Protein AF-0000000076776576 (afdb_homodimer)

Nearest PDB structures (foldseek):
  1qxp-assembly1_A  TM=3.676E-01  e=7.485E-02  Rattus norvegicus
  3df0-assembly1_A  TM=4.042E-01  e=1.931E-01  Rattus norvegicus
  3bow-assembly1_A  TM=3.570E-01  e=8.227E-01  Rattus norvegicus
  7y1c-assembly1_Y  TM=2.955E-01  e=9.197E-01  Klebsiella phage Kp9
  7ey9-assembly1_s  TM=3.215E-01  e=2.244E+00  Escherichia phage T7

pLDDT: mean 74.5, std 23.47, range [22.92, 98.25]

Foldseek 3Di:
DDPPPPPPDPPPPPPDPPPPPPPPPPPPDPPDPPPPPQPFQVADPPWDQDQQPEGADPCAGADPPRHDDQQRHKHFAVVDVRTWIAGHPDDWTWDYDDQQVQKTKIWWAWDKDFADDAPDKDKDKDFQRDPPNPDVHQQKKFDAQFKKKKKAAEQKKKFKADPVRHTFDIAHQHEDLPDDQPQDQAQPSHRMHMDTGRDIDRMIMIIMHGDDDRDDDRMMIIIIAGPPDRHRSNCVVVPSPHIHMTMMGGWDDPWAFDPVFDIPQQAEPQKGKDQPPDPSDPPVPPPPPDPDPPSRTIGMHHHPQWDAHRRTYNGTDGPVVD/DPPPPPDPPPPPPPPPPDPPPPPPPPPPDPPDPPPPVQPFQVADPPWDQDQQPEGADPCAGADPPRHDDQQRHKHFAVVDVRTWIAGHPDDWTWDYDDQQVQKTKIWWAWDKDFADDAPDKDKDKDFQRDPPSPPVHQQKKFDAQFKKKKKAAEQKKKFKADPVRHTFDIAHQHEDLPDDQPQDQAQPSHRMHMDTGRDIDRMIMIIMHGDDDRDDDRMMIIIIAGPPDRHRSNCVVVPSPHIHMTMMGGWDDPWAFDPVFDIPQQAEPQKGKDQPPPPSPVPVPPPPPDDDPPNRTIGMHHHPQWDAHRRTYNGTDGPVVD

Organism: Aegilops tauschii subsp. strangulata (NCBI:txid200361)

Secondary structure (DSSP, 8-state):
--------------------------------TTSGGGTTS---TT---EETTEE--TT-BSSTTSSSSGGGBEEEETTSSS-EEEETTSS-EEEEEETTTTEEEEEEPPEEEE--STT--EEEEEETT-GGG-TT--SEEEPTTTEEEEEESSSEEEEEE-TT--EEEEE--B--SSS-----SS-SSBSEEEEEE-S--SEEEEEEEE-SS----SEEEEEEEETT----HHHHHH-TT--EEEEEEE-B-SS---TTS--TT--STTEEEEEHHHHH-SSTT----S-S-----EEEEEPTTEEE-TTSTT-EEESTT-/--------------------------------TTSGGGTTS---TT---EETTEE--TT-BSSTTSSSSGGGBEEEETTSSS-EEEETTSS-EEEEEETTTTEEEEEEPPEEEE--STT--EEEEEETT-GGG-TT--SEEEPTTTEEEEEESSSEEEEEE-TT--EEEEE--B--SSS-----SS-SSBSEEEEEE-S--SEEEEEEEE-SS----SEEEEEEEETT----HHHHHH-TT--EEEEEEE-B-SS---TTS--TT--STTEEEEEHHHHH-GGGG----S-S-----EEEEEPTTEEE-TTSTT-EEESTT-

InterPro domains:
  IPR025287 Wall-associated receptor kinase, galacturonan-binding domain [PF13947] (47-107)

Solvent-accessible surface area (backbone atoms only — not comparable to full-atom values): 35664 Å² total; per-residue (Å²): 139,83,80,79,79,80,79,78,80,80,81,78,80,80,76,79,78,79,79,76,79,76,78,75,76,78,74,77,71,73,80,78,79,70,72,75,72,60,74,56,51,78,48,60,94,84,51,61,49,60,34,59,93,34,65,44,54,67,51,30,18,55,47,92,84,37,32,73,49,81,80,30,28,31,33,67,42,70,87,41,87,67,32,43,32,19,47,35,92,52,87,37,34,49,71,41,66,40,66,81,76,43,32,35,34,27,50,31,65,56,44,76,40,67,45,80,64,91,86,50,73,40,77,49,76,49,43,61,57,38,86,77,45,50,82,90,41,71,35,28,22,31,28,55,64,35,23,20,42,32,35,39,29,43,38,34,35,40,36,34,21,33,86,84,64,43,84,56,30,24,32,32,9,40,58,65,91,81,64,74,76,58,76,35,62,46,46,17,5,39,30,17,12,38,16,40,26,57,72,46,38,43,43,35,32,37,35,38,35,71,53,67,84,71,82,75,61,53,48,34,38,37,36,61,28,25,63,88,58,83,54,50,45,53,57,54,72,75,33,82,79,50,62,38,52,24,37,28,27,55,40,42,73,90,44,57,59,42,95,86,20,48,25,86,62,31,45,8,54,63,32,29,35,44,60,59,59,57,77,73,36,74,76,70,60,65,70,65,85,70,80,68,84,66,80,39,35,19,37,51,30,44,35,91,70,35,42,67,37,14,54,23,48,70,26,26,40,56,58,86,75,104,138,85,80,79,78,79,80,81,81,81,81,80,80,80,78,76,77,80,79,76,81,74,80,76,75,78,73,77,72,72,81,77,79,71,71,74,72,60,73,56,50,78,48,59,93,83,53,61,50,58,34,60,93,36,65,44,55,67,51,29,18,54,48,91,82,35,32,73,50,83,78,31,29,31,34,68,41,72,88,42,88,67,32,42,34,20,46,37,92,54,86,36,34,49,71,40,65,40,65,80,76,42,33,36,34,28,49,32,65,54,45,78,42,67,42,79,67,90,88,50,73,38,75,49,76,48,44,62,57,37,86,78,46,49,82,91,41,69,34,28,22,30,27,57,65,35,23,20,43,33,36,39,29,41,37,34,35,40,35,34,21,34,87,85,65,43,83,56,30,24,30,31,9,41,58,65,90,81,66,74,76,57,75,35,63,45,46,16,5,38,30,17,13,38,16,38,28,58,72,48,40,40,44,34,33,37,35,37,36,73,54,65,85,72,83,78,58,55,47,33,37,37,35,57,29,25,63,88,58,83,54,50,44,53,56,52,73,74,32,78,78,50,62,39,51,24,37,28,26,56,38,42,72,89,46,56,60,42,95,88,21,48,26,83,62,29,46,8,54,62,33,29,36,44,59,60,62,45,76,74,38,77,73,44,67,66,72,71,84,77,78,67,85,65,81,41,35,19,38,53,30,46,35,92,71,35,42,67,38,16,55,23,48,69,26,24,41,56,59,86,74,103

Radius of gyration: 33.21 Å; Cα contacts (8 Å, |Δi|>4): 1475; chains: 2; bounding box: 95×74×155 Å

Sequence (644 aa):
SLSLVLRTYSLTKTNTPLATAMLCVVVAAPPSAGAEAEAATGRRSNCTTHCGNISIPYPFGVEPGCYHESGFNLTCNQSYSPPQLFLGDGTVQVLDIDLPNGTVRINSKPLEILYGDNGKVSRRTWRAGGLGYAADGPYFVAGAGRNNLVALGCNVQAILLGEDNTLVSSCYPFCPTTGGYMDTDTCSGIGCCQATILEGRASYGLQVQRVGFVYYRSWVNVLIVESDYLLNSTEYYYNNADTAPAMLTWAINSSICHTNGLSPACRSNHSFCLNYIKDFDQDFLYGYEDGDPVDQRHNCRCAGGYQGNPYISHGCYDINECSLSLVLRTYSLTKTNTPLATAMLCVVVAAPPSAGAEAEAATGRRSNCTTHCGNISIPYPFGVEPGCYHESGFNLTCNQSYSPPQLFLGDGTVQVLDIDLPNGTVRINSKPLEILYGDNGKVSRRTWRAGGLGYAADGPYFVAGAGRNNLVALGCNVQAILLGEDNTLVSSCYPFCPTTGGYMDTDTCSGIGCCQATILEGRASYGLQVQRVGFVYYRSWVNVLIVESDYLLNSTEYYYNNADTAPAMLTWAINSSICHTNGLSPACRSNHSFCLNYIKDFDQDFLYGYEDGDPVDQRHNCRCAGGYQGNPYISHGCYDINEC

Structure (mmCIF, N/CA/C/O backbone):
data_AF-0000000076776576-model_v1
#
loop_
_entity.id
_entity.type
_entity.pdbx_description
1 polymer 'Wall-associated receptor kinase galacturonan-binding domain-containing protein'
#
loop_
_atom_site.group_PDB
_atom_site.id
_atom_site.type_symbol
_atom_site.label_atom_id
_atom_site.label_alt_id
_atom_site.label_comp_id
_atom_site.label_asym_id
_atom_site.label_entity_id
_atom_site.label_seq_id
_atom_site.pdbx_PDB_ins_code
_atom_site.Cartn_x
_atom_site.Cartn_y
_atom_site.Cartn_z
_atom_site.occupancy
_atom_site.B_iso_or_equiv
_atom_site.auth_seq_id
_atom_site.auth_comp_id
_atom_site.auth_asym_id
_atom_site.auth_atom_id
_atom_site.pdbx_PDB_model_num
ATOM 1 N N . SER A 1 1 ? -56.625 -1.104 -67.75 1 24.73 1 SER A N 1
ATOM 2 C CA . SER A 1 1 ? -55.812 -0.144 -67 1 24.73 1 SER A CA 1
ATOM 3 C C . SER A 1 1 ? -56.594 0.475 -65.875 1 24.73 1 SER A C 1
ATOM 5 O O . SER A 1 1 ? -56.875 1.676 -65.875 1 24.73 1 SER A O 1
ATOM 7 N N . LEU A 1 2 ? -57.562 -0.32 -65.25 1 26.52 2 LEU A N 1
ATOM 8 C CA . LEU A 1 2 ? -58.75 -0.129 -64.438 1 26.52 2 LEU A CA 1
ATOM 9 C C . LEU A 1 2 ? -58.375 0.373 -63.031 1 26.52 2 LEU A C 1
ATOM 11 O O . LEU A 1 2 ? -57.625 -0.292 -62.312 1 26.52 2 LEU A O 1
ATOM 15 N N . SER A 1 3 ? -58.438 1.746 -62.781 1 27.03 3 SER A N 1
ATOM 16 C CA . SER A 1 3 ? -58 2.717 -61.781 1 27.03 3 SER A CA 1
ATOM 17 C C . SER A 1 3 ? -58.812 2.588 -60.5 1 27.03 3 SER A C 1
ATOM 19 O O . SER A 1 3 ? -59.875 3.174 -60.375 1 27.03 3 SER A O 1
ATOM 21 N N . LEU A 1 4 ? -58.938 1.308 -59.906 1 26.64 4 LEU A N 1
ATOM 22 C CA . LEU A 1 4 ? -59.844 1.013 -58.812 1 26.64 4 LEU A CA 1
ATOM 23 C C . LEU A 1 4 ? -59.5 1.842 -57.562 1 26.64 4 LEU A C 1
ATOM 25 O O . LEU A 1 4 ? -58.406 1.782 -57.062 1 26.64 4 LEU A O 1
ATOM 29 N N . VAL A 1 5 ? -60.219 2.996 -57.344 1 28.05 5 VAL A N 1
ATOM 30 C CA . VAL A 1 5 ? -60.188 4.098 -56.375 1 28.05 5 VAL A CA 1
ATOM 31 C C . VAL A 1 5 ? -60.531 3.588 -55 1 28.05 5 VAL A C 1
ATOM 33 O O . VAL A 1 5 ? -61.656 3.146 -54.75 1 28.05 5 VAL A O 1
ATOM 36 N N . LEU A 1 6 ? -59.562 2.887 -54.25 1 25.66 6 LEU A N 1
ATOM 37 C CA . LEU A 1 6 ? -59.75 2.219 -52.969 1 25.66 6 LEU A CA 1
ATOM 38 C C . LEU A 1 6 ? -60.094 3.225 -51.875 1 25.66 6 LEU A C 1
ATOM 40 O O . LEU A 1 6 ? -59.312 4.145 -51.594 1 25.66 6 LEU A O 1
ATOM 44 N N . ARG A 1 7 ? -61.375 3.615 -51.719 1 24.12 7 ARG A N 1
ATOM 45 C CA . ARG A 1 7 ? -61.938 4.605 -50.812 1 24.12 7 ARG A CA 1
ATOM 46 C C . ARG A 1 7 ? -61.781 4.184 -49.375 1 24.12 7 ARG A C 1
ATOM 48 O O . ARG A 1 7 ? -62.375 3.193 -48.938 1 24.12 7 ARG A O 1
ATOM 55 N N . THR A 1 8 ? -60.531 4.188 -48.719 1 25.28 8 THR A N 1
ATOM 56 C CA . THR A 1 8 ? -60.25 3.621 -47.406 1 25.28 8 THR A CA 1
ATOM 57 C C . THR A 1 8 ? -60.938 4.422 -46.312 1 25.28 8 THR A C 1
ATOM 59 O O . THR A 1 8 ? -60.812 5.645 -46.25 1 25.28 8 THR A O 1
ATOM 62 N N . TYR A 1 9 ? -62.156 4.031 -45.906 1 23 9 TYR A N 1
ATOM 63 C CA . TYR A 1 9 ? -63.062 4.609 -44.906 1 23 9 TYR A CA 1
ATOM 64 C C . TYR A 1 9 ? -62.406 4.703 -43.531 1 23 9 TYR A C 1
ATOM 66 O O . TYR A 1 9 ? -61.812 3.732 -43.062 1 23 9 TYR A O 1
ATOM 74 N N . SER A 1 10 ? -62 5.938 -43 1 24.41 10 SER A N 1
ATOM 75 C CA . SER A 1 10 ? -61.281 6.473 -41.844 1 24.41 10 SER A CA 1
ATOM 76 C C . SER A 1 10 ? -62.094 6.336 -40.562 1 24.41 10 SER A C 1
ATOM 78 O O . SER A 1 10 ? -63.125 6.98 -40.438 1 24.41 10 SER A O 1
ATOM 80 N N . LEU A 1 11 ? -62.375 5.133 -40.062 1 24.12 11 LEU A N 1
ATOM 81 C CA . LEU A 1 11 ? -63.219 4.91 -38.906 1 24.12 11 LEU A CA 1
ATOM 82 C C . LEU A 1 11 ? -62.719 5.703 -37.688 1 24.12 11 LEU A C 1
ATOM 84 O O . LEU A 1 11 ? -61.531 5.645 -37.344 1 24.12 11 LEU A O 1
ATOM 88 N N . THR A 1 12 ? -63.375 6.766 -37.219 1 25.44 12 THR A N 1
ATOM 89 C CA . THR A 1 12 ? -63.25 7.812 -36.219 1 25.44 12 THR A CA 1
ATOM 90 C C . THR A 1 12 ? -63.469 7.25 -34.812 1 25.44 12 THR A C 1
ATOM 92 O O . THR A 1 12 ? -64.625 6.945 -34.438 1 25.44 12 THR A O 1
ATOM 95 N N . LYS A 1 13 ? -62.875 6.078 -34.375 1 25.8 13 LYS A N 1
ATOM 96 C CA . LYS A 1 13 ? -63.344 5.559 -33.062 1 25.8 13 LYS A CA 1
ATOM 97 C C . LYS A 1 13 ? -63.094 6.574 -31.953 1 25.8 13 LYS A C 1
ATOM 99 O O . LYS A 1 13 ? -61.969 7.102 -31.828 1 25.8 13 LYS A O 1
ATOM 104 N N . THR A 1 14 ? -64.062 7.227 -31.406 1 28.7 14 THR A N 1
ATOM 105 C CA . THR A 1 14 ? -64.25 8.242 -30.375 1 28.7 14 THR A CA 1
ATOM 106 C C . THR A 1 14 ? -63.812 7.688 -29 1 28.7 14 THR A C 1
ATOM 108 O O . THR A 1 14 ? -64.5 6.836 -28.453 1 28.7 14 THR A O 1
ATOM 111 N N . ASN A 1 15 ? -62.625 7.078 -28.812 1 26.3 15 ASN A N 1
ATOM 112 C CA . ASN A 1 15 ? -62.375 6.406 -27.547 1 26.3 15 ASN A CA 1
ATOM 113 C C . ASN A 1 15 ? -62.5 7.375 -26.375 1 26.3 15 ASN A C 1
ATOM 115 O O . ASN A 1 15 ? -61.969 8.492 -26.438 1 26.3 15 ASN A O 1
ATOM 119 N N . THR A 1 16 ? -63.594 7.27 -25.531 1 29.44 16 THR A N 1
ATOM 120 C CA . THR A 1 16 ? -64 7.961 -24.312 1 29.44 16 THR A CA 1
ATOM 121 C C . THR A 1 16 ? -62.906 7.961 -23.266 1 29.44 16 THR A C 1
ATOM 123 O O . THR A 1 16 ? -62.344 6.914 -22.969 1 29.44 16 THR A O 1
ATOM 126 N N . PRO A 1 17 ? -62.281 9.109 -22.953 1 29.75 17 PRO A N 1
ATOM 127 C CA . PRO A 1 17 ? -61.125 9.359 -22.094 1 29.75 17 PRO A CA 1
ATOM 128 C C . PRO A 1 17 ? -61.406 9.07 -20.625 1 29.75 17 PRO A C 1
ATOM 130 O O . PRO A 1 17 ? -62.375 9.586 -20.062 1 29.75 17 PRO A O 1
ATOM 133 N N . LEU A 1 18 ? -61.312 7.777 -20.219 1 30.03 18 LEU A N 1
ATOM 134 C CA . LEU A 1 18 ? -61.531 7.449 -18.812 1 30.03 18 LEU A CA 1
ATOM 135 C C . LEU A 1 18 ? -60.75 8.383 -17.906 1 30.03 18 LEU A C 1
ATOM 137 O O . LEU A 1 18 ? -59.531 8.57 -18.109 1 30.03 18 LEU A O 1
ATOM 141 N N . ALA A 1 19 ? -61.406 9.305 -17.172 1 29.73 19 ALA A N 1
ATOM 142 C CA . ALA A 1 19 ? -60.969 10.32 -16.219 1 29.73 19 ALA A CA 1
ATOM 143 C C . ALA A 1 19 ? -60.25 9.688 -15.008 1 29.73 19 ALA A C 1
ATOM 145 O O . ALA A 1 19 ? -60.875 8.914 -14.273 1 29.73 19 ALA A O 1
ATOM 146 N N . THR A 1 20 ? -59.031 9.25 -15.156 1 29.56 20 THR A N 1
ATOM 147 C CA . THR A 1 20 ? -58.281 8.68 -14.039 1 29.56 20 THR A CA 1
ATOM 148 C C . THR A 1 20 ? -58.219 9.664 -12.875 1 29.56 20 THR A C 1
ATOM 150 O O . THR A 1 20 ? -57.781 10.812 -13.047 1 29.56 20 THR A O 1
ATOM 153 N N . ALA A 1 21 ? -59.156 9.578 -11.875 1 30.47 21 ALA A N 1
ATOM 154 C CA . ALA A 1 21 ? -59.156 10.32 -10.625 1 30.47 21 ALA A CA 1
ATOM 155 C C . ALA A 1 21 ? -57.812 10.195 -9.898 1 30.47 21 ALA A C 1
ATOM 157 O O . ALA A 1 21 ? -57.406 9.086 -9.562 1 30.47 21 ALA A O 1
ATOM 158 N N . MET A 1 22 ? -56.875 11.109 -10.156 1 28.61 22 MET A N 1
ATOM 159 C CA . MET A 1 22 ? -55.562 11.242 -9.516 1 28.61 22 MET A CA 1
ATOM 160 C C . MET A 1 22 ? -55.719 11.469 -8.016 1 28.61 22 MET A C 1
ATOM 162 O O . MET A 1 22 ? -56.25 12.492 -7.59 1 28.61 22 MET A O 1
ATOM 166 N N . LEU A 1 23 ? -56.062 10.383 -7.25 1 31.34 23 LEU A N 1
ATOM 167 C CA . LEU A 1 23 ? -56.062 10.547 -5.801 1 31.34 23 LEU A CA 1
ATOM 168 C C . LEU A 1 23 ? -54.75 11.188 -5.336 1 31.34 23 LEU A C 1
ATOM 170 O O . LEU A 1 23 ? -53.656 10.641 -5.57 1 31.34 23 LEU A O 1
ATOM 174 N N . CYS A 1 24 ? -54.75 12.516 -5.152 1 29.08 24 CYS A N 1
ATOM 175 C CA . CYS A 1 24 ? -53.688 13.352 -4.617 1 29.08 24 CYS A CA 1
ATOM 176 C C . CYS A 1 24 ? -53.312 12.938 -3.193 1 29.08 24 CYS A C 1
ATOM 178 O O . CYS A 1 24 ? -54.094 13.172 -2.266 1 29.08 24 CYS A O 1
ATOM 180 N N . VAL A 1 25 ? -52.781 11.742 -3 1 33.97 25 VAL A N 1
ATOM 181 C CA . VAL A 1 25 ? -52.344 11.484 -1.632 1 33.97 25 VAL A CA 1
ATOM 182 C C . VAL A 1 25 ? -51.375 12.578 -1.183 1 33.97 25 VAL A C 1
ATOM 184 O O . VAL A 1 25 ? -50.312 12.766 -1.787 1 33.97 25 VAL A O 1
ATOM 187 N N . VAL A 1 26 ? -51.906 13.609 -0.517 1 33.03 26 VAL A N 1
ATOM 188 C CA . VAL A 1 26 ? -51.125 14.648 0.146 1 33.03 26 VAL A CA 1
ATOM 189 C C . VAL A 1 26 ? -50.188 14.008 1.162 1 33.03 26 VAL A C 1
ATOM 191 O O . VAL A 1 26 ? -50.625 13.422 2.15 1 33.03 26 VAL A O 1
ATOM 194 N N . VAL A 1 27 ? -49.094 13.438 0.708 1 33.34 27 VAL A N 1
ATOM 195 C CA . VAL A 1 27 ? -48.094 13.008 1.683 1 33.34 27 VAL A CA 1
ATOM 196 C C . VAL A 1 27 ? -47.656 14.195 2.518 1 33.34 27 VAL A C 1
ATOM 198 O O . VAL A 1 27 ? -47.125 15.172 1.981 1 33.34 27 VAL A O 1
ATOM 201 N N . ALA A 1 28 ? -48.281 14.414 3.73 1 34.88 28 ALA A N 1
ATOM 202 C CA . ALA A 1 28 ? -47.844 15.375 4.73 1 34.88 28 ALA A CA 1
ATOM 203 C C . ALA A 1 28 ? -46.344 15.258 4.961 1 34.88 28 ALA A C 1
ATOM 205 O O . ALA A 1 28 ? -45.812 14.156 5.176 1 34.88 28 ALA A O 1
ATOM 206 N N . ALA A 1 29 ? -45.625 16.266 4.5 1 35.66 29 ALA A N 1
ATOM 207 C CA . ALA A 1 29 ? -44.188 16.453 4.652 1 35.66 29 ALA A CA 1
ATOM 208 C C . ALA A 1 29 ? -43.75 16.391 6.121 1 35.66 29 ALA A C 1
ATOM 210 O O . ALA A 1 29 ? -44.375 17.047 6.973 1 35.66 29 ALA A O 1
ATOM 211 N N . PRO A 1 30 ? -43.188 15.266 6.547 1 41.44 30 PRO A N 1
ATOM 212 C CA . PRO A 1 30 ? -42.75 15.281 7.949 1 41.44 30 PRO A CA 1
ATOM 213 C C . PRO A 1 30 ? -42.031 16.578 8.336 1 41.44 30 PRO A C 1
ATOM 215 O O . PRO A 1 30 ? -41.438 17.234 7.48 1 41.44 30 PRO A O 1
ATOM 218 N N . PRO A 1 31 ? -42.469 17.234 9.461 1 36.12 31 PRO A N 1
ATOM 219 C CA . PRO A 1 31 ? -41.781 18.469 9.883 1 36.12 31 PRO A CA 1
ATOM 220 C C . PRO A 1 31 ? -40.281 18.328 9.852 1 36.12 31 PRO A C 1
ATOM 222 O O . PRO A 1 31 ? -39.75 17.234 10 1 36.12 31 PRO A O 1
ATOM 225 N N . SER A 1 32 ? -39.594 19.297 9.148 1 31.47 32 SER A N 1
ATOM 226 C CA . SER A 1 32 ? -38.156 19.484 9.031 1 31.47 32 SER A CA 1
ATOM 227 C C . SER A 1 32 ? -37.5 19.656 10.398 1 31.47 32 SER A C 1
ATOM 229 O O . SER A 1 32 ? -37.781 20.609 11.117 1 31.47 32 SER A O 1
ATOM 231 N N . ALA A 1 33 ? -37.062 18.578 11.078 1 37.38 33 ALA A N 1
ATOM 232 C CA . ALA A 1 33 ? -36.344 18.594 12.344 1 37.38 33 ALA A CA 1
ATOM 233 C C . ALA A 1 33 ? -35.094 19.484 12.258 1 37.38 33 ALA A C 1
ATOM 235 O O . ALA A 1 33 ? -34.188 19.375 13.07 1 37.38 33 ALA A O 1
ATOM 236 N N . GLY A 1 34 ? -35 20.422 11.289 1 32.81 34 GLY A N 1
ATOM 237 C CA . GLY A 1 34 ? -33.719 21.125 11.133 1 32.81 34 GLY A CA 1
ATOM 238 C C . GLY A 1 34 ? -33.406 22.031 12.312 1 32.81 34 GLY A C 1
ATOM 239 O O . GLY A 1 34 ? -32.25 22.469 12.453 1 32.81 34 GLY A O 1
ATOM 240 N N . ALA A 1 35 ? -34.375 22.734 12.953 1 37.47 35 ALA A N 1
ATOM 241 C CA . ALA A 1 35 ? -34.125 23.953 13.719 1 37.47 35 ALA A CA 1
ATOM 242 C C . ALA A 1 35 ? -33.406 23.641 15.031 1 37.47 35 ALA A C 1
ATOM 244 O O . ALA A 1 35 ? -32.719 24.484 15.586 1 37.47 35 ALA A O 1
ATOM 245 N N . GLU A 1 36 ? -33.719 22.453 15.68 1 35.88 36 GLU A N 1
ATOM 246 C CA . GLU A 1 36 ? -33.375 22.391 17.094 1 35.88 36 GLU A CA 1
ATOM 247 C C . GLU A 1 36 ? -31.859 22.219 17.281 1 35.88 36 GLU A C 1
ATOM 249 O O . GLU A 1 36 ? -31.359 22.297 18.406 1 35.88 36 GLU A O 1
ATOM 254 N N . ALA A 1 37 ? -31.156 21.781 16.297 1 36.78 37 ALA A N 1
ATOM 255 C CA . ALA A 1 37 ? -29.781 21.359 16.562 1 36.78 37 ALA A CA 1
ATOM 256 C C . ALA A 1 37 ? -28.859 22.562 16.703 1 36.78 37 ALA A C 1
ATOM 258 O O . ALA A 1 37 ? -27.672 22.422 16.984 1 36.78 37 ALA A O 1
ATOM 259 N N . GLU A 1 38 ? -29.297 23.797 16.406 1 36.69 38 GLU A N 1
ATOM 260 C CA . GLU A 1 38 ? -28.375 24.922 16.359 1 36.69 38 GLU A CA 1
ATOM 261 C C . GLU A 1 38 ? -27.984 25.375 17.75 1 36.69 38 GLU A C 1
ATOM 263 O O . GLU A 1 38 ? -26.938 25.984 17.953 1 36.69 38 GLU A O 1
ATOM 268 N N . ALA A 1 39 ? -28.797 25.328 18.797 1 37.69 39 ALA A N 1
ATOM 269 C CA . ALA A 1 39 ? -28.672 26.016 20.078 1 37.69 39 ALA A CA 1
ATOM 270 C C . ALA A 1 39 ? -27.422 25.547 20.828 1 37.69 39 ALA A C 1
ATOM 272 O O . ALA A 1 39 ? -26.766 26.359 21.5 1 37.69 39 ALA A O 1
ATOM 273 N N . ALA A 1 40 ? -27.094 24.219 20.922 1 38.34 40 ALA A N 1
ATOM 274 C CA . ALA A 1 40 ? -26.234 23.672 21.969 1 38.34 40 ALA A CA 1
ATOM 275 C C . ALA A 1 40 ? -24.75 23.891 21.625 1 38.34 40 ALA A C 1
ATOM 277 O O . ALA A 1 40 ? -23.875 23.438 22.359 1 38.34 40 ALA A O 1
ATOM 278 N N . THR A 1 41 ? -24.281 24.031 20.453 1 42.91 41 THR A N 1
ATOM 279 C CA . THR A 1 41 ? -22.875 23.875 20.062 1 42.91 41 THR A CA 1
ATOM 280 C C . THR A 1 41 ? -22.062 25.109 20.438 1 42.91 41 THR A C 1
ATOM 282 O O . THR A 1 41 ? -20.922 25.25 20.016 1 42.91 41 THR A O 1
ATOM 285 N N . GLY A 1 42 ? -22.438 25.734 21.672 1 48.16 42 GLY A N 1
ATOM 286 C CA . GLY A 1 42 ? -21.734 26.969 22 1 48.16 42 GLY A CA 1
ATOM 287 C C . GLY A 1 42 ? -21.422 27.797 20.766 1 48.16 42 GLY A C 1
ATOM 288 O O . GLY A 1 42 ? -20.656 28.766 20.844 1 48.16 42 GLY A O 1
ATOM 289 N N . ARG A 1 43 ? -21.5 27.219 19.625 1 52.69 43 ARG A N 1
ATOM 290 C CA . ARG A 1 43 ? -21.203 27.984 18.422 1 52.69 43 ARG A CA 1
ATOM 291 C C . ARG A 1 43 ? -22.172 29.141 18.266 1 52.69 43 ARG A C 1
ATOM 293 O O . ARG A 1 43 ? -23.375 29 18.484 1 52.69 43 ARG A O 1
ATOM 300 N N . ARG A 1 44 ? -21.641 30.328 18.188 1 59.25 44 ARG A N 1
ATOM 301 C CA . ARG A 1 44 ? -22.422 31.531 17.891 1 59.25 44 ARG A CA 1
ATOM 302 C C . ARG A 1 44 ? -23.266 31.328 16.641 1 59.25 44 ARG A C 1
ATOM 304 O O . ARG A 1 44 ? -22.906 30.562 15.75 1 59.25 44 ARG A O 1
ATOM 311 N N . SER A 1 45 ? -24.516 31.641 16.578 1 67.69 45 SER A N 1
ATOM 312 C CA . SER A 1 45 ? -25.578 31.531 15.586 1 67.69 45 SER A CA 1
ATOM 313 C C . SER A 1 45 ? -25.094 31.969 14.211 1 67.69 45 SER A C 1
ATOM 315 O O . SER A 1 45 ? -25.625 31.531 13.188 1 67.69 45 SER A O 1
ATOM 317 N N . ASN A 1 46 ? -23.891 32.594 14 1 88.38 46 ASN A N 1
ATOM 318 C CA . ASN A 1 46 ? -23.516 33.156 12.711 1 88.38 46 ASN A CA 1
ATOM 319 C C . ASN A 1 46 ? -22.281 32.469 12.133 1 88.38 46 ASN A C 1
ATOM 321 O O . ASN A 1 46 ? -21.562 33.062 11.328 1 88.38 46 ASN A O 1
ATOM 325 N N . CYS A 1 47 ? -22.078 31.188 12.516 1 95.12 47 CYS A N 1
ATOM 326 C CA . CYS A 1 47 ? -20.875 30.516 12.023 1 95.12 47 CYS A CA 1
ATOM 327 C C . CYS A 1 47 ? -21.172 29.75 10.734 1 95.12 47 CYS A C 1
ATOM 329 O O . CYS A 1 47 ? -22.188 29.062 10.641 1 95.12 47 CYS A O 1
ATOM 331 N N . THR A 1 48 ? -20.281 29.953 9.711 1 96.12 48 THR A N 1
ATOM 332 C CA . THR A 1 48 ? -20.375 29.156 8.5 1 96.12 48 THR A CA 1
ATOM 333 C C . THR A 1 48 ? -20.203 27.672 8.82 1 96.12 48 THR A C 1
ATOM 335 O O . THR A 1 48 ? -19.234 27.281 9.477 1 96.12 48 THR A O 1
ATOM 338 N N . THR A 1 49 ? -21.156 26.891 8.375 1 96.12 49 THR A N 1
ATOM 339 C CA . THR A 1 49 ? -21.125 25.484 8.766 1 96.12 49 THR A CA 1
ATOM 340 C C . THR A 1 49 ? -20.734 24.594 7.578 1 96.12 49 THR A C 1
ATOM 342 O O . THR A 1 49 ? -20.438 23.422 7.75 1 96.12 49 THR A O 1
ATOM 345 N N . HIS A 1 50 ? -20.812 25.219 6.363 1 97.38 50 HIS A N 1
ATOM 346 C CA . HIS A 1 50 ? -20.453 24.453 5.164 1 97.38 50 HIS A CA 1
ATOM 347 C C . HIS A 1 50 ? -19.703 25.328 4.172 1 97.38 50 HIS A C 1
ATOM 349 O O . HIS A 1 50 ? -19.922 26.547 4.109 1 97.38 50 HIS A O 1
ATOM 355 N N . CYS A 1 51 ? -18.828 24.734 3.49 1 98.25 51 CYS A N 1
ATOM 356 C CA . CYS A 1 51 ? -18.172 25.297 2.309 1 98.25 51 CYS A CA 1
ATOM 357 C C . CYS A 1 51 ? -18.281 24.328 1.127 1 98.25 51 CYS A C 1
ATOM 359 O O . CYS A 1 51 ? -17.578 23.312 1.084 1 98.25 51 CYS A O 1
ATOM 361 N N . GLY A 1 52 ? -19.172 24.672 0.216 1 96.62 52 GLY A N 1
ATOM 362 C CA . GLY A 1 52 ? -19.516 23.641 -0.75 1 96.62 52 GLY A CA 1
ATOM 363 C C . GLY A 1 52 ? -20.125 22.406 -0.113 1 96.62 52 GLY A C 1
ATOM 364 O O . GLY A 1 52 ? -21.109 22.5 0.637 1 96.62 52 GLY A O 1
ATOM 365 N N . ASN A 1 53 ? -19.5 21.266 -0.363 1 95.12 53 ASN A N 1
ATOM 366 C CA . ASN A 1 53 ? -20.031 20.016 0.181 1 95.12 53 ASN A CA 1
ATOM 367 C C . ASN A 1 53 ? -19.297 19.609 1.447 1 95.12 53 ASN A C 1
ATOM 369 O O . ASN A 1 53 ? -19.5 18.5 1.955 1 95.12 53 ASN A O 1
ATOM 373 N N . ILE A 1 54 ? -18.469 20.5 1.96 1 97.62 54 ILE A N 1
ATOM 374 C CA . ILE A 1 54 ? -17.672 20.141 3.125 1 97.62 54 ILE A CA 1
ATOM 375 C C . ILE A 1 54 ? -18.281 20.75 4.379 1 97.62 54 ILE A C 1
ATOM 377 O O . ILE A 1 54 ? -18.5 21.969 4.438 1 97.62 54 ILE A O 1
ATOM 381 N N . SER A 1 55 ? -18.547 19.906 5.34 1 97.44 55 SER A N 1
ATOM 382 C CA . SER A 1 55 ? -18.984 20.391 6.645 1 97.44 55 SER A CA 1
ATOM 383 C C . SER A 1 55 ? -17.812 20.938 7.457 1 97.44 55 SER A C 1
ATOM 385 O O . SER A 1 55 ? -16.719 20.359 7.426 1 97.44 55 SER A O 1
ATOM 387 N N . ILE A 1 56 ? -18.125 22.031 8.195 1 97.75 56 ILE A N 1
ATOM 388 C CA . ILE A 1 56 ? -17.094 22.656 9.023 1 97.75 56 ILE A CA 1
ATOM 389 C C . ILE A 1 56 ? -17.484 22.531 10.492 1 97.75 56 ILE A C 1
ATOM 391 O O . ILE A 1 56 ? -18.156 23.406 11.047 1 97.75 56 ILE A O 1
ATOM 395 N N . PRO A 1 57 ? -16.984 21.531 11.078 1 96.88 57 PRO A N 1
ATOM 396 C CA . PRO A 1 57 ? -17.297 21.375 12.508 1 96.88 57 PRO A CA 1
ATOM 397 C C . PRO A 1 57 ? -16.297 22.109 13.398 1 96.88 57 PRO A C 1
ATOM 399 O O . PRO A 1 57 ? -15.125 22.25 13.047 1 96.88 57 PRO A O 1
ATOM 402 N N . TYR A 1 58 ? -16.844 22.562 14.516 1 95.88 58 TYR A N 1
ATOM 403 C CA . TYR A 1 58 ? -15.906 22.938 15.562 1 95.88 58 TYR A CA 1
ATOM 404 C C . TYR A 1 58 ? -15.008 21.766 15.922 1 95.88 58 TYR A C 1
ATOM 406 O O . TYR A 1 58 ? -15.461 20.625 15.984 1 95.88 58 TYR A O 1
ATOM 414 N N . PRO A 1 59 ? -13.664 21.953 16.109 1 94.81 59 PRO A N 1
ATOM 415 C CA . PRO A 1 59 ? -13.008 23.188 16.531 1 94.81 59 PRO A CA 1
ATOM 416 C C . PRO A 1 59 ? -12.609 24.078 15.359 1 94.81 59 PRO A C 1
ATOM 418 O O . PRO A 1 59 ? -11.977 25.125 15.555 1 94.81 59 PRO A O 1
ATOM 421 N N . PHE A 1 60 ? -13 23.594 14.141 1 95.69 60 PHE A N 1
ATOM 422 C CA . PHE A 1 60 ? -12.711 24.422 12.977 1 95.69 60 PHE A CA 1
ATOM 423 C C . PHE A 1 60 ? -13.773 25.5 12.797 1 95.69 60 PHE A C 1
ATOM 425 O O . PHE A 1 60 ? -14.898 25.344 13.273 1 95.69 60 PHE A O 1
ATOM 432 N N . GLY A 1 61 ? -13.336 26.609 12.117 1 96.31 61 GLY A N 1
ATOM 433 C CA . GLY A 1 61 ? -14.273 27.672 11.797 1 96.31 61 GLY A CA 1
ATOM 434 C C . GLY A 1 61 ? -13.719 28.672 10.797 1 96.31 61 GLY A C 1
ATOM 435 O O . GLY A 1 61 ? -12.516 28.703 10.547 1 96.31 61 GLY A O 1
ATOM 436 N N . VAL A 1 62 ? -14.633 29.469 10.281 1 96.5 62 VAL A N 1
ATOM 437 C CA . VAL A 1 62 ? -14.25 30.438 9.273 1 96.5 62 VAL A CA 1
ATOM 438 C C . VAL A 1 62 ? -14.188 31.828 9.898 1 96.5 62 VAL A C 1
ATOM 440 O O . VAL A 1 62 ? -13.172 32.531 9.797 1 96.5 62 VAL A O 1
ATOM 443 N N . GLU A 1 63 ? -15.25 32.188 10.57 1 95.81 63 GLU A N 1
ATOM 444 C CA . GLU A 1 63 ? -15.344 33.531 11.156 1 95.81 63 GLU A CA 1
ATOM 445 C C . GLU A 1 63 ? -14.625 33.594 12.508 1 95.81 63 GLU A C 1
ATOM 447 O O . GLU A 1 63 ? -14.617 32.625 13.25 1 95.81 63 GLU A O 1
ATOM 452 N N . PRO A 1 64 ? -14.133 34.844 12.773 1 92.75 64 PRO A N 1
ATOM 453 C CA . PRO A 1 64 ? -13.609 35 14.133 1 92.75 64 PRO A CA 1
ATOM 454 C C . PRO A 1 64 ? -14.625 34.625 15.211 1 92.75 64 PRO A C 1
ATOM 456 O O . PRO A 1 64 ? -15.789 35.031 15.125 1 92.75 64 PRO A O 1
ATOM 459 N N . GLY A 1 65 ? -14.188 33.875 16.156 1 92.69 65 GLY A N 1
ATOM 460 C CA . GLY A 1 65 ? -15.07 33.438 17.234 1 92.69 65 GLY A CA 1
ATOM 461 C C . GLY A 1 65 ? -15.688 32.094 16.984 1 92.69 65 GLY A C 1
ATOM 462 O O . GLY A 1 65 ? -16.312 31.5 17.875 1 92.69 65 GLY A O 1
ATOM 463 N N . CYS A 1 66 ? -15.453 31.562 15.797 1 95.62 66 CYS A N 1
ATOM 464 C CA . CYS A 1 66 ? -16.109 30.312 15.43 1 95.62 66 CYS A CA 1
ATOM 465 C C . CYS A 1 66 ? -15.109 29.141 15.453 1 95.62 66 CYS A C 1
ATOM 467 O O . CYS A 1 66 ? -15.469 28.016 15.141 1 95.62 66 CYS A O 1
ATOM 469 N N . TYR A 1 67 ? -13.938 29.344 15.758 1 93.75 67 TYR A N 1
ATOM 470 C CA . TYR A 1 67 ? -12.93 28.281 15.852 1 93.75 67 TYR A CA 1
ATOM 471 C C . TYR A 1 67 ? -12.211 28.344 17.203 1 93.75 67 TYR A C 1
ATOM 473 O O . TYR A 1 67 ? -12.25 29.375 17.891 1 93.75 67 TYR A O 1
ATOM 481 N N . HIS A 1 68 ? -11.664 27.266 17.609 1 90.62 68 HIS A N 1
ATOM 482 C CA . HIS A 1 68 ? -11.094 27.094 18.953 1 90.62 68 HIS A CA 1
ATOM 483 C C . HIS A 1 68 ? -9.852 27.953 19.125 1 90.62 68 HIS A C 1
ATOM 485 O O . HIS A 1 68 ? -9.719 28.656 20.141 1 90.62 68 HIS A O 1
ATOM 491 N N . GLU A 1 69 ? -8.883 27.875 18.297 1 87.12 69 GLU A N 1
ATOM 492 C CA . GLU A 1 69 ? -7.652 28.641 18.297 1 87.12 69 GLU A CA 1
ATOM 493 C C . GLU A 1 69 ? -7.195 28.969 16.875 1 87.12 69 GLU A C 1
ATOM 495 O O . GLU A 1 69 ? -7.758 28.453 15.906 1 87.12 69 GLU A O 1
ATOM 500 N N . SER A 1 70 ? -6.195 29.797 16.812 1 82.69 70 SER A N 1
ATOM 501 C CA . SER A 1 70 ? -5.836 30.391 15.531 1 82.69 70 SER A CA 1
ATOM 502 C C . SER A 1 70 ? -5.492 29.328 14.5 1 82.69 70 SER A C 1
ATOM 504 O O . SER A 1 70 ? -5.73 29.5 13.305 1 82.69 70 SER A O 1
ATOM 506 N N . GLY A 1 71 ? -5 28.188 14.93 1 85.56 71 GLY A N 1
ATOM 507 C CA . GLY A 1 71 ? -4.625 27.141 14 1 85.56 71 GLY A CA 1
ATOM 508 C C . GLY A 1 71 ? -5.816 26.422 13.383 1 85.56 71 GLY A C 1
ATOM 509 O O . GLY A 1 71 ? -5.676 25.703 12.398 1 85.56 71 GLY A O 1
ATOM 510 N N . PHE A 1 72 ? -7.031 26.703 13.852 1 91.62 72 PHE A N 1
ATOM 511 C CA . PHE A 1 72 ? -8.227 26 13.398 1 91.62 72 PHE A CA 1
ATOM 512 C C . PHE A 1 72 ? -9.086 26.891 12.516 1 91.62 72 PHE A C 1
ATOM 514 O O . PHE A 1 72 ? -10.18 26.516 12.109 1 91.62 72 PHE A O 1
ATOM 521 N N . ASN A 1 73 ? -8.531 28.047 12.203 1 92.81 73 ASN A N 1
ATOM 522 C CA . ASN A 1 73 ? -9.211 28.938 11.266 1 92.81 73 ASN A CA 1
ATOM 523 C C . ASN A 1 73 ? -9.164 28.391 9.844 1 92.81 73 ASN A C 1
ATOM 525 O O . ASN A 1 73 ? -8.125 27.875 9.398 1 92.81 73 ASN A O 1
ATOM 529 N N . LEU A 1 74 ? -10.289 28.484 9.188 1 95 74 LEU A N 1
ATOM 530 C CA . LEU A 1 74 ? -10.375 28.094 7.781 1 95 74 LEU A CA 1
ATOM 531 C C . LEU A 1 74 ? -10.867 29.25 6.922 1 95 74 LEU A C 1
ATOM 533 O O . LEU A 1 74 ? -11.406 30.234 7.441 1 95 74 LEU A O 1
ATOM 537 N N . THR A 1 75 ? -10.578 29.141 5.648 1 96 75 THR A N 1
ATOM 538 C CA . THR A 1 75 ? -11.086 30.094 4.668 1 96 75 THR A CA 1
ATOM 539 C C . THR A 1 75 ? -11.945 29.391 3.621 1 96 75 THR A C 1
ATOM 541 O O . THR A 1 75 ? -11.5 28.422 2.996 1 96 75 THR A O 1
ATOM 544 N N . CYS A 1 76 ? -13.156 29.797 3.496 1 97.88 76 CYS A N 1
ATOM 545 C CA . CYS A 1 76 ? -14.016 29.328 2.416 1 97.88 76 CYS A CA 1
ATOM 546 C C . CYS A 1 76 ? -13.953 30.266 1.22 1 97.88 76 CYS A C 1
ATOM 548 O O . CYS A 1 76 ? -14.57 31.328 1.228 1 97.88 76 CYS A O 1
ATOM 550 N N . ASN A 1 77 ? -13.242 29.891 0.192 1 97.69 77 ASN A N 1
ATOM 551 C CA . ASN A 1 77 ? -13.062 30.719 -0.996 1 97.69 77 ASN A CA 1
ATOM 552 C C . ASN A 1 77 ? -14.25 30.609 -1.943 1 97.69 77 ASN A C 1
ATOM 554 O O . ASN A 1 77 ? -14.438 29.594 -2.598 1 97.69 77 ASN A O 1
ATOM 558 N N . GLN A 1 78 ? -14.977 31.688 -2.076 1 96.25 78 GLN A N 1
ATOM 559 C CA . GLN A 1 78 ? -16.234 31.719 -2.828 1 96.25 78 GLN A CA 1
ATOM 560 C C . GLN A 1 78 ? -15.977 31.953 -4.312 1 96.25 78 GLN A C 1
ATOM 562 O O . GLN A 1 78 ? -16.891 31.875 -5.129 1 96.25 78 GLN A O 1
ATOM 567 N N . SER A 1 79 ? -14.766 32.156 -4.656 1 96.25 79 SER A N 1
ATOM 568 C CA . SER A 1 79 ? -14.469 32.406 -6.059 1 96.25 79 SER A CA 1
ATOM 569 C C . SER A 1 79 ? -14.484 31.125 -6.875 1 96.25 79 SER A C 1
ATOM 571 O O . SER A 1 79 ? -14.523 31.172 -8.109 1 96.25 79 SER A O 1
ATOM 573 N N . TYR A 1 80 ? -14.398 30.062 -6.184 1 95.31 80 TYR A N 1
ATOM 574 C CA . TYR A 1 80 ? -14.516 28.781 -6.855 1 95.31 80 TYR A CA 1
ATOM 575 C C . TYR A 1 80 ? -15.969 28.328 -6.906 1 95.31 80 TYR A C 1
ATOM 577 O O . TYR A 1 80 ? -16.797 28.766 -6.102 1 95.31 80 TYR A O 1
ATOM 585 N N . SER A 1 81 ? -16.266 27.422 -7.926 1 95.25 81 SER A N 1
ATOM 586 C CA . SER A 1 81 ? -17.594 26.812 -8.016 1 95.25 81 SER A CA 1
ATOM 587 C C . SER A 1 81 ? -17.5 25.297 -8.125 1 95.25 81 SER A C 1
ATOM 589 O O . SER A 1 81 ? -17.047 24.766 -9.141 1 95.25 81 SER A O 1
ATOM 591 N N . PRO A 1 82 ? -17.984 24.656 -7.207 1 96.31 82 PRO A N 1
ATOM 592 C CA . PRO A 1 82 ? -18.406 25.062 -5.867 1 96.31 82 PRO A CA 1
ATOM 593 C C . PRO A 1 82 ? -17.281 25.672 -5.043 1 96.31 82 PRO A C 1
ATOM 595 O O . PRO A 1 82 ? -16.109 25.5 -5.387 1 96.31 82 PRO A O 1
ATOM 598 N N . PRO A 1 83 ? -17.625 26.391 -3.99 1 97.75 83 PRO A N 1
ATOM 599 C CA . PRO A 1 83 ? -16.594 27 -3.137 1 97.75 83 PRO A CA 1
ATOM 600 C C . PRO A 1 83 ? -15.602 25.984 -2.594 1 97.75 83 PRO A C 1
ATOM 602 O O . PRO A 1 83 ? -15.961 24.828 -2.352 1 97.75 83 PRO A O 1
ATOM 605 N N . GLN A 1 84 ? -14.359 26.484 -2.324 1 97.69 84 GLN A N 1
ATOM 606 C CA . GLN A 1 84 ? -13.297 25.609 -1.825 1 97.69 84 GLN A CA 1
ATOM 607 C C . GLN A 1 84 ? -12.828 26.062 -0.445 1 97.69 84 GLN A C 1
ATOM 609 O O . GLN A 1 84 ? -12.75 27.266 -0.165 1 97.69 84 GLN A O 1
ATOM 614 N N . LEU A 1 85 ? -12.547 25.062 0.338 1 97.75 85 LEU A N 1
ATOM 615 C CA . LEU A 1 85 ? -12.109 25.281 1.714 1 97.75 85 LEU A CA 1
ATOM 616 C C . LEU A 1 85 ? -10.594 25.188 1.826 1 97.75 85 LEU A C 1
ATOM 618 O O . LEU A 1 85 ? -9.977 24.297 1.24 1 97.75 85 LEU A O 1
ATOM 622 N N . PHE A 1 86 ? -9.969 26.125 2.652 1 95.06 86 PHE A N 1
ATOM 623 C CA . PHE A 1 86 ? -8.523 26.172 2.799 1 95.06 86 PHE A CA 1
ATOM 624 C C . PHE A 1 86 ? -8.125 26.281 4.266 1 95.06 86 PHE A C 1
ATOM 626 O O . PHE A 1 86 ? -8.859 26.859 5.07 1 95.06 86 PHE A O 1
ATOM 633 N N . LEU A 1 87 ? -6.941 25.672 4.59 1 92.38 87 LEU A N 1
ATOM 634 C CA . LEU A 1 87 ? -6.395 25.844 5.93 1 92.38 87 LEU A CA 1
ATOM 635 C C . LEU A 1 87 ? -5.926 27.281 6.137 1 92.38 87 LEU A C 1
ATOM 637 O O . LEU A 1 87 ? -5.113 27.797 5.363 1 92.38 87 LEU A O 1
ATOM 641 N N . GLY A 1 88 ? -6.434 27.812 7.176 1 89.62 88 GLY A N 1
ATOM 642 C CA . GLY A 1 88 ? -6.051 29.188 7.441 1 89.62 88 GLY A CA 1
ATOM 643 C C . GLY A 1 88 ? -6.293 30.109 6.266 1 89.62 88 GLY A C 1
ATOM 644 O O . GLY A 1 88 ? -7.352 30.062 5.637 1 89.62 88 GLY A O 1
ATOM 645 N N . ASP A 1 89 ? -5.32 30.969 6.059 1 85.38 89 ASP A N 1
ATOM 646 C CA . ASP A 1 89 ? -5.363 31.875 4.922 1 85.38 89 ASP A CA 1
ATOM 647 C C . ASP A 1 89 ? -4.395 31.438 3.824 1 85.38 89 ASP A C 1
ATOM 649 O O . ASP A 1 89 ? -3.957 32.25 3.01 1 85.38 89 ASP A O 1
ATOM 653 N N . GLY A 1 90 ? -4.094 30.156 3.871 1 84.31 90 GLY A N 1
ATOM 654 C CA . GLY A 1 90 ? -3.074 29.656 2.959 1 84.31 90 GLY A CA 1
ATOM 655 C C . GLY A 1 90 ? -3.648 29.016 1.71 1 84.31 90 GLY A C 1
ATOM 656 O O . GLY A 1 90 ? -4.75 29.375 1.278 1 84.31 90 GLY A O 1
ATOM 657 N N . THR A 1 91 ? -2.801 28.203 1.05 1 87.44 91 THR A N 1
ATOM 658 C CA . THR A 1 91 ? -3.154 27.641 -0.248 1 87.44 91 THR A CA 1
ATOM 659 C C . THR A 1 91 ? -3.451 26.156 -0.129 1 87.44 91 THR A C 1
ATOM 661 O O . THR A 1 91 ? -3.75 25.484 -1.126 1 87.44 91 THR A O 1
ATOM 664 N N . VAL A 1 92 ? -3.426 25.688 1.128 1 91.25 92 VAL A N 1
ATOM 665 C CA . VAL A 1 92 ? -3.662 24.25 1.301 1 91.25 92 VAL A CA 1
ATOM 666 C C . VAL A 1 92 ? -5.164 23.984 1.325 1 91.25 92 VAL A C 1
ATOM 668 O O . VAL A 1 92 ? -5.848 24.312 2.299 1 91.25 92 VAL A O 1
ATOM 671 N N . GLN A 1 93 ? -5.578 23.328 0.312 1 94.94 93 GLN A N 1
ATOM 672 C CA . GLN A 1 93 ? -7.004 23.031 0.188 1 94.94 93 GLN A CA 1
ATOM 673 C C . GLN A 1 93 ? -7.41 21.875 1.097 1 94.94 93 GLN A C 1
ATOM 675 O O . GLN A 1 93 ? -6.695 20.875 1.193 1 94.94 93 GLN A O 1
ATOM 680 N N . VAL A 1 94 ? -8.602 22.047 1.73 1 96.44 94 VAL A N 1
ATOM 681 C CA . VAL A 1 94 ? -9.195 21.016 2.562 1 96.44 94 VAL A CA 1
ATOM 682 C C . VAL A 1 94 ? -10.219 20.219 1.751 1 96.44 94 VAL A C 1
ATOM 684 O O . VAL A 1 94 ? -11.117 20.797 1.132 1 96.44 94 VAL A O 1
ATOM 687 N N . LEU A 1 95 ? -10.07 18.922 1.808 1 97.06 95 LEU A N 1
ATOM 688 C CA . LEU A 1 95 ? -10.961 18.062 1.035 1 97.06 95 LEU A CA 1
ATOM 689 C C . LEU A 1 95 ? -12.031 17.438 1.932 1 97.06 95 LEU A C 1
ATOM 691 O O . LEU A 1 95 ? -13.125 17.109 1.464 1 97.06 95 LEU A O 1
ATOM 695 N N . ASP A 1 96 ? -11.68 17.219 3.115 1 97.56 96 ASP A N 1
ATOM 696 C CA . ASP A 1 96 ? -12.594 16.594 4.055 1 97.56 96 ASP A CA 1
ATOM 697 C C . ASP A 1 96 ? -12.117 16.766 5.496 1 97.56 96 ASP A C 1
ATOM 699 O O . ASP A 1 96 ? -10.914 16.844 5.746 1 97.56 96 ASP A O 1
ATOM 703 N N . ILE A 1 97 ? -13.117 16.844 6.379 1 97.25 97 ILE A N 1
ATOM 704 C CA . ILE A 1 97 ? -12.836 16.859 7.809 1 97.25 97 ILE A CA 1
ATOM 705 C C . ILE A 1 97 ? -13.555 15.688 8.484 1 97.25 97 ILE A C 1
ATOM 707 O O . ILE A 1 97 ? -14.781 15.602 8.438 1 97.25 97 ILE A O 1
ATOM 711 N N . ASP A 1 98 ? -12.766 14.828 9.086 1 95.94 98 ASP A N 1
ATOM 712 C CA . ASP A 1 98 ? -13.312 13.68 9.805 1 95.94 98 ASP A CA 1
ATOM 713 C C . ASP A 1 98 ? -13.203 13.883 11.32 1 95.94 98 ASP A C 1
ATOM 715 O O . ASP A 1 98 ? -12.203 13.5 11.93 1 95.94 98 ASP A O 1
ATOM 719 N N . LEU A 1 99 ? -14.258 14.383 11.875 1 94.5 99 LEU A N 1
ATOM 720 C CA . LEU A 1 99 ? -14.258 14.781 13.273 1 94.5 99 LEU A CA 1
ATOM 721 C C . LEU A 1 99 ? -14.102 13.562 14.18 1 94.5 99 LEU A C 1
ATOM 723 O O . LEU A 1 99 ? -13.273 13.57 15.094 1 94.5 99 LEU A O 1
ATOM 727 N N . PRO A 1 100 ? -14.742 12.438 13.969 1 89.62 100 PRO A N 1
ATOM 728 C CA . PRO A 1 100 ? -14.617 11.289 14.867 1 89.62 100 PRO A CA 1
ATOM 729 C C . PRO A 1 100 ? -13.195 10.727 14.914 1 89.62 100 PRO A C 1
ATOM 731 O O . PRO A 1 100 ? -12.758 10.227 15.953 1 89.62 100 PRO A O 1
ATOM 734 N N . ASN A 1 101 ? -12.523 10.859 13.812 1 89.19 101 ASN A N 1
ATOM 735 C CA . ASN A 1 101 ? -11.188 10.281 13.758 1 89.19 101 ASN A CA 1
ATOM 736 C C . ASN A 1 101 ? -10.102 11.344 13.906 1 89.19 101 ASN A C 1
ATOM 738 O O . ASN A 1 101 ? -8.914 11.031 13.93 1 89.19 101 ASN A O 1
ATOM 742 N N . GLY A 1 102 ? -10.484 12.555 13.992 1 91.56 102 GLY A N 1
ATOM 743 C CA . GLY A 1 102 ? -9.539 13.641 14.188 1 91.56 102 GLY A CA 1
ATOM 744 C C . GLY A 1 102 ? -8.602 13.828 13.016 1 91.56 102 GLY A C 1
ATOM 745 O O . GLY A 1 102 ? -7.398 14.039 13.195 1 91.56 102 GLY A O 1
ATOM 746 N N . THR A 1 103 ? -9.164 13.695 11.789 1 93.75 103 THR A N 1
ATOM 747 C CA . THR A 1 103 ? -8.289 13.812 10.625 1 93.75 103 THR A CA 1
ATOM 748 C C . THR A 1 103 ? -8.836 14.836 9.633 1 93.75 103 THR A C 1
ATOM 750 O O . THR A 1 103 ? -10.031 15.141 9.641 1 93.75 103 THR A O 1
ATOM 753 N N . VAL A 1 104 ? -7.914 15.422 8.938 1 95.38 104 VAL A N 1
ATOM 754 C CA . VAL A 1 104 ? -8.234 16.344 7.852 1 95.38 104 VAL A CA 1
ATOM 755 C C . VAL A 1 104 ? -7.535 15.891 6.57 1 95.38 104 VAL A C 1
ATOM 757 O O . VAL A 1 104 ? -6.328 15.641 6.566 1 95.38 104 VAL A O 1
ATOM 760 N N . ARG A 1 105 ? -8.312 15.641 5.547 1 97 105 ARG A N 1
ATOM 761 C CA . ARG A 1 105 ? -7.762 15.328 4.23 1 97 105 ARG A CA 1
ATOM 762 C C . ARG A 1 105 ? -7.484 16.609 3.439 1 97 105 ARG A C 1
ATOM 764 O O . ARG A 1 105 ? -8.359 17.469 3.309 1 97 105 ARG A O 1
ATOM 771 N N . ILE A 1 106 ? -6.242 16.734 2.971 1 95.69 106 ILE A N 1
ATOM 772 C CA . ILE A 1 106 ? -5.867 17.953 2.248 1 95.69 106 ILE A CA 1
ATOM 773 C C . ILE A 1 106 ? -5.367 17.578 0.853 1 95.69 106 ILE A C 1
ATOM 775 O O . ILE A 1 106 ? -5.137 16.406 0.558 1 95.69 106 ILE A O 1
ATOM 779 N N . ASN A 1 107 ? -5.297 18.609 0.041 1 93.5 107 ASN A N 1
ATOM 780 C CA . ASN A 1 107 ? -4.629 18.484 -1.25 1 93.5 107 ASN A CA 1
ATOM 781 C C . ASN A 1 107 ? -3.16 18.875 -1.167 1 93.5 107 ASN A C 1
ATOM 783 O O . ASN A 1 107 ? -2.838 20.016 -0.821 1 93.5 107 ASN A O 1
ATOM 787 N N . SER A 1 108 ? -2.312 17.922 -1.43 1 88 108 SER A N 1
ATOM 788 C CA . SER A 1 108 ? -0.873 18.141 -1.347 1 88 108 SER A CA 1
ATOM 789 C C . SER A 1 108 ? -0.258 18.312 -2.732 1 88 108 SER A C 1
ATOM 791 O O . SER A 1 108 ? -0.589 17.562 -3.658 1 88 108 SER A O 1
ATOM 793 N N . LYS A 1 109 ? 0.588 19.328 -2.861 1 85 109 LYS A N 1
ATOM 794 C CA . LYS A 1 109 ? 1.297 19.562 -4.117 1 85 109 LYS A CA 1
ATOM 795 C C . LYS A 1 109 ? 2.637 18.828 -4.137 1 85 109 LYS A C 1
ATOM 797 O O . LYS A 1 109 ? 3.309 18.719 -3.109 1 85 109 LYS A O 1
ATOM 802 N N . PRO A 1 110 ? 2.955 18.359 -5.352 1 87.62 110 PRO A N 1
ATOM 803 C CA . PRO A 1 110 ? 4.293 17.781 -5.453 1 87.62 110 PRO A CA 1
ATOM 804 C C . PRO A 1 110 ? 5.406 18.812 -5.27 1 87.62 110 PRO A C 1
ATOM 806 O O . PRO A 1 110 ? 5.23 19.984 -5.605 1 87.62 110 PRO A O 1
ATOM 809 N N . LEU A 1 111 ? 6.441 18.375 -4.672 1 86.62 111 LEU A N 1
ATOM 810 C CA . LEU A 1 111 ? 7.656 19.172 -4.586 1 86.62 111 LEU A CA 1
ATOM 811 C C . LEU A 1 111 ? 8.672 18.734 -5.633 1 86.62 111 LEU A C 1
ATOM 813 O O . LEU A 1 111 ? 9.203 17.625 -5.562 1 86.62 111 LEU A O 1
ATOM 817 N N . GLU A 1 112 ? 8.852 19.609 -6.551 1 84.75 112 GLU A N 1
ATOM 818 C CA . GLU A 1 112 ? 9.883 19.344 -7.551 1 84.75 112 GLU A CA 1
ATOM 819 C C . GLU A 1 112 ? 11.273 19.625 -6.996 1 84.75 112 GLU A C 1
ATOM 821 O O . GLU A 1 112 ? 11.531 20.703 -6.461 1 84.75 112 GLU A O 1
ATOM 826 N N . ILE A 1 113 ? 12.039 18.641 -7.113 1 82.5 113 ILE A N 1
ATOM 827 C CA . ILE A 1 113 ? 13.422 18.781 -6.66 1 82.5 113 ILE A CA 1
ATOM 828 C C . ILE A 1 113 ? 14.375 18.547 -7.828 1 82.5 113 ILE A C 1
ATOM 830 O O . ILE A 1 113 ? 14.359 17.484 -8.445 1 82.5 113 ILE A O 1
ATOM 834 N N . LEU A 1 114 ? 15.094 19.594 -8.141 1 76.5 114 LEU A N 1
ATOM 835 C CA . LEU A 1 114 ? 16.094 19.5 -9.203 1 76.5 114 LEU A CA 1
ATOM 836 C C . LEU A 1 114 ? 17.391 18.906 -8.68 1 76.5 114 LEU A C 1
ATOM 838 O O . LEU A 1 114 ? 17.828 19.234 -7.578 1 76.5 114 LEU A O 1
ATOM 842 N N . TYR A 1 115 ? 17.656 17.891 -9.32 1 68.44 115 TYR A N 1
ATOM 843 C CA . TYR A 1 115 ? 18.938 17.312 -8.945 1 68.44 115 TYR A CA 1
ATOM 844 C C . TYR A 1 115 ? 19.922 17.344 -10.117 1 68.44 115 TYR A C 1
ATOM 846 O O . TYR A 1 115 ? 19.5 17.266 -11.273 1 68.44 115 TYR A O 1
ATOM 854 N N . GLY A 1 116 ? 20.859 18.234 -10.164 1 57.75 116 GLY A N 1
ATOM 855 C CA . GLY A 1 116 ? 21.797 18.422 -11.25 1 57.75 116 GLY A CA 1
ATOM 856 C C . GLY A 1 116 ? 23.062 17.594 -11.094 1 57.75 116 GLY A C 1
ATOM 857 O O . GLY A 1 116 ? 23.312 16.672 -11.875 1 57.75 116 GLY A O 1
ATOM 858 N N . ASP A 1 117 ? 24.125 18.141 -10.453 1 55.19 117 ASP A N 1
ATOM 859 C CA . ASP A 1 117 ? 25.5 17.672 -10.5 1 55.19 117 ASP A CA 1
ATOM 860 C C . ASP A 1 117 ? 25.688 16.422 -9.648 1 55.19 117 ASP A C 1
ATOM 862 O O . ASP A 1 117 ? 24.906 16.172 -8.727 1 55.19 117 ASP A O 1
ATOM 866 N N . ASN A 1 118 ? 26.578 15.578 -10.07 1 53.97 118 ASN A N 1
ATOM 867 C CA . ASN A 1 118 ? 27.078 14.391 -9.398 1 53.97 118 ASN A CA 1
ATOM 868 C C . ASN A 1 118 ? 27.328 14.648 -7.91 1 53.97 118 ASN A C 1
ATOM 870 O O . ASN A 1 118 ? 28.141 15.484 -7.551 1 53.97 118 ASN A O 1
ATOM 874 N N . GLY A 1 119 ? 26.672 14.031 -7.016 1 55.94 119 GLY A N 1
ATOM 875 C CA . GLY A 1 119 ? 26.984 14.008 -5.598 1 55.94 119 GLY A CA 1
ATOM 876 C C . GLY A 1 119 ? 26.219 15.047 -4.801 1 55.94 119 GLY A C 1
ATOM 877 O O . GLY A 1 119 ? 26.344 15.117 -3.576 1 55.94 119 GLY A O 1
ATOM 878 N N . LYS A 1 120 ? 25.375 15.828 -5.586 1 61.16 120 LYS A N 1
ATOM 879 C CA . LYS A 1 120 ? 24.797 16.906 -4.797 1 61.16 120 LYS A CA 1
ATOM 880 C C . LYS A 1 120 ? 23.469 16.469 -4.168 1 61.16 120 LYS A C 1
ATOM 882 O O . LYS A 1 120 ? 22.703 15.719 -4.777 1 61.16 120 LYS A O 1
ATOM 887 N N . VAL A 1 121 ? 23.359 16.688 -2.871 1 68.62 121 VAL A N 1
ATOM 888 C CA . VAL A 1 121 ? 22.156 16.5 -2.053 1 68.62 121 VAL A CA 1
ATOM 889 C C . VAL A 1 121 ? 21.297 17.75 -2.086 1 68.62 121 VAL A C 1
ATOM 891 O O . VAL A 1 121 ? 21.797 18.859 -1.877 1 68.62 121 VAL A O 1
ATOM 894 N N . SER A 1 122 ? 20.078 17.625 -2.688 1 78.19 122 SER A N 1
ATOM 895 C CA . SER A 1 122 ? 19.094 18.703 -2.611 1 78.19 122 SER A CA 1
ATOM 896 C C . SER A 1 122 ? 18.094 18.453 -1.496 1 78.19 122 SER A C 1
ATOM 898 O O . SER A 1 122 ? 17.75 17.312 -1.206 1 78.19 122 SER A O 1
ATOM 900 N N . ARG A 1 123 ? 17.766 19.609 -0.84 1 79.5 123 ARG A N 1
ATOM 901 C CA . ARG A 1 123 ? 16.859 19.469 0.296 1 79.5 123 ARG A CA 1
ATOM 902 C C . ARG A 1 123 ? 15.695 20.453 0.178 1 79.5 123 ARG A C 1
ATOM 904 O O . ARG A 1 123 ? 15.867 21.578 -0.308 1 79.5 123 ARG A O 1
ATOM 911 N N . ARG A 1 124 ? 14.57 19.984 0.484 1 87.56 124 ARG A N 1
ATOM 912 C CA . ARG A 1 124 ? 13.367 20.781 0.664 1 87.56 124 ARG A CA 1
ATOM 913 C C . ARG A 1 124 ? 12.633 20.391 1.944 1 87.56 124 ARG A C 1
ATOM 915 O O . ARG A 1 124 ? 12.992 19.406 2.592 1 87.56 124 ARG A O 1
ATOM 922 N N . THR A 1 125 ? 11.75 21.297 2.342 1 87.88 125 THR A N 1
ATOM 923 C CA . THR A 1 125 ? 10.977 21.031 3.545 1 87.88 125 THR A CA 1
ATOM 924 C C . THR A 1 125 ? 9.484 20.922 3.213 1 87.88 125 THR A C 1
ATOM 926 O O . THR A 1 125 ? 8.961 21.719 2.439 1 87.88 125 THR A O 1
ATOM 929 N N . TRP A 1 126 ? 8.922 19.859 3.648 1 89.5 126 TRP A N 1
ATOM 930 C CA . TRP A 1 126 ? 7.469 19.703 3.613 1 89.5 126 TRP A CA 1
ATOM 931 C C . TRP A 1 126 ? 6.855 20.016 4.973 1 89.5 126 TRP A C 1
ATOM 933 O O . TRP A 1 126 ? 7.363 19.578 6.008 1 89.5 126 TRP A O 1
ATOM 943 N N . ARG A 1 127 ? 5.715 20.703 4.918 1 86.06 127 ARG A N 1
ATOM 944 C CA . ARG A 1 127 ? 4.988 21.031 6.141 1 86.06 127 ARG A CA 1
ATOM 945 C C . ARG A 1 127 ? 3.521 20.625 6.031 1 86.06 127 ARG A C 1
ATOM 947 O O . ARG A 1 127 ? 2.846 20.984 5.062 1 86.06 127 ARG A O 1
ATOM 954 N N . ALA A 1 128 ? 2.912 19.75 6.922 1 82.81 128 ALA A N 1
ATOM 955 C CA . ALA A 1 128 ? 1.559 19.188 6.918 1 82.81 128 ALA A CA 1
ATOM 956 C C . ALA A 1 128 ? 0.521 20.297 6.715 1 82.81 128 ALA A C 1
ATOM 958 O O . ALA A 1 128 ? -0.432 20.125 5.949 1 82.81 128 ALA A O 1
ATOM 959 N N . GLY A 1 129 ? 0.622 21.516 7.25 1 78 129 GLY A N 1
ATOM 960 C CA . GLY A 1 129 ? -0.33 22.609 7.125 1 78 129 GLY A CA 1
ATOM 961 C C . GLY A 1 129 ? 0.116 23.688 6.145 1 78 129 GLY A C 1
ATOM 962 O O . GLY A 1 129 ? -0.599 24.656 5.918 1 78 129 GLY A O 1
ATOM 963 N N . GLY A 1 130 ? 1.142 23.359 5.523 1 76 130 GLY A N 1
ATOM 964 C CA . GLY A 1 130 ? 1.665 24.344 4.586 1 76 130 GLY A CA 1
ATOM 965 C C . GLY A 1 130 ? 2.564 25.375 5.238 1 76 130 GLY A C 1
ATOM 966 O O . GLY A 1 130 ? 2.785 25.328 6.453 1 76 130 GLY A O 1
ATOM 967 N N . LEU A 1 131 ? 3.277 26.219 4.547 1 62.47 131 LEU A N 1
ATOM 968 C CA . LEU A 1 131 ? 4.266 27.188 4.992 1 62.47 131 LEU A CA 1
ATOM 969 C C . LEU A 1 131 ? 3.633 28.219 5.93 1 62.47 131 LEU A C 1
ATOM 971 O O . LEU A 1 131 ? 4.281 28.688 6.867 1 62.47 131 LEU A O 1
ATOM 975 N N . GLY A 1 132 ? 2.465 28.562 5.82 1 55.22 132 GLY A N 1
ATOM 976 C CA . GLY A 1 132 ? 1.876 29.625 6.605 1 55.22 132 GLY A CA 1
ATOM 977 C C . GLY A 1 132 ? 1.347 29.172 7.949 1 55.22 132 GLY A C 1
ATOM 978 O O . GLY A 1 132 ? 0.997 29.984 8.797 1 55.22 132 GLY A O 1
ATOM 979 N N . TYR A 1 133 ? 1.287 27.953 8.164 1 55.72 133 TYR A N 1
ATOM 980 C CA . TYR A 1 133 ? 0.657 27.516 9.406 1 55.72 133 TYR A CA 1
ATOM 981 C C . TYR A 1 133 ? 1.69 27.359 10.516 1 55.72 133 TYR A C 1
ATOM 983 O O . TYR A 1 133 ? 1.341 27.062 11.664 1 55.72 133 TYR A O 1
ATOM 991 N N . ALA A 1 134 ? 2.963 27.453 10.398 1 52.03 134 ALA A N 1
ATOM 992 C CA . ALA A 1 134 ? 4.008 27.109 11.352 1 52.03 134 ALA A CA 1
ATOM 993 C C . ALA A 1 134 ? 4.09 28.125 12.484 1 52.03 134 ALA A C 1
ATOM 995 O O . ALA A 1 134 ? 4.641 27.844 13.547 1 52.03 134 ALA A O 1
ATOM 996 N N . ALA A 1 135 ? 3.66 29.391 12.352 1 47.66 135 ALA A N 1
ATOM 997 C CA . ALA A 1 135 ? 4.207 30.297 13.359 1 47.66 135 ALA A CA 1
ATOM 998 C C . ALA A 1 135 ? 3.793 29.875 14.766 1 47.66 135 ALA A C 1
ATOM 1000 O O . ALA A 1 135 ? 4.566 30.016 15.711 1 47.66 135 ALA A O 1
ATOM 1001 N N . ASP A 1 136 ? 2.648 29.672 15.047 1 53.22 136 ASP A N 1
ATOM 1002 C CA . ASP A 1 136 ? 2.332 29.438 16.453 1 53.22 136 ASP A CA 1
ATOM 1003 C C . ASP A 1 136 ? 2.322 27.953 16.781 1 53.22 136 ASP A C 1
ATOM 1005 O O . ASP A 1 136 ? 2.039 27.562 17.922 1 53.22 136 ASP A O 1
ATOM 1009 N N . GLY A 1 137 ? 2.76 27.156 15.969 1 57.53 137 GLY A N 1
ATOM 1010 C CA . GLY A 1 137 ? 2.928 25.734 16.266 1 57.53 137 GLY A CA 1
ATOM 1011 C C . GLY A 1 137 ? 2.252 24.828 15.266 1 57.53 137 GLY A C 1
ATOM 1012 O O . GLY A 1 137 ? 1.446 25.281 14.453 1 57.53 137 GLY A O 1
ATOM 1013 N N . PRO A 1 138 ? 2.764 23.562 15.227 1 68.06 138 PRO A N 1
ATOM 1014 C CA . PRO A 1 138 ? 2.115 22.703 14.242 1 68.06 138 PRO A CA 1
ATOM 1015 C C . PRO A 1 138 ? 0.751 22.188 14.703 1 68.06 138 PRO A C 1
ATOM 1017 O O . PRO A 1 138 ? 0.65 21.547 15.75 1 68.06 138 PRO A O 1
ATOM 1020 N N . TYR A 1 139 ? -0.277 22.75 14.172 1 81.19 139 TYR A N 1
ATOM 1021 C CA . TYR A 1 139 ? -1.637 22.297 14.445 1 81.19 139 TYR A CA 1
ATOM 1022 C C . TYR A 1 139 ? -1.95 21.016 13.688 1 81.19 139 TYR A C 1
ATOM 1024 O O . TYR A 1 139 ? -2.943 20.344 13.969 1 81.19 139 TYR A O 1
ATOM 1032 N N . PHE A 1 140 ? -0.994 20.75 12.828 1 88.94 140 PHE A N 1
ATOM 1033 C CA . PHE A 1 140 ? -1.232 19.578 12 1 88.94 140 PHE A CA 1
ATOM 1034 C C . PHE A 1 140 ? 0.017 18.703 11.914 1 88.94 140 PHE A C 1
ATOM 1036 O O . PHE A 1 140 ? 1.136 19.219 11.875 1 88.94 140 PHE A O 1
ATOM 1043 N N . VAL A 1 141 ? -0.25 17.438 11.93 1 87.5 141 VAL A N 1
ATOM 1044 C CA . VAL A 1 141 ? 0.802 16.469 11.688 1 87.5 141 VAL A CA 1
ATOM 1045 C C . VAL A 1 141 ? 0.347 15.469 10.625 1 87.5 141 VAL A C 1
ATOM 1047 O O . VAL A 1 141 ? -0.851 15.219 10.469 1 87.5 141 VAL A O 1
ATOM 1050 N N . ALA A 1 142 ? 1.366 15.008 9.883 1 91.12 142 ALA A N 1
ATOM 1051 C CA . ALA A 1 142 ? 1.021 13.93 8.961 1 91.12 142 ALA A CA 1
ATOM 1052 C C . ALA A 1 142 ? 0.448 12.727 9.703 1 91.12 142 ALA A C 1
ATOM 1054 O O . ALA A 1 142 ? 0.96 12.344 10.758 1 91.12 142 ALA A O 1
ATOM 1055 N N . GLY A 1 143 ? -0.667 12.227 9.117 1 90.31 143 GLY A N 1
ATOM 1056 C CA . GLY A 1 143 ? -1.228 11.031 9.734 1 90.31 143 GLY A CA 1
ATOM 1057 C C . GLY A 1 143 ? -0.277 9.852 9.734 1 90.31 143 GLY A C 1
ATOM 1058 O O . GLY A 1 143 ? 0.228 9.461 8.68 1 90.31 143 GLY A O 1
ATOM 1059 N N . ALA A 1 144 ? -0.044 9.328 10.93 1 85.5 144 ALA A N 1
ATOM 1060 C CA . ALA A 1 144 ? 0.847 8.18 11.055 1 85.5 144 ALA A CA 1
ATOM 1061 C C . ALA A 1 144 ? 0.268 6.957 10.344 1 85.5 144 ALA A C 1
ATOM 1063 O O . ALA A 1 144 ? -0.875 6.566 10.602 1 85.5 144 ALA A O 1
ATOM 1064 N N . GLY A 1 145 ? 1.107 6.402 9.5 1 85.94 145 GLY A N 1
ATOM 1065 C CA . GLY A 1 145 ? 0.675 5.199 8.812 1 85.94 145 GLY A CA 1
ATOM 1066 C C . GLY A 1 145 ? -0.43 5.449 7.801 1 85.94 145 GLY A C 1
ATOM 1067 O O . GLY A 1 145 ? -1.05 4.508 7.305 1 85.94 145 GLY A O 1
ATOM 1068 N N . ARG A 1 146 ? -0.669 6.707 7.539 1 92.44 146 ARG A N 1
ATOM 1069 C CA . ARG A 1 146 ? -1.806 7.023 6.68 1 92.44 146 ARG A CA 1
ATOM 1070 C C . ARG A 1 146 ? -1.344 7.652 5.371 1 92.44 146 ARG A C 1
ATOM 1072 O O . ARG A 1 146 ? -2.162 7.957 4.5 1 92.44 146 ARG A O 1
ATOM 1079 N N . ASN A 1 147 ? -0.091 7.852 5.309 1 94.25 147 ASN A N 1
ATOM 1080 C CA . ASN A 1 147 ? 0.468 8.453 4.102 1 94.25 147 ASN A CA 1
ATOM 1081 C C . ASN A 1 147 ? 1.664 7.664 3.58 1 94.25 147 ASN A C 1
ATOM 1083 O O . ASN A 1 147 ? 2.293 6.918 4.332 1 94.25 147 ASN A O 1
ATOM 1087 N N . ASN A 1 148 ? 1.918 7.883 2.318 1 94.25 148 ASN A N 1
ATOM 1088 C CA . ASN A 1 148 ? 3.109 7.34 1.672 1 94.25 148 ASN A CA 1
ATOM 1089 C C . ASN A 1 148 ? 3.998 8.453 1.117 1 94.25 148 ASN A C 1
ATOM 1091 O O . ASN A 1 148 ? 3.502 9.492 0.682 1 94.25 148 ASN A O 1
ATOM 1095 N N . LEU A 1 149 ? 5.285 8.164 1.209 1 95.88 149 LEU A N 1
ATOM 1096 C CA . LEU A 1 149 ? 6.242 8.906 0.395 1 95.88 149 LEU A CA 1
ATOM 1097 C C . LEU A 1 149 ? 6.211 8.43 -1.053 1 95.88 149 LEU A C 1
ATOM 1099 O O . LEU A 1 149 ? 6.352 7.23 -1.32 1 95.88 149 LEU A O 1
ATOM 1103 N N . VAL A 1 150 ? 6.012 9.359 -1.947 1 93.38 150 VAL A N 1
ATOM 1104 C CA . VAL A 1 150 ? 5.988 9.016 -3.367 1 93.38 150 VAL A CA 1
ATOM 1105 C C . VAL A 1 150 ? 7.027 9.852 -4.113 1 93.38 150 VAL A C 1
ATOM 1107 O O . VAL A 1 150 ? 7.145 11.055 -3.887 1 93.38 150 VAL A O 1
ATOM 1110 N N . ALA A 1 151 ? 7.77 9.188 -4.953 1 91.31 151 ALA A N 1
ATOM 1111 C CA . ALA A 1 151 ? 8.742 9.891 -5.781 1 91.31 151 ALA A CA 1
ATOM 1112 C C . ALA A 1 151 ? 8.617 9.477 -7.246 1 91.31 151 ALA A C 1
ATOM 1114 O O . ALA A 1 151 ? 8.586 8.289 -7.562 1 91.31 151 ALA A O 1
ATOM 1115 N N . LEU A 1 152 ? 8.461 10.469 -8.055 1 88.38 152 LEU A N 1
ATOM 1116 C CA . LEU A 1 152 ? 8.438 10.273 -9.5 1 88.38 152 LEU A CA 1
ATOM 1117 C C . LEU A 1 152 ? 9.742 10.75 -10.125 1 88.38 152 LEU A C 1
ATOM 1119 O O . LEU A 1 152 ? 10.109 11.922 -10 1 88.38 152 LEU A O 1
ATOM 1123 N N . GLY A 1 153 ? 10.414 9.93 -10.695 1 84.69 153 GLY A N 1
ATOM 1124 C CA . GLY A 1 153 ? 11.711 10.195 -11.289 1 84.69 153 GLY A CA 1
ATOM 1125 C C . GLY A 1 153 ? 12.469 8.93 -11.656 1 84.69 153 GLY A C 1
ATOM 1126 O O . GLY A 1 153 ? 11.875 7.859 -11.781 1 84.69 153 GLY A O 1
ATOM 1127 N N . CYS A 1 154 ? 13.805 9.133 -11.883 1 83.06 154 CYS A N 1
ATOM 1128 C CA . CYS A 1 154 ? 14.602 7.98 -12.289 1 83.06 154 CYS A CA 1
ATOM 1129 C C . CYS A 1 154 ? 15.953 7.98 -11.578 1 83.06 154 CYS A C 1
ATOM 1131 O O . CYS A 1 154 ? 16.703 8.953 -11.664 1 83.06 154 CYS A O 1
ATOM 1133 N N . ASN A 1 155 ? 16.156 6.828 -10.914 1 83.69 155 ASN A N 1
ATOM 1134 C CA . ASN A 1 155 ? 17.453 6.512 -10.328 1 83.69 155 ASN A CA 1
ATOM 1135 C C . ASN A 1 155 ? 17.906 7.59 -9.344 1 83.69 155 ASN A C 1
ATOM 1137 O O . ASN A 1 155 ? 19.062 8.031 -9.391 1 83.69 155 ASN A O 1
ATOM 1141 N N . VAL A 1 156 ? 17.031 8.07 -8.641 1 84.25 156 VAL A N 1
ATOM 1142 C CA . VAL A 1 156 ? 17.297 9.008 -7.551 1 84.25 156 VAL A CA 1
ATOM 1143 C C . VAL A 1 156 ? 16.656 8.492 -6.258 1 84.25 156 VAL A C 1
ATOM 1145 O O . VAL A 1 156 ? 15.555 7.945 -6.277 1 84.25 156 VAL A O 1
ATOM 1148 N N . GLN A 1 157 ? 17.422 8.68 -5.23 1 88.69 157 GLN A N 1
ATOM 1149 C CA . GLN A 1 157 ? 16.906 8.281 -3.926 1 88.69 157 GLN A CA 1
ATOM 1150 C C . GLN A 1 157 ? 16.219 9.445 -3.221 1 88.69 157 GLN A C 1
ATOM 1152 O O . GLN A 1 157 ? 16.828 10.492 -3.006 1 88.69 157 GLN A O 1
ATOM 1157 N N . ALA A 1 158 ? 15.016 9.219 -2.961 1 92.75 158 ALA A N 1
ATOM 1158 C CA . ALA A 1 158 ? 14.281 10.18 -2.135 1 92.75 158 ALA A CA 1
ATOM 1159 C C . ALA A 1 158 ? 14.305 9.766 -0.667 1 92.75 158 ALA A C 1
ATOM 1161 O O . ALA A 1 158 ? 13.945 8.633 -0.326 1 92.75 158 ALA A O 1
ATOM 1162 N N . ILE A 1 159 ? 14.695 10.68 0.194 1 92.81 159 ILE A N 1
ATOM 1163 C CA . ILE A 1 159 ? 14.828 10.398 1.619 1 92.81 159 ILE A CA 1
ATOM 1164 C C . ILE A 1 159 ? 13.992 11.391 2.422 1 92.81 159 ILE A C 1
ATOM 1166 O O . ILE A 1 159 ? 14.086 12.602 2.209 1 92.81 159 ILE A O 1
ATOM 1170 N N . LEU A 1 160 ? 13.195 10.805 3.229 1 94.19 160 LEU A N 1
ATOM 1171 C CA . LEU A 1 160 ? 12.383 11.602 4.137 1 94.19 160 LEU A CA 1
ATOM 1172 C C . LEU A 1 160 ? 13 11.641 5.531 1 94.19 160 LEU A C 1
ATOM 1174 O O . LEU A 1 160 ? 13.227 10.594 6.141 1 94.19 160 LEU A O 1
ATOM 1178 N N . LEU A 1 161 ? 13.211 12.836 6.004 1 91.12 161 LEU A N 1
ATOM 1179 C CA . LEU A 1 161 ? 13.852 13.023 7.301 1 91.12 161 LEU A CA 1
ATOM 1180 C C . LEU A 1 161 ? 12.938 13.789 8.25 1 91.12 161 LEU A C 1
ATOM 1182 O O . LEU A 1 161 ? 12.148 14.641 7.82 1 91.12 161 LEU A O 1
ATOM 1186 N N . GLY A 1 162 ? 13.055 13.438 9.516 1 85.88 162 GLY A N 1
ATOM 1187 C CA . GLY A 1 162 ? 12.461 14.297 10.531 1 85.88 162 GLY A CA 1
ATOM 1188 C C . GLY A 1 162 ? 13.234 15.586 10.758 1 85.88 162 GLY A C 1
ATOM 1189 O O . GLY A 1 162 ? 14.32 15.766 10.203 1 85.88 162 GLY A O 1
ATOM 1190 N N . GLU A 1 163 ? 12.633 16.453 11.539 1 76.75 163 GLU A N 1
ATOM 1191 C CA . GLU A 1 163 ? 13.305 17.703 11.875 1 76.75 163 GLU A CA 1
ATOM 1192 C C . GLU A 1 163 ? 14.656 17.453 12.531 1 76.75 163 GLU A C 1
ATOM 1194 O O . GLU A 1 163 ? 15.602 18.234 12.367 1 76.75 163 GLU A O 1
ATOM 1199 N N . ASP A 1 164 ? 14.789 16.375 13.211 1 78.5 164 ASP A N 1
ATOM 1200 C CA . ASP A 1 164 ? 16.016 15.984 13.898 1 78.5 164 ASP A CA 1
ATOM 1201 C C . ASP A 1 164 ? 16.938 15.172 12.977 1 78.5 164 ASP A C 1
ATOM 1203 O O . ASP A 1 164 ? 17.891 14.547 13.438 1 78.5 164 ASP A O 1
ATOM 1207 N N . ASN A 1 165 ? 16.609 15.078 11.773 1 83.12 165 ASN A N 1
ATOM 1208 C CA . ASN A 1 165 ? 17.359 14.383 10.742 1 83.12 165 ASN A CA 1
ATOM 1209 C C . ASN A 1 165 ? 17.281 12.867 10.914 1 83.12 165 ASN A C 1
ATOM 1211 O O . ASN A 1 165 ? 18.094 12.125 10.352 1 83.12 165 ASN A O 1
ATOM 1215 N N . THR A 1 166 ? 16.344 12.523 11.742 1 84.94 166 THR A N 1
ATOM 1216 C CA . THR A 1 166 ? 16.094 11.094 11.828 1 84.94 166 THR A CA 1
ATOM 1217 C C . THR A 1 166 ? 15.477 10.57 10.531 1 84.94 166 THR A C 1
ATOM 1219 O O . THR A 1 166 ? 14.648 11.242 9.914 1 84.94 166 THR A O 1
ATOM 1222 N N . LEU A 1 167 ? 15.938 9.383 10.164 1 87.88 167 LEU A N 1
ATOM 1223 C CA . LEU A 1 167 ? 15.398 8.766 8.961 1 87.88 167 LEU A CA 1
ATOM 1224 C C . LEU A 1 167 ? 13.961 8.305 9.18 1 87.88 167 LEU A C 1
ATOM 1226 O O . LEU A 1 167 ? 13.68 7.547 10.109 1 87.88 167 LEU A O 1
ATOM 1230 N N . VAL A 1 168 ? 13.039 8.719 8.344 1 89.94 168 VAL A N 1
ATOM 1231 C CA . VAL A 1 168 ? 11.617 8.414 8.492 1 89.94 168 VAL A CA 1
ATOM 1232 C C . VAL A 1 168 ? 11.188 7.426 7.406 1 89.94 168 VAL A C 1
ATOM 1234 O O . VAL A 1 168 ? 10.484 6.453 7.688 1 89.94 168 VAL A O 1
ATOM 1237 N N . SER A 1 169 ? 11.531 7.695 6.148 1 92.94 169 SER A N 1
ATOM 1238 C CA . SER A 1 169 ? 11.148 6.879 5 1 92.94 169 SER A CA 1
ATOM 1239 C C . SER A 1 169 ? 12.07 7.141 3.811 1 92.94 169 SER A C 1
ATOM 1241 O O . SER A 1 169 ? 12.828 8.109 3.805 1 92.94 169 SER A O 1
ATOM 1243 N N . SER A 1 170 ? 12.047 6.227 2.855 1 93.38 170 SER A N 1
ATOM 1244 C CA . SER A 1 170 ? 12.844 6.398 1.643 1 93.38 170 SER A CA 1
ATOM 1245 C C . SER A 1 170 ? 12.297 5.551 0.5 1 93.38 170 SER A C 1
ATOM 1247 O O . SER A 1 170 ? 11.711 4.488 0.732 1 93.38 170 SER A O 1
ATOM 1249 N N . CYS A 1 171 ? 12.453 6 -0.707 1 93.62 171 CYS A N 1
ATOM 1250 C CA . CYS A 1 171 ? 12.156 5.152 -1.854 1 93.62 171 CYS A CA 1
ATOM 1251 C C . CYS A 1 171 ? 12.977 5.566 -3.068 1 93.62 171 CYS A C 1
ATOM 1253 O O . CYS A 1 171 ? 13.531 6.664 -3.1 1 93.62 171 CYS A O 1
ATOM 1255 N N . TYR A 1 172 ? 13.094 4.688 -3.988 1 90.5 172 TYR A N 1
ATOM 1256 C CA . TYR A 1 172 ? 13.977 4.809 -5.141 1 90.5 172 TYR A CA 1
ATOM 1257 C C . TYR A 1 172 ? 13.273 4.355 -6.418 1 90.5 172 TYR A C 1
ATOM 1259 O O . TYR A 1 172 ? 13.094 3.156 -6.641 1 90.5 172 TYR A O 1
ATOM 1267 N N . PRO A 1 173 ? 12.844 5.336 -7.215 1 89.44 173 PRO A N 1
ATOM 1268 C CA . PRO A 1 173 ? 12.32 4.938 -8.523 1 89.44 173 PRO A CA 1
ATOM 1269 C C . PRO A 1 173 ? 13.414 4.484 -9.484 1 89.44 173 PRO A C 1
ATOM 1271 O O . PRO A 1 173 ? 14.312 5.258 -9.812 1 89.44 173 PRO A O 1
ATOM 1274 N N . PHE A 1 174 ? 13.203 3.295 -10.031 1 88.38 174 PHE A N 1
ATOM 1275 C CA . PHE A 1 174 ? 14.188 2.676 -10.914 1 88.38 174 PHE A CA 1
ATOM 1276 C C . PHE A 1 174 ? 13.828 2.928 -12.375 1 88.38 174 PHE A C 1
ATOM 1278 O O . PHE A 1 174 ? 12.664 2.803 -12.766 1 88.38 174 PHE A O 1
ATOM 1285 N N . CYS A 1 175 ? 14.836 3.258 -13.133 1 82.81 175 CYS A N 1
ATOM 1286 C CA . CYS A 1 175 ? 14.711 3.312 -14.586 1 82.81 175 CYS A CA 1
ATOM 1287 C C . CYS A 1 175 ? 15.875 2.594 -15.258 1 82.81 175 CYS A C 1
ATOM 1289 O O . CYS A 1 175 ? 17.031 2.863 -14.953 1 82.81 175 CYS A O 1
ATOM 1291 N N . PRO A 1 176 ? 15.469 1.641 -16.172 1 77.88 176 PRO A N 1
ATOM 1292 C CA . PRO A 1 176 ? 16.562 0.989 -16.906 1 77.88 176 PRO A CA 1
ATOM 1293 C C . PRO A 1 176 ? 17.25 1.929 -17.891 1 77.88 176 PRO A C 1
ATOM 1295 O O . PRO A 1 176 ? 16.688 2.949 -18.281 1 77.88 176 PRO A O 1
ATOM 1298 N N . THR A 1 177 ? 18.672 1.809 -18.203 1 70.31 177 THR A N 1
ATOM 1299 C CA . THR A 1 177 ? 19.469 2.652 -19.094 1 70.31 177 THR A CA 1
ATOM 1300 C C . THR A 1 177 ? 18.875 2.668 -20.5 1 70.31 177 THR A C 1
ATOM 1302 O O . THR A 1 177 ? 19.016 3.654 -21.234 1 70.31 177 THR A O 1
ATOM 1305 N N . THR A 1 178 ? 18.625 1.5 -20.844 1 56.97 178 THR A N 1
ATOM 1306 C CA . THR A 1 178 ? 18.109 1.416 -22.203 1 56.97 178 THR A CA 1
ATOM 1307 C C . THR A 1 178 ? 16.578 1.413 -22.203 1 56.97 178 THR A C 1
ATOM 1309 O O . THR A 1 178 ? 15.953 0.527 -21.609 1 56.97 178 THR A O 1
ATOM 1312 N N . GLY A 1 179 ? 15.922 2.648 -22.438 1 53.88 179 GLY A N 1
ATOM 1313 C CA . GLY A 1 179 ? 14.492 2.66 -22.719 1 53.88 179 GLY A CA 1
ATOM 1314 C C . GLY A 1 179 ? 13.711 3.549 -21.781 1 53.88 179 GLY A C 1
ATOM 1315 O O . GLY A 1 179 ? 14.219 3.959 -20.734 1 53.88 179 GLY A O 1
ATOM 1316 N N . GLY A 1 180 ? 12.523 4.09 -22.281 1 50.81 180 GLY A N 1
ATOM 1317 C CA . GLY A 1 180 ? 11.492 5.051 -21.906 1 50.81 180 GLY A CA 1
ATOM 1318 C C . GLY A 1 180 ? 10.945 4.832 -20.516 1 50.81 180 GLY A C 1
ATOM 1319 O O . GLY A 1 180 ? 11.148 3.77 -19.922 1 50.81 180 GLY A O 1
ATOM 1320 N N . TYR A 1 181 ? 10.789 5.891 -19.906 1 53.19 181 TYR A N 1
ATOM 1321 C CA . TYR A 1 181 ? 9.969 5.98 -18.703 1 53.19 181 TYR A CA 1
ATOM 1322 C C . TYR A 1 181 ? 8.727 5.098 -18.828 1 53.19 181 TYR A C 1
ATOM 1324 O O . TYR A 1 181 ? 8.078 5.07 -19.875 1 53.19 181 TYR A O 1
ATOM 1332 N N . MET A 1 182 ? 8.797 3.922 -18.281 1 54.19 182 MET A N 1
ATOM 1333 C CA . MET A 1 182 ? 7.512 3.227 -18.375 1 54.19 182 MET A CA 1
ATOM 1334 C C . MET A 1 182 ? 6.457 3.918 -17.516 1 54.19 182 MET A C 1
ATOM 1336 O O . MET A 1 182 ? 6.688 4.188 -16.328 1 54.19 182 MET A O 1
ATOM 1340 N N . ASP A 1 183 ? 5.738 4.836 -18.219 1 53.25 183 ASP A N 1
ATOM 1341 C CA . ASP A 1 183 ? 4.504 5.426 -17.703 1 53.25 183 ASP A CA 1
ATOM 1342 C C . ASP A 1 183 ? 3.592 4.363 -17.094 1 53.25 183 ASP A C 1
ATOM 1344 O O . ASP A 1 183 ? 2.988 3.568 -17.812 1 53.25 183 ASP A O 1
ATOM 1348 N N . THR A 1 184 ? 3.992 3.969 -15.867 1 58.19 184 THR A N 1
ATOM 1349 C CA . THR A 1 184 ? 3.016 3.068 -15.266 1 58.19 184 THR A CA 1
ATOM 1350 C C . THR A 1 184 ? 1.989 3.85 -14.453 1 58.19 184 THR A C 1
ATOM 1352 O O . THR A 1 184 ? 2.279 4.945 -13.969 1 58.19 184 THR A O 1
ATOM 1355 N N . ASP A 1 185 ? 0.723 3.578 -14.602 1 63.69 185 ASP A N 1
ATOM 1356 C CA . ASP A 1 185 ? -0.437 4.113 -13.891 1 63.69 185 ASP A CA 1
ATOM 1357 C C . ASP A 1 185 ? -0.279 3.957 -12.383 1 63.69 185 ASP A C 1
ATOM 1359 O O . ASP A 1 185 ? -1.001 4.59 -11.609 1 63.69 185 ASP A O 1
ATOM 1363 N N . THR A 1 186 ? 0.698 3.119 -11.945 1 75.25 186 THR A N 1
ATOM 1364 C CA . THR A 1 186 ? 0.88 2.898 -10.516 1 75.25 186 THR A CA 1
ATOM 1365 C C . THR A 1 186 ? 2.359 2.939 -10.141 1 75.25 186 THR A C 1
ATOM 1367 O O . THR A 1 186 ? 3.225 2.916 -11.023 1 75.25 186 THR A O 1
ATOM 1370 N N . CYS A 1 187 ? 2.625 3.127 -8.891 1 87.5 187 CYS A N 1
ATOM 1371 C CA . CYS A 1 187 ? 4 3.205 -8.422 1 87.5 187 CYS A CA 1
ATOM 1372 C C . CYS A 1 187 ? 4.578 1.814 -8.188 1 87.5 187 CYS A C 1
ATOM 1374 O O . CYS A 1 187 ? 4.699 1.371 -7.043 1 87.5 187 CYS A O 1
ATOM 1376 N N . SER A 1 188 ? 5.012 1.192 -9.281 1 89.62 188 SER A N 1
ATOM 1377 C CA . SER A 1 188 ? 5.531 -0.17 -9.281 1 89.62 188 SER A CA 1
ATOM 1378 C C . SER A 1 188 ? 7.023 -0.191 -8.969 1 89.62 188 SER A C 1
ATOM 1380 O O . SER A 1 188 ? 7.652 -1.251 -8.984 1 89.62 188 SER A O 1
ATOM 1382 N N . GLY A 1 189 ? 7.551 0.906 -8.695 1 91.25 189 GLY A N 1
ATOM 1383 C CA . GLY A 1 189 ? 8.984 1.006 -8.484 1 91.25 189 GLY A CA 1
ATOM 1384 C C . GLY A 1 189 ? 9.734 1.439 -9.734 1 91.25 189 GLY A C 1
ATOM 1385 O O . GLY A 1 189 ? 10.93 1.759 -9.664 1 91.25 189 GLY A O 1
ATOM 1386 N N . ILE A 1 190 ? 9.047 1.401 -10.789 1 88.44 190 ILE A N 1
ATOM 1387 C CA . ILE A 1 190 ? 9.648 1.826 -12.055 1 88.44 190 ILE A CA 1
ATOM 1388 C C . ILE A 1 190 ? 9.188 3.24 -12.391 1 88.44 190 ILE A C 1
ATOM 1390 O O . ILE A 1 190 ? 8.008 3.465 -12.672 1 88.44 190 ILE A O 1
ATOM 1394 N N . GLY A 1 191 ? 10.047 4.152 -12.383 1 85.19 191 GLY A N 1
ATOM 1395 C CA . GLY A 1 191 ? 9.734 5.543 -12.672 1 85.19 191 GLY A CA 1
ATOM 1396 C C . GLY A 1 191 ? 8.93 6.211 -11.57 1 85.19 191 GLY A C 1
ATOM 1397 O O . GLY A 1 191 ? 8.781 7.434 -11.555 1 85.19 191 GLY A O 1
ATOM 1398 N N . CYS A 1 192 ? 8.398 5.496 -10.742 1 90.06 192 CYS A N 1
ATOM 1399 C CA . CYS A 1 192 ? 7.621 5.934 -9.586 1 90.06 192 CYS A CA 1
ATOM 1400 C C . CYS A 1 192 ? 7.762 4.953 -8.43 1 90.06 192 CYS A C 1
ATOM 1402 O O . CYS A 1 192 ? 7.547 3.752 -8.594 1 90.06 192 CYS A O 1
ATOM 1404 N N . CYS A 1 193 ? 8.109 5.438 -7.305 1 92.31 193 CYS A N 1
ATOM 1405 C CA . CYS A 1 193 ? 8.219 4.582 -6.133 1 92.31 193 CYS A CA 1
ATOM 1406 C C . CYS A 1 193 ? 7.375 5.117 -4.984 1 92.31 193 CYS A C 1
ATOM 1408 O O . CYS A 1 193 ? 6.938 6.266 -5.016 1 92.31 193 CYS A O 1
ATOM 1410 N N . GLN A 1 194 ? 7.168 4.238 -4.043 1 92.31 194 GLN A N 1
ATOM 1411 C CA . GLN A 1 194 ? 6.422 4.648 -2.857 1 92.31 194 GLN A CA 1
ATOM 1412 C C . GLN A 1 194 ? 6.887 3.885 -1.622 1 92.31 194 GLN A C 1
ATOM 1414 O O . GLN A 1 194 ? 7.387 2.764 -1.732 1 92.31 194 GLN A O 1
ATOM 1419 N N . ALA A 1 195 ? 6.719 4.512 -0.483 1 93.69 195 ALA A N 1
ATOM 1420 C CA . ALA A 1 195 ? 7.047 3.91 0.808 1 93.69 195 ALA A CA 1
ATOM 1421 C C . ALA A 1 195 ? 6.16 4.473 1.916 1 93.69 195 ALA A C 1
ATOM 1423 O O . ALA A 1 195 ? 5.855 5.668 1.928 1 93.69 195 ALA A O 1
ATOM 1424 N N . THR A 1 196 ? 5.867 3.617 2.852 1 90.38 196 THR A N 1
ATOM 1425 C CA . THR A 1 196 ? 4.977 4.012 3.938 1 90.38 196 THR A CA 1
ATOM 1426 C C . THR A 1 196 ? 5.676 4.988 4.879 1 90.38 196 THR A C 1
ATOM 1428 O O . THR A 1 196 ? 6.848 4.809 5.215 1 90.38 196 THR A O 1
ATOM 1431 N N . ILE A 1 197 ? 4.898 5.98 5.262 1 91.5 197 ILE A N 1
ATOM 1432 C CA . ILE A 1 197 ? 5.348 6.875 6.324 1 91.5 197 ILE A CA 1
ATOM 1433 C C . ILE A 1 197 ? 4.727 6.449 7.652 1 91.5 197 ILE A C 1
ATOM 1435 O O . ILE A 1 197 ? 3.545 6.699 7.902 1 91.5 197 ILE A O 1
ATOM 1439 N N . LEU A 1 198 ? 5.492 5.902 8.461 1 85.44 198 LEU A N 1
ATOM 1440 C CA . LEU A 1 198 ? 4.961 5.348 9.703 1 85.44 198 LEU A CA 1
ATOM 1441 C C . LEU A 1 198 ? 4.855 6.426 10.781 1 85.44 198 LEU A C 1
ATOM 1443 O O . LEU A 1 198 ? 3.938 6.395 11.602 1 85.44 198 LEU A O 1
ATOM 1447 N N . GLU A 1 199 ? 5.773 7.344 10.68 1 83.69 199 GLU A N 1
ATOM 1448 C CA . GLU A 1 199 ? 5.797 8.375 11.711 1 83.69 199 GLU A CA 1
ATOM 1449 C C . GLU A 1 199 ? 5.238 9.695 11.18 1 83.69 199 GLU A C 1
ATOM 1451 O O . GLU A 1 199 ? 5.754 10.25 10.211 1 83.69 199 GLU A O 1
ATOM 1456 N N . GLY A 1 200 ? 4.23 10.07 11.898 1 85.94 200 GLY A N 1
ATOM 1457 C CA . GLY A 1 200 ? 3.684 11.367 11.555 1 85.94 200 GLY A CA 1
ATOM 1458 C C . GLY A 1 200 ? 4.43 12.523 12.195 1 85.94 200 GLY A C 1
ATOM 1459 O O . GLY A 1 200 ? 4.742 12.477 13.383 1 85.94 200 GLY A O 1
ATOM 1460 N N . ARG A 1 201 ? 4.758 13.477 11.414 1 85.12 201 ARG A N 1
ATOM 1461 C CA . ARG A 1 201 ? 5.426 14.688 11.875 1 85.12 201 ARG A CA 1
ATOM 1462 C C . ARG A 1 201 ? 4.766 15.938 11.289 1 85.12 201 ARG A C 1
ATOM 1464 O O . ARG A 1 201 ? 4.023 15.844 10.305 1 85.12 201 ARG A O 1
ATOM 1471 N N . ALA A 1 202 ? 5.074 17.016 12.016 1 85.19 202 ALA A N 1
ATOM 1472 C CA . ALA A 1 202 ? 4.543 18.281 11.523 1 85.19 202 ALA A CA 1
ATOM 1473 C C . ALA A 1 202 ? 5.289 18.734 10.273 1 85.19 202 ALA A C 1
ATOM 1475 O O . ALA A 1 202 ? 4.734 19.453 9.438 1 85.19 202 ALA A O 1
ATOM 1476 N N . SER A 1 203 ? 6.465 18.344 10.258 1 87.06 203 SER A N 1
ATOM 1477 C CA . SER A 1 203 ? 7.297 18.703 9.109 1 87.06 203 SER A CA 1
ATOM 1478 C C . SER A 1 203 ? 8.312 17.594 8.805 1 87.06 203 SER A C 1
ATOM 1480 O O . SER A 1 203 ? 8.695 16.844 9.695 1 87.06 203 SER A O 1
ATOM 1482 N N . TYR A 1 204 ? 8.633 17.547 7.496 1 89.88 204 TYR A N 1
ATOM 1483 C CA . TYR A 1 204 ? 9.664 16.625 7.039 1 89.88 204 TYR A CA 1
ATOM 1484 C C . TYR A 1 204 ? 10.711 17.344 6.203 1 89.88 204 TYR A C 1
ATOM 1486 O O . TYR A 1 204 ? 10.391 18.281 5.465 1 89.88 204 TYR A O 1
ATOM 1494 N N . GLY A 1 205 ? 11.953 16.859 6.457 1 90.88 205 GLY A N 1
ATOM 1495 C CA . GLY A 1 205 ? 12.969 17.172 5.469 1 90.88 205 GLY A CA 1
ATOM 1496 C C . GLY A 1 205 ? 13 16.188 4.309 1 90.88 205 GLY A C 1
ATOM 1497 O O . GLY A 1 205 ? 12.953 14.977 4.512 1 90.88 205 GLY A O 1
ATOM 1498 N N . LEU A 1 206 ? 13 16.75 3.082 1 91.62 206 LEU A N 1
ATOM 1499 C CA . LEU A 1 206 ? 13.094 15.938 1.882 1 91.62 206 LEU A CA 1
ATOM 1500 C C . LEU A 1 206 ? 14.484 16.047 1.256 1 91.62 206 LEU A C 1
ATOM 1502 O O . LEU A 1 206 ? 14.914 17.141 0.886 1 91.62 206 LEU A O 1
ATOM 1506 N N . GLN A 1 207 ? 15.078 14.922 1.207 1 90.69 207 GLN A N 1
ATOM 1507 C CA . GLN A 1 207 ? 16.406 14.859 0.609 1 90.69 207 GLN A CA 1
ATOM 1508 C C . GLN A 1 207 ? 16.422 13.938 -0.609 1 90.69 207 GLN A C 1
ATOM 1510 O O . GLN A 1 207 ? 15.812 12.867 -0.59 1 90.69 207 GLN A O 1
ATOM 1515 N N . VAL A 1 208 ? 17.031 14.438 -1.676 1 89 208 VAL A N 1
ATOM 1516 C CA . VAL A 1 208 ? 17.172 13.625 -2.881 1 89 208 VAL A CA 1
ATOM 1517 C C . VAL A 1 208 ? 18.656 13.469 -3.234 1 89 208 VAL A C 1
ATOM 1519 O O . VAL A 1 208 ? 19.422 14.43 -3.182 1 89 208 VAL A O 1
ATOM 1522 N N . GLN A 1 209 ? 18.969 12.211 -3.549 1 82.75 209 GLN A N 1
ATOM 1523 C CA . GLN A 1 209 ? 20.359 11.961 -3.941 1 82.75 209 GLN A CA 1
ATOM 1524 C C . GLN A 1 209 ? 20.422 10.969 -5.105 1 82.75 209 GLN A C 1
ATOM 1526 O O . GLN A 1 209 ? 19.609 10.055 -5.199 1 82.75 209 GLN A O 1
ATOM 1531 N N . ARG A 1 210 ? 21.391 11.172 -5.82 1 77.56 210 ARG A N 1
ATOM 1532 C CA . ARG A 1 210 ? 21.625 10.281 -6.953 1 77.56 210 ARG A CA 1
ATOM 1533 C C . ARG A 1 210 ? 22.312 8.992 -6.512 1 77.56 210 ARG A C 1
ATOM 1535 O O . ARG A 1 210 ? 23.234 9.023 -5.691 1 77.56 210 ARG A O 1
ATOM 1542 N N . VAL A 1 211 ? 21.5 7.953 -7 1 69.81 211 VAL A N 1
ATOM 1543 C CA . VAL A 1 211 ? 22.094 6.641 -6.742 1 69.81 211 VAL A CA 1
ATOM 1544 C C . VAL A 1 211 ? 22.578 6.027 -8.055 1 69.81 211 VAL A C 1
ATOM 1546 O O . VAL A 1 211 ? 21.812 5.945 -9.023 1 69.81 211 VAL A O 1
ATOM 1549 N N . GLY A 1 212 ? 23.828 5.926 -8.289 1 62.25 212 GLY A N 1
ATOM 1550 C CA . GLY A 1 212 ? 24.406 5.285 -9.461 1 62.25 212 GLY A CA 1
ATOM 1551 C C . GLY A 1 212 ? 24.734 6.258 -10.578 1 62.25 212 GLY A C 1
ATOM 1552 O O . GLY A 1 212 ? 24.656 7.477 -10.391 1 62.25 212 GLY A O 1
ATOM 1553 N N . PHE A 1 213 ? 25.25 5.762 -11.734 1 55.19 213 PHE A N 1
ATOM 1554 C CA . PHE A 1 213 ? 26 6.559 -12.703 1 55.19 213 PHE A CA 1
ATOM 1555 C C . PHE A 1 213 ? 25.094 6.988 -13.859 1 55.19 213 PHE A C 1
ATOM 1557 O O . PHE A 1 213 ? 25.531 7.754 -14.727 1 55.19 213 PHE A O 1
ATOM 1564 N N . VAL A 1 214 ? 23.906 6.441 -13.844 1 54.78 214 VAL A N 1
ATOM 1565 C CA . VAL A 1 214 ? 23.25 6.688 -15.125 1 54.78 214 VAL A CA 1
ATOM 1566 C C . VAL A 1 214 ? 22.391 7.949 -15.039 1 54.78 214 VAL A C 1
ATOM 1568 O O . VAL A 1 214 ? 21.625 8.117 -14.094 1 54.78 214 VAL A O 1
ATOM 1571 N N . TYR A 1 215 ? 22.859 8.945 -15.867 1 53.03 215 TYR A N 1
ATOM 1572 C CA . TYR A 1 215 ? 22.281 10.281 -15.938 1 53.03 215 TYR A CA 1
ATOM 1573 C C . TYR A 1 215 ? 20.938 10.266 -16.641 1 53.03 215 TYR A C 1
ATOM 1575 O O . TYR A 1 215 ? 20.828 9.828 -17.781 1 53.03 215 TYR A O 1
ATOM 1583 N N . TYR A 1 216 ? 19.797 10.102 -16.078 1 56.38 216 TYR A N 1
ATOM 1584 C CA . TYR A 1 216 ? 18.672 10.367 -16.969 1 56.38 216 TYR A CA 1
ATOM 1585 C C . TYR A 1 216 ? 18.156 11.797 -16.797 1 56.38 216 TYR A C 1
ATOM 1587 O O . TYR A 1 216 ? 18.609 12.711 -17.5 1 56.38 216 TYR A O 1
ATOM 1595 N N . ARG A 1 217 ? 17.156 11.938 -15.969 1 60.91 217 ARG A N 1
ATOM 1596 C CA . ARG A 1 217 ? 16.438 13.195 -15.844 1 60.91 217 ARG A CA 1
ATOM 1597 C C . ARG A 1 217 ? 16.891 13.961 -14.594 1 60.91 217 ARG A C 1
ATOM 1599 O O . ARG A 1 217 ? 17.25 13.352 -13.586 1 60.91 217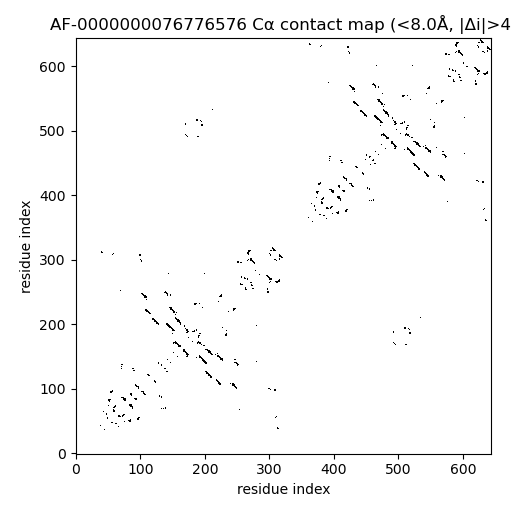 ARG A O 1
ATOM 1606 N N . SER A 1 218 ? 16.984 15.266 -14.719 1 66.56 218 SER A N 1
ATOM 1607 C CA . SER A 1 218 ? 17.547 16.203 -13.75 1 66.56 218 SER A CA 1
ATOM 1608 C C . SER A 1 218 ? 16.516 16.578 -12.68 1 66.56 218 SER A C 1
ATOM 1610 O O . SER A 1 218 ? 16.75 17.484 -11.883 1 66.56 218 SER A O 1
ATOM 1612 N N . TRP A 1 219 ? 15.328 15.852 -12.719 1 77.44 219 TRP A N 1
ATOM 1613 C CA . TRP A 1 219 ? 14.398 16.281 -11.664 1 77.44 219 TRP A CA 1
ATOM 1614 C C . TRP A 1 219 ? 13.625 15.086 -11.109 1 77.44 219 TRP A C 1
ATOM 1616 O O . TRP A 1 219 ? 13.508 14.055 -11.766 1 77.44 219 TRP A O 1
ATOM 1626 N N . VAL A 1 220 ? 13.211 15.219 -9.844 1 84.06 220 VAL A N 1
ATOM 1627 C CA . VAL A 1 220 ? 12.32 14.266 -9.188 1 84.06 220 VAL A CA 1
ATOM 1628 C C . VAL A 1 220 ? 11.164 15.016 -8.531 1 84.06 220 VAL A C 1
ATOM 1630 O O . VAL A 1 220 ? 11.352 16.094 -7.961 1 84.06 220 VAL A O 1
ATOM 1633 N N . ASN A 1 221 ? 9.953 14.555 -8.781 1 87.5 221 ASN A N 1
ATOM 1634 C CA . ASN A 1 221 ? 8.797 15.023 -8.016 1 87.5 221 ASN A CA 1
ATOM 1635 C C . ASN A 1 221 ? 8.555 14.164 -6.781 1 87.5 221 ASN A C 1
ATOM 1637 O O . ASN A 1 221 ? 8.438 12.945 -6.883 1 87.5 221 ASN A O 1
ATOM 1641 N N . VAL A 1 222 ? 8.531 14.82 -5.621 1 91.38 222 VAL A N 1
ATOM 1642 C CA . VAL A 1 222 ? 8.273 14.102 -4.375 1 91.38 222 VAL A CA 1
ATOM 1643 C C . VAL A 1 222 ? 6.941 14.555 -3.787 1 91.38 222 VAL A C 1
ATOM 1645 O O . VAL A 1 222 ? 6.648 15.758 -3.744 1 91.38 222 VAL A O 1
ATOM 1648 N N . LEU A 1 223 ? 6.168 13.523 -3.363 1 92.06 223 LEU A N 1
ATOM 1649 C CA . LEU A 1 223 ? 4.852 13.805 -2.795 1 92.06 223 LEU A CA 1
ATOM 1650 C C . LEU A 1 223 ? 4.621 12.984 -1.532 1 92.06 223 LEU A C 1
ATOM 1652 O O . LEU A 1 223 ? 5.168 11.883 -1.391 1 92.06 223 LEU A O 1
ATOM 1656 N N . ILE A 1 224 ? 3.883 13.57 -0.656 1 93.94 224 ILE A N 1
ATOM 1657 C CA . ILE A 1 224 ? 3.254 12.828 0.427 1 93.94 224 ILE A CA 1
ATOM 1658 C C . ILE A 1 224 ? 1.779 12.586 0.103 1 93.94 224 ILE A C 1
ATOM 1660 O O . ILE A 1 224 ? 1.015 13.539 -0.065 1 93.94 224 ILE A O 1
ATOM 1664 N N . VAL A 1 225 ? 1.423 11.281 -0.011 1 94.44 225 VAL A N 1
ATOM 1665 C CA . VAL A 1 225 ? 0.111 10.914 -0.535 1 94.44 225 VAL A CA 1
ATOM 1666 C C . VAL A 1 225 ? -0.572 9.938 0.417 1 94.44 225 VAL A C 1
ATOM 1668 O O . VAL A 1 225 ? 0.076 9.047 0.972 1 94.44 225 VAL A O 1
ATOM 1671 N N . GLU A 1 226 ? -1.865 10.172 0.536 1 95.06 226 GLU A N 1
ATOM 1672 C CA . GLU A 1 226 ? -2.635 9.219 1.33 1 95.06 226 GLU A CA 1
ATOM 1673 C C . GLU A 1 226 ? -2.434 7.793 0.827 1 95.06 226 GLU A C 1
ATOM 1675 O O . GLU A 1 226 ? -2.422 7.555 -0.381 1 95.06 226 GLU A O 1
ATOM 1680 N N . SER A 1 227 ? -2.322 6.777 1.739 1 89.5 227 SER A N 1
ATOM 1681 C CA . SER A 1 227 ? -1.892 5.414 1.436 1 89.5 227 SER A CA 1
ATOM 1682 C C . SER A 1 227 ? -2.887 4.711 0.518 1 89.5 227 SER A C 1
ATOM 1684 O O . SER A 1 227 ? -2.502 3.869 -0.294 1 89.5 227 SER A O 1
ATOM 1686 N N . ASP A 1 228 ? -4.195 5.059 0.559 1 83.56 228 ASP A N 1
ATOM 1687 C CA . ASP A 1 228 ? -5.215 4.336 -0.199 1 83.56 228 ASP A CA 1
ATOM 1688 C C . ASP A 1 228 ? -5.484 5.016 -1.54 1 83.56 228 ASP A C 1
ATOM 1690 O O . ASP A 1 228 ? -6.301 4.539 -2.33 1 83.56 228 ASP A O 1
ATOM 1694 N N . TYR A 1 229 ? -4.676 6.035 -1.793 1 87.25 229 TYR A N 1
ATOM 1695 C CA . TYR A 1 229 ? -4.867 6.766 -3.041 1 87.25 229 TYR A CA 1
ATOM 1696 C C . TYR A 1 229 ? -4.109 6.102 -4.184 1 87.25 229 TYR A C 1
ATOM 1698 O O . TYR A 1 229 ? -2.912 5.836 -4.07 1 87.25 229 TYR A O 1
ATOM 1706 N N . LEU A 1 230 ? -4.824 5.809 -5.242 1 77.81 230 LEU A N 1
ATOM 1707 C CA . LEU A 1 230 ? -4.188 5.27 -6.438 1 77.81 230 LEU A CA 1
ATOM 1708 C C . LEU A 1 230 ? -3.68 6.391 -7.336 1 77.81 230 LEU A C 1
ATOM 1710 O O . LEU A 1 230 ? -4.445 6.973 -8.109 1 77.81 230 LEU A O 1
ATOM 1714 N N . LEU A 1 231 ? -2.418 6.582 -7.215 1 78.56 231 LEU A N 1
ATOM 1715 C CA . LEU A 1 231 ? -1.79 7.664 -7.965 1 78.56 231 LEU A CA 1
ATOM 1716 C C . LEU A 1 231 ? -1.545 7.25 -9.414 1 78.56 231 LEU A C 1
ATOM 1718 O O . LEU A 1 231 ? -1.006 6.172 -9.672 1 78.56 231 LEU A O 1
ATOM 1722 N N . ASN A 1 232 ? -2.064 8.039 -10.312 1 75.94 232 ASN A N 1
ATOM 1723 C CA . ASN A 1 232 ? -1.69 7.898 -11.711 1 75.94 232 ASN A CA 1
ATOM 1724 C C . ASN A 1 232 ? -0.399 8.648 -12.023 1 75.94 232 ASN A C 1
ATOM 1726 O O . ASN A 1 232 ? -0.417 9.859 -12.227 1 75.94 232 ASN A O 1
ATOM 1730 N N . SER A 1 233 ? 0.665 7.941 -12.102 1 75.88 233 SER A N 1
ATOM 1731 C CA . SER A 1 233 ? 1.995 8.531 -12.203 1 75.88 233 SER A CA 1
ATOM 1732 C C . SER A 1 233 ? 2.154 9.328 -13.492 1 75.88 233 SER A C 1
ATOM 1734 O O . SER A 1 233 ? 2.896 10.312 -13.531 1 75.88 233 SER A O 1
ATOM 1736 N N . THR A 1 234 ? 1.496 8.969 -14.531 1 71.88 234 THR A N 1
ATOM 1737 C CA . THR A 1 234 ? 1.633 9.648 -15.812 1 71.88 234 THR A CA 1
ATOM 1738 C C . THR A 1 234 ? 1.164 11.094 -15.711 1 71.88 234 THR A C 1
ATOM 1740 O O . THR A 1 234 ? 1.767 11.992 -16.297 1 71.88 234 THR A O 1
ATOM 1743 N N . GLU A 1 235 ? 0.133 11.312 -14.953 1 67.25 235 GLU A N 1
ATOM 1744 C CA . GLU A 1 235 ? -0.416 12.656 -14.805 1 67.25 235 GLU A CA 1
ATOM 1745 C C . GLU A 1 235 ? 0.557 13.562 -14.062 1 67.25 235 GLU A C 1
ATOM 1747 O O . GLU A 1 235 ? 0.675 14.75 -14.383 1 67.25 235 GLU A O 1
ATOM 1752 N N . TYR A 1 236 ? 1.275 12.992 -13.18 1 67.94 236 TYR A N 1
ATOM 1753 C CA . TYR A 1 236 ? 2.127 13.797 -12.312 1 67.94 236 TYR A CA 1
ATOM 1754 C C . TYR A 1 236 ? 3.49 14.031 -12.961 1 67.94 236 TYR A C 1
ATOM 1756 O O . TYR A 1 236 ? 4.199 14.977 -12.602 1 67.94 236 TYR A O 1
ATOM 1764 N N . TYR A 1 237 ? 3.816 13.203 -13.898 1 65.62 237 TYR A N 1
ATOM 1765 C CA . TYR A 1 237 ? 5.074 13.391 -14.617 1 65.62 237 TYR A CA 1
ATOM 1766 C C . TYR A 1 237 ? 4.988 14.57 -15.57 1 65.62 237 TYR A C 1
ATOM 1768 O O . TYR A 1 237 ? 5.961 15.312 -15.734 1 65.62 237 TYR A O 1
ATOM 1776 N N . TYR A 1 238 ? 3.852 14.711 -16.078 1 64.19 238 TYR A N 1
ATOM 1777 C CA . TYR A 1 238 ? 3.77 15.695 -17.156 1 64.19 238 TYR A CA 1
ATOM 1778 C C . TYR A 1 238 ? 3.088 16.969 -16.672 1 64.19 238 TYR A C 1
ATOM 1780 O O . TYR A 1 238 ? 3.271 18.047 -17.25 1 64.19 238 TYR A O 1
ATOM 1788 N N . ASN A 1 239 ? 2.303 16.719 -15.648 1 61.81 239 ASN A N 1
ATOM 1789 C CA . ASN A 1 239 ? 1.571 17.891 -15.188 1 61.81 239 ASN A CA 1
ATOM 1790 C C . ASN A 1 239 ? 1.933 18.25 -13.742 1 61.81 239 ASN A C 1
ATOM 1792 O O . ASN A 1 239 ? 1.487 17.578 -12.805 1 61.81 239 ASN A O 1
ATOM 1796 N N . ASN A 1 240 ? 2.762 19.188 -13.57 1 60.81 240 ASN A N 1
ATOM 1797 C CA . ASN A 1 240 ? 3.207 19.625 -12.25 1 60.81 240 ASN A CA 1
ATOM 1798 C C . ASN A 1 240 ? 2.07 20.25 -11.453 1 60.81 240 ASN A C 1
ATOM 1800 O O . ASN A 1 240 ? 2.246 20.594 -10.281 1 60.81 240 ASN A O 1
ATOM 1804 N N . ALA A 1 241 ? 1.005 20.328 -12.062 1 60.41 241 ALA A N 1
ATOM 1805 C CA . ALA A 1 241 ? -0.07 21.047 -11.398 1 60.41 241 ALA A CA 1
ATOM 1806 C C . ALA A 1 241 ? -1.012 20.094 -10.664 1 60.41 241 ALA A C 1
ATOM 1808 O O . ALA A 1 241 ? -1.855 20.531 -9.883 1 60.41 241 ALA A O 1
ATOM 1809 N N . ASP A 1 242 ? -0.648 18.922 -10.664 1 78.25 242 ASP A N 1
ATOM 1810 C CA . ASP A 1 242 ? -1.592 17.984 -10.062 1 78.25 242 ASP A CA 1
ATOM 1811 C C . ASP A 1 242 ? -1.295 17.781 -8.578 1 78.25 242 ASP A C 1
ATOM 1813 O O . ASP A 1 242 ? -0.162 17.984 -8.133 1 78.25 242 ASP A O 1
ATOM 1817 N N . THR A 1 243 ? -2.4 17.781 -7.812 1 87.88 243 THR A N 1
ATOM 1818 C CA . THR A 1 243 ? -2.322 17.547 -6.375 1 87.88 243 THR A CA 1
ATOM 1819 C C . THR A 1 243 ? -2.83 16.156 -6.023 1 87.88 243 THR A C 1
ATOM 1821 O O . THR A 1 243 ? -3.502 15.508 -6.832 1 87.88 243 THR A O 1
ATOM 1824 N N . ALA A 1 244 ? -2.332 15.664 -4.941 1 91.44 244 ALA A N 1
ATOM 1825 C CA . ALA A 1 244 ? -2.811 14.391 -4.398 1 91.44 244 ALA A CA 1
ATOM 1826 C C . ALA A 1 244 ? -3.23 14.547 -2.939 1 91.44 244 ALA A C 1
ATOM 1828 O O . ALA A 1 244 ? -2.693 15.391 -2.217 1 91.44 244 ALA A O 1
ATOM 1829 N N . PRO A 1 245 ? -4.191 13.734 -2.59 1 95.44 245 PRO A N 1
ATOM 1830 C CA . PRO A 1 245 ? -4.633 13.859 -1.199 1 95.44 245 PRO A CA 1
ATOM 1831 C C . PRO A 1 245 ? -3.582 13.375 -0.202 1 95.44 245 PRO A C 1
ATOM 1833 O O . PRO A 1 245 ? -2.844 12.43 -0.488 1 95.44 245 PRO A O 1
ATOM 1836 N N . ALA A 1 246 ? -3.504 14.031 0.914 1 96.12 246 ALA A N 1
ATOM 1837 C CA . ALA A 1 246 ? -2.734 13.625 2.088 1 96.12 246 ALA A CA 1
ATOM 1838 C C . ALA A 1 246 ? -3.586 13.695 3.352 1 96.12 246 ALA A C 1
ATOM 1840 O O . ALA A 1 246 ? -4.512 14.508 3.439 1 96.12 246 ALA A O 1
ATOM 1841 N N . MET A 1 247 ? -3.262 12.844 4.246 1 96.12 247 MET A N 1
ATOM 1842 C CA . MET A 1 247 ? -4.02 12.789 5.492 1 96.12 247 MET A CA 1
ATOM 1843 C C . MET A 1 247 ? -3.244 13.438 6.629 1 96.12 247 MET A C 1
ATOM 1845 O O . MET A 1 247 ? -2.096 13.078 6.891 1 96.12 247 MET A O 1
ATOM 1849 N N . LEU A 1 248 ? -3.953 14.359 7.305 1 93.12 248 LEU A N 1
ATOM 1850 C CA . LEU A 1 248 ? -3.379 15 8.484 1 93.12 248 LEU A CA 1
ATOM 1851 C C . LEU A 1 248 ? -4.211 14.703 9.727 1 93.12 248 LEU A C 1
ATOM 1853 O O . LEU A 1 248 ? -5.375 14.32 9.617 1 93.12 248 LEU A O 1
ATOM 1857 N N . THR A 1 249 ? -3.547 14.812 10.789 1 90.81 249 THR A N 1
ATOM 1858 C CA . THR A 1 249 ? -4.199 14.875 12.094 1 90.81 249 THR A CA 1
ATOM 1859 C C . THR A 1 249 ? -3.98 16.25 12.742 1 90.81 249 THR A C 1
ATOM 1861 O O . THR A 1 249 ? -2.91 16.828 12.602 1 90.81 249 THR A O 1
ATOM 1864 N N . TRP A 1 250 ? -5.023 16.719 13.359 1 89.81 250 TRP A N 1
ATOM 1865 C CA . TRP A 1 250 ? -4.836 18 14.031 1 89.81 250 TRP A CA 1
ATOM 1866 C C . TRP A 1 250 ? -4.605 17.812 15.531 1 89.81 250 TRP A C 1
ATOM 1868 O O . TRP A 1 250 ? -4.895 16.734 16.062 1 89.81 250 TRP A O 1
ATOM 1878 N N . ALA A 1 251 ? -4.059 18.859 16.078 1 85.56 251 ALA A N 1
ATOM 1879 C CA . ALA A 1 251 ? -3.783 18.812 17.516 1 85.56 251 ALA A CA 1
ATOM 1880 C C . ALA A 1 251 ? -4.141 20.141 18.188 1 85.56 251 ALA A C 1
ATOM 1882 O O . ALA A 1 251 ? -3.914 21.203 17.625 1 85.56 251 ALA A O 1
ATOM 1883 N N . ILE A 1 252 ? -4.746 19.938 19.406 1 85.94 252 ILE A N 1
ATOM 1884 C CA . ILE A 1 252 ? -4.965 21.062 20.297 1 85.94 252 ILE A CA 1
ATOM 1885 C C . ILE A 1 252 ? -3.668 21.406 21.031 1 85.94 252 ILE A C 1
ATOM 1887 O O . ILE A 1 252 ? -3.012 20.516 21.578 1 85.94 252 ILE A O 1
ATOM 1891 N N . ASN A 1 253 ? -3.311 22.672 20.953 1 78.75 253 ASN A N 1
ATOM 1892 C CA . ASN A 1 253 ? -2.066 23.109 21.578 1 78.75 253 ASN A CA 1
ATOM 1893 C C . ASN A 1 253 ? -2.328 24.016 22.781 1 78.75 253 ASN A C 1
ATOM 1895 O O . ASN A 1 253 ? -1.436 24.234 23.594 1 78.75 253 ASN A O 1
ATOM 1899 N N . SER A 1 254 ? -3.473 24.453 22.922 1 78.56 254 SER A N 1
ATOM 1900 C CA . SER A 1 254 ? -3.777 25.5 23.891 1 78.56 254 SER A CA 1
ATOM 1901 C C . SER A 1 254 ? -4.109 24.922 25.266 1 78.56 254 SER A C 1
ATOM 1903 O O . SER A 1 254 ? -4.34 25.656 26.219 1 78.56 254 SER A O 1
ATOM 1905 N N . SER A 1 255 ? -4.195 23.641 25.297 1 82.56 255 SER A N 1
ATOM 1906 C CA . SER A 1 255 ? -4.531 23.016 26.578 1 82.56 255 SER A CA 1
ATOM 1907 C C . SER A 1 255 ? -3.752 21.719 26.781 1 82.56 255 SER A C 1
ATOM 1909 O O . SER A 1 255 ? -2.979 21.312 25.922 1 82.56 255 SER A O 1
ATOM 1911 N N . ILE A 1 256 ? -3.916 21.203 27.984 1 81.56 256 ILE A N 1
ATOM 1912 C CA . ILE A 1 256 ? -3.209 19.984 28.359 1 81.56 256 ILE A CA 1
ATOM 1913 C C . ILE A 1 256 ? -4.195 18.828 28.453 1 81.56 256 ILE A C 1
ATOM 1915 O O . ILE A 1 256 ? -5.32 19 28.938 1 81.56 256 ILE A O 1
ATOM 1919 N N . CYS A 1 257 ? -3.738 17.766 27.891 1 85.75 257 CYS A N 1
ATOM 1920 C CA . CYS A 1 257 ? -4.484 16.531 28.094 1 85.75 257 CYS A CA 1
ATOM 1921 C C . CYS A 1 257 ? -4.02 15.82 29.359 1 85.75 257 CYS A C 1
ATOM 1923 O O . CYS A 1 257 ? -2.898 15.312 29.422 1 85.75 257 CYS A O 1
ATOM 1925 N N . HIS A 1 258 ? -4.914 15.711 30.281 1 83.19 258 HIS A N 1
ATOM 1926 C CA . HIS A 1 258 ? -4.574 15.102 31.562 1 83.19 258 HIS A CA 1
ATOM 1927 C C . HIS A 1 258 ? -4.621 13.586 31.469 1 83.19 258 HIS A C 1
ATOM 1929 O O . HIS A 1 258 ? -5.273 13.023 30.578 1 83.19 258 HIS A O 1
ATOM 1935 N N . THR A 1 259 ? -3.943 12.945 32.344 1 77.31 259 THR A N 1
ATOM 1936 C CA . THR A 1 259 ? -3.822 11.492 32.375 1 77.31 259 THR A CA 1
ATOM 1937 C C . THR A 1 259 ? -5.188 10.836 32.562 1 77.31 259 THR A C 1
ATOM 1939 O O . THR A 1 259 ? -5.398 9.688 32.156 1 77.31 259 THR A O 1
ATOM 1942 N N . ASN A 1 260 ? -6.121 11.555 33.094 1 78.44 260 ASN A N 1
ATOM 1943 C CA . ASN A 1 260 ? -7.449 10.992 33.344 1 78.44 260 ASN A CA 1
ATOM 1944 C C . ASN A 1 260 ? -8.344 11.141 32.094 1 78.44 260 ASN A C 1
ATOM 1946 O O . ASN A 1 260 ? -9.531 10.828 32.156 1 78.44 260 ASN A O 1
ATOM 1950 N N . GLY A 1 261 ? -7.727 11.703 31.156 1 82.44 261 GLY A N 1
ATOM 1951 C CA . GLY A 1 261 ? -8.461 11.812 29.906 1 82.44 261 GLY A CA 1
ATOM 1952 C C . GLY A 1 261 ? -9.219 13.117 29.781 1 82.44 261 GLY A C 1
ATOM 1953 O O . GLY A 1 261 ? -9.938 13.328 28.797 1 82.44 261 GLY A O 1
ATOM 1954 N N . LEU A 1 262 ? -9.078 13.953 30.703 1 87.44 262 LEU A N 1
ATOM 1955 C CA . LEU A 1 262 ? -9.812 15.219 30.656 1 87.44 262 LEU A CA 1
ATOM 1956 C C . LEU A 1 262 ? -8.945 16.328 30.094 1 87.44 262 LEU A C 1
ATOM 1958 O O . LEU A 1 262 ? -7.719 16.297 30.219 1 87.44 262 LEU A O 1
ATOM 1962 N N . SER A 1 263 ? -9.539 17.188 29.359 1 90.5 263 SER A N 1
ATOM 1963 C CA . SER A 1 263 ? -8.922 18.406 28.812 1 90.5 263 SER A CA 1
ATOM 1964 C C . SER A 1 263 ? -9.945 19.531 28.688 1 90.5 263 SER A C 1
ATOM 1966 O O . SER A 1 263 ? -11.102 19.281 28.328 1 90.5 263 SER A O 1
ATOM 1968 N N . PRO A 1 264 ? -9.477 20.75 29 1 92.19 264 PRO A N 1
ATOM 1969 C CA . PRO A 1 264 ? -10.391 21.891 28.828 1 92.19 264 PRO A CA 1
ATOM 1970 C C . PRO A 1 264 ? -10.945 21.984 27.406 1 92.19 264 PRO A C 1
ATOM 1972 O O . PRO A 1 264 ? -12.016 22.547 27.188 1 92.19 264 PRO A O 1
ATOM 1975 N N . ALA A 1 265 ? -10.219 21.469 26.5 1 92.12 265 ALA A N 1
ATOM 1976 C CA . ALA A 1 265 ? -10.656 21.531 25.109 1 92.12 265 ALA A CA 1
ATOM 1977 C C . ALA A 1 265 ? -11.758 20.516 24.828 1 92.12 265 ALA A C 1
ATOM 1979 O O . ALA A 1 265 ? -12.523 20.672 23.875 1 92.12 265 ALA A O 1
ATOM 1980 N N . CYS A 1 266 ? -11.766 19.438 25.531 1 94 266 CYS A N 1
ATOM 1981 C CA . CYS A 1 266 ? -12.797 18.422 25.406 1 94 266 CYS A CA 1
ATOM 1982 C C . CYS A 1 266 ? -14 18.734 26.281 1 94 266 CYS A C 1
ATOM 1984 O O . CYS A 1 266 ? -14.109 18.219 27.391 1 94 266 CYS A O 1
ATOM 1986 N N . ARG A 1 267 ? -14.945 19.375 25.703 1 94.19 267 ARG A N 1
ATOM 1987 C CA . ARG A 1 267 ? -15.961 20.062 26.484 1 94.19 267 ARG A CA 1
ATOM 1988 C C . ARG A 1 267 ? -17.188 19.188 26.703 1 94.19 267 ARG A C 1
ATOM 1990 O O . ARG A 1 267 ? -18.016 19.453 27.578 1 94.19 267 ARG A O 1
ATOM 1997 N N . SER A 1 268 ? -17.297 18.203 25.922 1 94.38 268 SER A N 1
ATOM 1998 C CA . SER A 1 268 ? -18.516 17.391 25.984 1 94.38 268 SER A CA 1
ATOM 1999 C C . SER A 1 268 ? -18.438 16.359 27.109 1 94.38 268 SER A C 1
ATOM 2001 O O . SER A 1 268 ? -17.359 15.812 27.375 1 94.38 268 SER A O 1
ATOM 2003 N N . ASN A 1 269 ? -19.672 16.234 27.594 1 92.5 269 ASN A N 1
ATOM 2004 C CA . ASN A 1 269 ? -19.766 15.023 28.406 1 92.5 269 ASN A CA 1
ATOM 2005 C C . ASN A 1 269 ? -19.516 13.766 27.578 1 92.5 269 ASN A C 1
ATOM 2007 O O . ASN A 1 269 ? -19.875 13.711 26.406 1 92.5 269 ASN A O 1
ATOM 2011 N N . HIS A 1 270 ? -18.875 12.836 28.25 1 93.75 270 HIS A N 1
ATOM 2012 C CA . HIS A 1 270 ? -18.562 11.57 27.609 1 93.75 270 HIS A CA 1
ATOM 2013 C C . HIS A 1 270 ? -17.5 11.742 26.531 1 93.75 270 HIS A C 1
ATOM 2015 O O . HIS A 1 270 ? -17.609 11.148 25.453 1 93.75 270 HIS A O 1
ATOM 2021 N N . SER A 1 271 ? -16.641 12.688 26.656 1 94.81 271 SER A N 1
ATOM 2022 C CA . SER A 1 271 ? -15.477 12.867 25.797 1 94.81 271 SER A CA 1
ATOM 2023 C C . SER A 1 271 ? -14.172 12.68 26.562 1 94.81 271 SER A C 1
ATOM 2025 O O . SER A 1 271 ? -14.172 12.68 27.797 1 94.81 271 SER A O 1
ATOM 2027 N N . PHE A 1 272 ? -13.125 12.375 25.812 1 92.06 272 PHE A N 1
ATOM 2028 C CA . PHE A 1 272 ? -11.797 12.242 26.422 1 92.06 272 PHE A CA 1
ATOM 2029 C C . PHE A 1 272 ? -10.727 12.758 25.469 1 92.06 272 PHE A C 1
ATOM 2031 O O . PHE A 1 272 ? -10.961 12.867 24.25 1 92.06 272 PHE A O 1
ATOM 2038 N N . CYS A 1 273 ? -9.656 13.117 26.062 1 89.88 273 CYS A N 1
ATOM 2039 C CA . CYS A 1 273 ? -8.531 13.57 25.234 1 89.88 273 CYS A CA 1
ATOM 2040 C C . CYS A 1 273 ? -7.531 12.445 25.016 1 89.88 273 CYS A C 1
ATOM 2042 O O . CYS A 1 273 ? -7.434 11.523 25.828 1 89.88 273 CYS A O 1
ATOM 2044 N N . LEU A 1 274 ? -6.949 12.461 23.797 1 83.31 274 LEU A N 1
ATOM 2045 C CA . LEU A 1 274 ? -5.883 11.531 23.422 1 83.31 274 LEU A CA 1
ATOM 2046 C C . LEU A 1 274 ? -4.617 12.297 23.031 1 83.31 274 LEU A C 1
ATOM 2048 O O . LEU A 1 274 ? -4.652 13.156 22.156 1 83.31 274 LEU A O 1
ATOM 2052 N N . ASN A 1 275 ? -3.547 11.969 23.734 1 74.94 275 ASN A N 1
ATOM 2053 C CA . ASN A 1 275 ? -2.264 12.578 23.391 1 74.94 275 ASN A CA 1
ATOM 2054 C C . ASN A 1 275 ? -1.68 11.984 22.109 1 74.94 275 ASN A C 1
ATOM 2056 O O . ASN A 1 275 ? -1.85 10.797 21.844 1 74.94 275 ASN A O 1
ATOM 2060 N N . TYR A 1 276 ? -1.289 12.75 21.109 1 62.38 276 TYR A N 1
ATOM 2061 C CA . TYR A 1 276 ? -0.702 12.273 19.859 1 62.38 276 TYR A CA 1
ATOM 2062 C C . TYR A 1 276 ? 0.578 11.492 20.125 1 62.38 276 TYR A C 1
ATOM 2064 O O . TYR A 1 276 ? 0.908 10.562 19.375 1 62.38 276 TYR A O 1
ATOM 2072 N N . ILE A 1 277 ? 1.468 12.039 21.094 1 50.41 277 ILE A N 1
ATOM 2073 C CA . ILE A 1 277 ? 2.807 11.461 21.172 1 50.41 277 ILE A CA 1
ATOM 2074 C C . ILE A 1 277 ? 2.711 9.953 21.328 1 50.41 277 ILE A C 1
ATOM 2076 O O . ILE A 1 277 ? 3.527 9.203 20.781 1 50.41 277 ILE A O 1
ATOM 2080 N N . LYS A 1 278 ? 1.9 9.539 22.344 1 43.12 278 LYS A N 1
ATOM 2081 C CA . LYS A 1 278 ? 2.115 8.148 22.734 1 43.12 278 LYS A CA 1
ATOM 2082 C C . LYS A 1 278 ? 1.927 7.203 21.547 1 43.12 278 LYS A C 1
ATOM 2084 O O . LYS A 1 278 ? 2.584 6.164 21.469 1 43.12 278 LYS A O 1
ATOM 2089 N N . ASP A 1 279 ? 0.909 7.309 20.969 1 39.41 279 ASP A N 1
ATOM 2090 C CA . ASP A 1 279 ? 0.574 6.18 20.109 1 39.41 279 ASP A CA 1
ATOM 2091 C C . ASP A 1 279 ? 1.617 5.996 19 1 39.41 279 ASP A C 1
ATOM 2093 O O . ASP A 1 279 ? 1.729 4.918 18.422 1 39.41 279 ASP A O 1
ATOM 2097 N N . PHE A 1 280 ? 2.166 6.957 18.406 1 34.91 280 PHE A N 1
ATOM 2098 C CA . PHE A 1 280 ? 3.201 6.672 17.422 1 34.91 280 PHE A CA 1
ATOM 2099 C C . PHE A 1 280 ? 4.527 6.355 18.109 1 34.91 280 PHE A C 1
ATOM 2101 O O . PHE A 1 280 ? 5.504 5.996 17.438 1 34.91 280 PHE A O 1
ATOM 2108 N N . ASP A 1 281 ? 4.918 7.008 19.172 1 34.47 281 ASP A N 1
ATOM 2109 C CA . ASP A 1 281 ? 6.125 6.707 19.938 1 34.47 281 ASP A CA 1
ATOM 2110 C C . ASP A 1 281 ? 5.988 5.383 20.672 1 34.47 281 ASP A C 1
ATOM 2112 O O . ASP A 1 281 ? 5.16 5.258 21.578 1 34.47 281 ASP A O 1
ATOM 2116 N N . GLN A 1 282 ? 6.082 4.148 20.125 1 32.31 282 GLN A N 1
ATOM 2117 C CA . GLN A 1 282 ? 6.348 3.08 21.078 1 32.31 282 GLN A CA 1
ATOM 2118 C C . GLN A 1 282 ? 6.969 3.629 22.359 1 32.31 282 GLN A C 1
ATOM 2120 O O . GLN A 1 282 ? 6.332 3.621 23.422 1 32.31 282 GLN A O 1
ATOM 2125 N N . ASP A 1 283 ? 8.391 3.277 22.438 1 31.81 283 ASP A N 1
ATOM 2126 C CA . ASP A 1 283 ? 9.211 3.303 23.656 1 31.81 283 ASP A CA 1
ATOM 2127 C C . ASP A 1 283 ? 9.312 4.719 24.219 1 31.81 283 ASP A C 1
ATOM 2129 O O . ASP A 1 283 ? 10.078 4.969 25.141 1 31.81 283 ASP A O 1
ATOM 2133 N N . PHE A 1 284 ? 8.992 5.672 23.453 1 30.5 284 PHE A N 1
ATOM 2134 C CA . PHE A 1 284 ? 9.406 6.797 24.297 1 30.5 284 PHE A CA 1
ATOM 2135 C C . PHE A 1 284 ? 8.453 6.98 25.469 1 30.5 284 PHE A C 1
ATOM 2137 O O . PHE A 1 284 ? 7.641 7.906 25.484 1 30.5 284 PHE A O 1
ATOM 2144 N N . LEU A 1 285 ? 7.797 5.973 25.906 1 30.84 285 LEU A N 1
ATOM 2145 C CA . LEU A 1 285 ? 7.297 6.016 27.281 1 30.84 285 LEU A CA 1
ATOM 2146 C C . LEU A 1 285 ? 8.328 6.645 28.203 1 30.84 285 LEU A C 1
ATOM 2148 O O . LEU A 1 285 ? 8.266 6.453 29.422 1 30.84 285 LEU A O 1
ATOM 2152 N N . TYR A 1 286 ? 9.609 6.812 27.781 1 29.42 286 TYR A N 1
ATOM 2153 C CA . TYR A 1 286 ? 10.219 7.328 29.016 1 29.42 286 TYR A CA 1
ATOM 2154 C C . TYR A 1 286 ? 9.453 8.539 29.531 1 29.42 286 TYR A C 1
ATOM 2156 O O . TYR A 1 286 ? 9.227 9.5 28.781 1 29.42 286 TYR A O 1
ATOM 2164 N N . GLY A 1 287 ? 8.422 8.328 30.328 1 30.41 287 GLY A N 1
ATOM 2165 C CA . GLY A 1 287 ? 8.258 9.25 31.453 1 30.41 287 GLY A CA 1
ATOM 2166 C C . GLY A 1 287 ? 9.547 9.93 31.859 1 30.41 287 GLY A C 1
ATOM 2167 O O . GLY A 1 287 ? 10.273 9.438 32.719 1 30.41 287 GLY A O 1
ATOM 2168 N N . TYR A 1 288 ? 10.523 10.375 30.969 1 30.73 288 TYR A N 1
ATOM 2169 C CA . TYR A 1 288 ? 11.422 11.18 31.797 1 30.73 288 TYR A CA 1
ATOM 2170 C C . TYR A 1 288 ? 10.648 12.031 32.781 1 30.73 288 TYR A C 1
ATOM 2172 O O . TYR A 1 288 ? 9.57 12.547 32.469 1 30.73 288 TYR A O 1
ATOM 2180 N N . GLU A 1 289 ? 10.688 11.883 34.062 1 30.98 289 GLU A N 1
ATOM 2181 C CA . GLU A 1 289 ? 10.648 12.781 35.188 1 30.98 289 GLU A CA 1
ATOM 2182 C C . GLU A 1 289 ? 10.969 14.211 34.781 1 30.98 289 GLU A C 1
ATOM 2184 O O . GLU A 1 289 ? 10.594 15.164 35.5 1 30.98 289 GLU A O 1
ATOM 2189 N N . ASP A 1 290 ? 12.211 14.461 34.062 1 31.55 290 ASP A N 1
ATOM 2190 C CA . ASP A 1 290 ? 12.648 15.859 34.031 1 31.55 290 ASP A CA 1
ATOM 2191 C C . ASP A 1 290 ? 11.797 16.688 33.062 1 31.55 290 ASP A C 1
ATOM 2193 O O . ASP A 1 290 ? 11.25 16.156 32.094 1 31.55 290 ASP A O 1
ATOM 2197 N N . GLY A 1 291 ? 11.281 17.844 33.344 1 33.16 291 GLY A N 1
ATOM 2198 C CA . GLY A 1 291 ? 10.5 19.031 33 1 33.16 291 GLY A CA 1
ATOM 2199 C C . GLY A 1 291 ? 10.391 19.234 31.484 1 33.16 291 GLY A C 1
ATOM 2200 O O . GLY A 1 291 ? 10.133 20.359 31.031 1 33.16 291 GLY A O 1
ATOM 2201 N N . ASP A 1 292 ? 11.109 18.578 30.609 1 37.34 292 ASP A N 1
ATOM 2202 C CA . ASP A 1 292 ? 10.93 19.156 29.281 1 37.34 292 ASP A CA 1
ATOM 2203 C C . ASP A 1 292 ? 9.461 19.141 28.859 1 37.34 292 ASP A C 1
ATOM 2205 O O . ASP A 1 292 ? 8.734 18.203 29.188 1 37.34 292 ASP A O 1
ATOM 2209 N N . PRO A 1 293 ? 8.914 20.297 28.438 1 39.84 293 PRO A N 1
ATOM 2210 C CA . PRO A 1 293 ? 7.508 20.516 28.094 1 39.84 293 PRO A CA 1
ATOM 2211 C C . PRO A 1 293 ? 6.934 19.391 27.219 1 39.84 293 PRO A C 1
ATOM 2213 O O . PRO A 1 293 ? 7.512 19.047 26.188 1 39.84 293 PRO A O 1
ATOM 2216 N N . VAL A 1 294 ? 6.418 18.234 27.75 1 44.75 294 VAL A N 1
ATOM 2217 C CA . VAL A 1 294 ? 5.582 17.172 27.203 1 44.75 294 VAL A CA 1
ATOM 2218 C C . VAL A 1 294 ? 4.801 17.688 26 1 44.75 294 VAL A C 1
ATOM 2220 O O . VAL A 1 294 ? 4.238 18.781 26.031 1 44.75 294 VAL A O 1
ATOM 2223 N N . ASP A 1 295 ? 5.152 17.312 24.766 1 54.75 295 ASP A N 1
ATOM 2224 C CA . ASP A 1 295 ? 4.273 17.578 23.625 1 54.75 295 ASP A CA 1
ATOM 2225 C C . ASP A 1 295 ? 2.805 17.484 24.047 1 54.75 295 ASP A C 1
ATOM 2227 O O . ASP A 1 295 ? 2.328 16.406 24.422 1 54.75 295 ASP A O 1
ATOM 2231 N N . GLN A 1 296 ? 2.258 18.547 24.5 1 64.94 296 GLN A N 1
ATOM 2232 C CA . GLN A 1 296 ? 0.914 18.75 25.016 1 64.94 296 GLN A CA 1
ATOM 2233 C C . GLN A 1 296 ? -0.134 18.656 23.922 1 64.94 296 GLN A C 1
ATOM 2235 O O . GLN A 1 296 ? -1.322 18.875 24.156 1 64.94 296 GLN A O 1
ATOM 2240 N N . ARG A 1 297 ? 0.33 18.203 22.797 1 77.38 297 ARG A N 1
ATOM 2241 C CA . ARG A 1 297 ? -0.62 18.125 21.703 1 77.38 297 ARG A CA 1
ATOM 2242 C C . ARG A 1 297 ? -1.571 16.938 21.891 1 77.38 297 ARG A C 1
ATOM 2244 O O . ARG A 1 297 ? -1.149 15.852 22.281 1 77.38 297 ARG A O 1
ATOM 2251 N N . HIS A 1 298 ? -2.836 17.328 21.75 1 84.5 298 HIS A N 1
ATOM 2252 C CA . HIS A 1 298 ? -3.816 16.266 21.922 1 84.5 298 HIS A CA 1
ATOM 2253 C C . HIS A 1 298 ? -5.066 16.516 21.094 1 84.5 298 HIS A C 1
ATOM 2255 O O . HIS A 1 298 ? -5.211 17.594 20.5 1 84.5 298 HIS A O 1
ATOM 2261 N N . ASN A 1 299 ? -5.855 15.453 20.984 1 89.44 299 ASN A N 1
ATOM 2262 C CA . ASN A 1 299 ? -7.164 15.531 20.344 1 89.44 299 ASN A CA 1
ATOM 2263 C C . ASN A 1 299 ? -8.266 15 21.25 1 89.44 299 ASN A C 1
ATOM 2265 O O . ASN A 1 299 ? -7.984 14.344 22.25 1 89.44 299 ASN A O 1
ATOM 2269 N N . CYS A 1 300 ? -9.445 15.438 20.938 1 92.06 300 CYS A N 1
ATOM 2270 C CA . CYS A 1 300 ? -10.594 15 21.734 1 92.06 300 CYS A CA 1
ATOM 2271 C C . CYS A 1 300 ? -11.414 13.961 20.969 1 92.06 300 CYS A C 1
ATOM 2273 O O . CYS A 1 300 ? -11.523 14.031 19.75 1 92.06 300 CYS A O 1
ATOM 2275 N N . ARG A 1 301 ? -11.961 12.992 21.734 1 92.75 301 ARG A N 1
ATOM 2276 C CA . ARG A 1 301 ? -12.812 11.945 21.172 1 92.75 301 ARG A CA 1
ATOM 2277 C C . ARG A 1 301 ? -14.039 11.719 22.047 1 92.75 301 ARG A C 1
ATOM 2279 O O . ARG A 1 301 ? -14.008 11.969 23.25 1 92.75 301 ARG A O 1
ATOM 2286 N N . CYS A 1 302 ? -15.117 11.305 21.344 1 94.44 302 CYS A N 1
ATOM 2287 C CA . CYS A 1 302 ? -16.25 10.812 22.125 1 94.44 302 CYS A CA 1
ATOM 2288 C C . CYS A 1 302 ? -15.992 9.391 22.609 1 94.44 302 CYS A C 1
ATOM 2290 O O . CYS A 1 302 ? -15.344 8.602 21.922 1 94.44 302 CYS A O 1
ATOM 2292 N N . ALA A 1 303 ? -16.531 9.141 23.812 1 91.44 303 ALA A N 1
ATOM 2293 C CA . ALA A 1 303 ? -16.344 7.824 24.406 1 91.44 303 ALA A CA 1
ATOM 2294 C C . ALA A 1 303 ? -17.062 6.75 23.594 1 91.44 303 ALA A C 1
ATOM 2296 O O . ALA A 1 303 ? -17.906 7.062 22.75 1 91.44 303 ALA A O 1
ATOM 2297 N N . GLY A 1 304 ? -16.625 5.535 23.891 1 90.31 304 GLY A N 1
ATOM 2298 C CA . GLY A 1 304 ? -17.281 4.426 23.219 1 90.31 304 GLY A CA 1
ATOM 2299 C C . GLY A 1 304 ? -18.781 4.418 23.422 1 90.31 304 GLY A C 1
ATOM 2300 O O . GLY A 1 304 ? -19.266 4.648 24.531 1 90.31 304 GLY A O 1
ATOM 2301 N N . GLY A 1 305 ? -19.5 4.105 22.328 1 90.5 305 GLY A N 1
ATOM 2302 C CA . GLY A 1 305 ? -20.953 4.113 22.406 1 90.5 305 GLY A CA 1
ATOM 2303 C C . GLY A 1 305 ? -21.562 5.484 22.156 1 90.5 305 GLY A C 1
ATOM 2304 O O . GLY A 1 305 ? -22.781 5.629 22.094 1 90.5 305 GLY A O 1
ATOM 2305 N N . TYR A 1 306 ? -20.75 6.52 22.109 1 92.5 306 TYR A N 1
ATOM 2306 C CA . TYR A 1 306 ? -21.188 7.883 21.844 1 92.5 306 TYR A CA 1
ATOM 2307 C C . TYR A 1 306 ? -20.625 8.391 20.531 1 92.5 306 TYR A C 1
ATOM 2309 O O . TYR A 1 306 ? -19.609 7.883 20.031 1 92.5 306 TYR A O 1
ATOM 2317 N N . GLN A 1 307 ? -21.344 9.258 19.906 1 94.31 307 GLN A N 1
ATOM 2318 C CA . GLN A 1 307 ? -20.906 9.922 18.688 1 94.31 307 GLN A CA 1
ATOM 2319 C C . GLN A 1 307 ? -21.25 11.406 18.719 1 94.31 307 GLN A C 1
ATOM 2321 O O . GLN A 1 307 ? -22 11.859 19.578 1 94.31 307 GLN A O 1
ATOM 2326 N N . GLY A 1 308 ? -20.484 12.156 17.797 1 94.81 308 GLY A N 1
ATOM 2327 C CA . GLY A 1 308 ? -20.734 13.586 17.734 1 94.81 308 GLY A CA 1
ATOM 2328 C C . GLY A 1 308 ? -19.469 14.414 17.859 1 94.81 308 GLY A C 1
ATOM 2329 O O . GLY A 1 308 ? -18.422 14.047 17.328 1 94.81 308 GLY A O 1
ATOM 2330 N N . ASN A 1 309 ? -19.609 15.602 18.516 1 96.5 309 ASN A N 1
ATOM 2331 C CA . ASN A 1 309 ? -18.5 16.547 18.578 1 96.5 309 ASN A CA 1
ATOM 2332 C C . ASN A 1 309 ? -18 16.734 20 1 96.5 309 ASN A C 1
ATOM 2334 O O . ASN A 1 309 ? -18.672 17.375 20.828 1 96.5 309 ASN A O 1
ATOM 2338 N N . PRO A 1 310 ? -16.812 16.25 20.266 1 96.19 310 PRO A N 1
ATOM 2339 C CA . PRO A 1 310 ? -16.297 16.297 21.641 1 96.19 310 PRO A CA 1
ATOM 2340 C C . PRO A 1 310 ? -15.852 17.688 22.062 1 96.19 310 PRO A C 1
ATOM 2342 O O . PRO A 1 310 ? -15.594 17.938 23.25 1 96.19 310 PRO A O 1
ATOM 2345 N N . TYR A 1 311 ? -15.797 18.594 21.188 1 95.88 311 TYR A N 1
ATOM 2346 C CA . TYR A 1 311 ? -15.219 19.906 21.453 1 95.88 311 TYR A CA 1
ATOM 2347 C C . TYR A 1 311 ? -16.281 20.891 21.906 1 95.88 311 TYR A C 1
ATOM 2349 O O . TYR A 1 311 ? -15.969 22.016 22.297 1 95.88 311 TYR A O 1
ATOM 2357 N N . ILE A 1 312 ? -17.547 20.5 21.844 1 94.94 312 ILE A N 1
ATOM 2358 C CA . ILE A 1 312 ? -18.641 21.391 22.25 1 94.94 312 ILE A CA 1
ATOM 2359 C C . ILE A 1 312 ? -19.422 20.75 23.391 1 94.94 312 ILE A C 1
ATOM 2361 O O . ILE A 1 312 ? -19.453 19.531 23.531 1 94.94 312 ILE A O 1
ATOM 2365 N N . SER A 1 313 ? -20.016 21.672 24.156 1 93.38 313 SER A N 1
ATOM 2366 C CA . SER A 1 313 ? -20.812 21.172 25.266 1 93.38 313 SER A CA 1
ATOM 2367 C C . SER A 1 313 ? -21.953 20.281 24.781 1 93.38 313 SER A C 1
ATOM 2369 O O . SER A 1 313 ? -22.656 20.641 23.844 1 93.38 313 SER A O 1
ATOM 2371 N N . HIS A 1 314 ? -22.109 19.094 25.391 1 92.56 314 HIS A N 1
ATOM 2372 C CA . HIS A 1 314 ? -23.125 18.109 25.062 1 92.56 314 HIS A CA 1
ATOM 2373 C C . HIS A 1 314 ? -23.016 17.656 23.609 1 92.56 314 HIS A C 1
ATOM 2375 O O . HIS A 1 314 ? -24.031 17.375 22.969 1 92.56 314 HIS A O 1
ATOM 2381 N N . GLY A 1 315 ? -21.891 17.703 23.156 1 95 315 GLY A N 1
ATOM 2382 C CA . GLY A 1 315 ? -21.688 17.359 21.766 1 95 315 GLY A CA 1
ATOM 2383 C C . GLY A 1 315 ? -21.641 15.852 21.531 1 95 315 GLY A C 1
ATOM 2384 O O . GLY A 1 315 ? -21.906 15.391 20.422 1 95 315 GLY A O 1
ATOM 2385 N N . CYS A 1 316 ? -21.203 15.094 22.516 1 95.19 316 CYS A N 1
ATOM 2386 C CA . CYS A 1 316 ? -21.219 13.633 22.422 1 95.19 316 CYS A CA 1
ATOM 2387 C C . CYS A 1 316 ? -22.562 13.07 22.875 1 95.19 316 CYS A C 1
ATOM 2389 O O . CYS A 1 316 ? -23 13.344 24 1 95.19 316 CYS A O 1
ATOM 2391 N N . TYR A 1 317 ? -23.156 12.32 21.938 1 94.12 317 TYR A N 1
ATOM 2392 C CA . TYR A 1 317 ? -24.453 11.758 22.281 1 94.12 317 TYR A CA 1
ATOM 2393 C C . TYR A 1 317 ? -24.484 10.258 22.031 1 94.12 317 TYR A C 1
ATOM 2395 O O . TYR A 1 317 ? -23.703 9.734 21.234 1 94.12 317 TYR A O 1
ATOM 2403 N N . ASP A 1 318 ? -25.375 9.516 22.719 1 91.06 318 ASP A N 1
ATOM 2404 C CA . ASP A 1 318 ? -25.453 8.062 22.672 1 91.06 318 ASP A CA 1
ATOM 2405 C C . ASP A 1 318 ? -26 7.59 21.328 1 91.06 318 ASP A C 1
ATOM 2407 O O . ASP A 1 318 ? -27.016 8.102 20.844 1 91.06 318 ASP A O 1
ATOM 2411 N N . ILE A 1 319 ? -25.328 6.617 20.656 1 86.38 319 ILE A N 1
ATOM 2412 C CA . ILE A 1 319 ? -25.703 6.113 19.328 1 86.38 319 ILE A CA 1
ATOM 2413 C C . ILE A 1 319 ? -27.062 5.426 19.406 1 86.38 319 ILE A C 1
ATOM 2415 O O . ILE A 1 319 ? -27.875 5.559 18.5 1 86.38 319 ILE A O 1
ATOM 2419 N N . ASN A 1 320 ? -27.281 4.469 20.312 1 77.62 320 ASN A N 1
ATOM 2420 C CA . ASN A 1 320 ? -28.531 3.723 20.453 1 77.62 320 ASN A CA 1
ATOM 2421 C C . ASN A 1 320 ? -29.688 4.633 20.844 1 77.62 320 ASN A C 1
ATOM 2423 O O . ASN A 1 320 ? -30.859 4.219 20.812 1 77.62 320 ASN A O 1
ATOM 2427 N N . GLU A 1 321 ? -29.484 5.648 21.312 1 56.75 321 GLU A N 1
ATOM 2428 C CA . GLU A 1 321 ? -30.625 6.426 2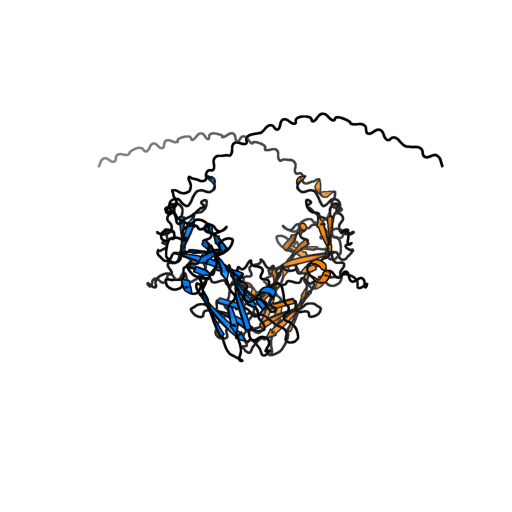1.797 1 56.75 321 GLU A CA 1
ATOM 2429 C C . GLU A 1 321 ? -31.141 7.367 20.719 1 56.75 321 GLU A C 1
ATOM 2431 O O . GLU A 1 321 ? -32.062 8.148 20.969 1 56.75 321 GLU A O 1
ATOM 2436 N N . CYS A 1 322 ? -30.438 7.305 19.578 1 45.94 322 CYS A N 1
ATOM 2437 C CA . CYS A 1 322 ? -31.156 8.156 18.641 1 45.94 322 CYS A CA 1
ATOM 2438 C C . CYS A 1 322 ? -32.281 7.375 17.938 1 45.94 322 CYS A C 1
ATOM 2440 O O . CYS A 1 322 ? -32.125 6.18 17.672 1 45.94 322 CYS A O 1
ATOM 2442 N N . SER B 1 1 ? -16.141 -8.961 89.312 1 24.69 1 SER B N 1
ATOM 2443 C CA . SER B 1 1 ? -15.469 -9.555 88.125 1 24.69 1 SER B CA 1
ATOM 2444 C C . SER B 1 1 ? -16.375 -10.539 87.438 1 24.69 1 SER B C 1
ATOM 2446 O O . SER B 1 1 ? -16.25 -11.75 87.562 1 24.69 1 SER B O 1
ATOM 2448 N N . LEU B 1 2 ? -17.75 -10.203 87.312 1 25.69 2 LEU B N 1
ATOM 2449 C CA . LEU B 1 2 ? -18.984 -10.906 86.938 1 25.69 2 LEU B CA 1
ATOM 2450 C C . LEU B 1 2 ? -18.969 -11.32 85.5 1 25.69 2 LEU B C 1
ATOM 2452 O O . LEU B 1 2 ? -18.938 -10.461 84.562 1 25.69 2 LEU B O 1
ATOM 2456 N N . SER B 1 3 ? -18.438 -12.586 85.125 1 26.8 3 SER B N 1
ATOM 2457 C CA . SER B 1 3 ? -18.094 -13.32 83.875 1 26.8 3 SER B CA 1
ATOM 2458 C C . SER B 1 3 ? -19.344 -13.742 83.125 1 26.8 3 SER B C 1
ATOM 2460 O O . SER B 1 3 ? -20 -14.711 83.5 1 26.8 3 SER B O 1
ATOM 2462 N N . LEU B 1 4 ? -20.156 -12.766 82.562 1 25.73 4 LEU B N 1
ATOM 2463 C CA . LEU B 1 4 ? -21.469 -12.984 81.938 1 25.73 4 LEU B CA 1
ATOM 2464 C C . LEU B 1 4 ? -21.344 -13.891 80.75 1 25.73 4 LEU B C 1
ATOM 2466 O O . LEU B 1 4 ? -20.609 -13.578 79.812 1 25.73 4 LEU B O 1
ATOM 2470 N N . VAL B 1 5 ? -21.578 -15.234 80.875 1 26.34 5 VAL B N 1
ATOM 2471 C CA . VAL B 1 5 ? -21.469 -16.422 80 1 26.34 5 VAL B CA 1
ATOM 2472 C C . VAL B 1 5 ? -22.516 -16.375 78.875 1 26.34 5 VAL B C 1
ATOM 2474 O O . VAL B 1 5 ? -23.703 -16.578 79.125 1 26.34 5 VAL B O 1
ATOM 2477 N N . LEU B 1 6 ? -22.641 -15.273 78.062 1 26.23 6 LEU B N 1
ATOM 2478 C CA . LEU B 1 6 ? -23.812 -15.164 77.188 1 26.23 6 LEU B CA 1
ATOM 2479 C C . LEU B 1 6 ? -23.844 -16.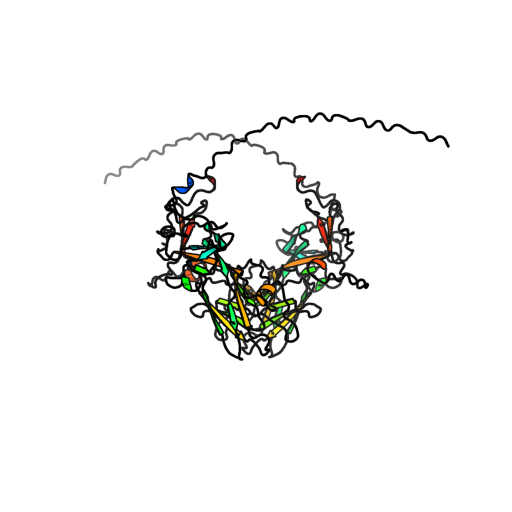312 76.188 1 26.23 6 LEU B C 1
ATOM 2481 O O . LEU B 1 6 ? -22.844 -16.578 75.5 1 26.23 6 LEU B O 1
ATOM 2485 N N . ARG B 1 7 ? -24.766 -17.297 76.375 1 23.78 7 ARG B N 1
ATOM 2486 C CA . ARG B 1 7 ? -25.094 -18.562 75.688 1 23.78 7 ARG B CA 1
ATOM 2487 C C . ARG B 1 7 ? -25.531 -18.344 74.25 1 23.78 7 ARG B C 1
ATOM 2489 O O . ARG B 1 7 ? -26.469 -17.594 74 1 23.78 7 ARG B O 1
ATOM 2496 N N . THR B 1 8 ? -24.641 -18.359 73.188 1 24.64 8 THR B N 1
ATOM 2497 C CA . THR B 1 8 ? -24.75 -18.062 71.75 1 24.64 8 THR B CA 1
ATOM 2498 C C . THR B 1 8 ? -25.578 -19.125 71.062 1 24.64 8 THR B C 1
ATOM 2500 O O . THR B 1 8 ? -25.234 -20.312 71.062 1 24.64 8 THR B O 1
ATOM 2503 N N . TYR B 1 9 ? -26.953 -19.109 71.188 1 23.06 9 TYR B N 1
ATOM 2504 C CA . TYR B 1 9 ? -27.875 -20.094 70.625 1 23.06 9 TYR B CA 1
ATOM 2505 C C . TYR B 1 9 ? -27.75 -20.125 69.125 1 23.06 9 TYR B C 1
ATOM 2507 O O . TYR B 1 9 ? -27.766 -19.078 68.438 1 23.06 9 TYR B O 1
ATOM 2515 N N . SER B 1 10 ? -27.109 -21.188 68.438 1 24.11 10 SER B N 1
ATOM 2516 C CA . SER B 1 10 ? -26.719 -21.531 67.062 1 24.11 10 SER B CA 1
ATOM 2517 C C . SER B 1 10 ? -27.953 -21.922 66.25 1 24.11 10 SER B C 1
ATOM 2519 O O . SER B 1 10 ? -28.547 -22.984 66.438 1 24.11 10 SER B O 1
ATOM 2521 N N . LEU B 1 11 ? -28.953 -21.016 66.062 1 22.92 11 LEU B N 1
ATOM 2522 C CA . LEU B 1 11 ? -30.188 -21.391 65.375 1 22.92 11 LEU B CA 1
ATOM 2523 C C . LEU B 1 11 ? -29.891 -21.938 63.938 1 22.92 11 LEU B C 1
ATOM 2525 O O . LEU B 1 11 ? -29.125 -21.328 63.188 1 22.92 11 LEU B O 1
ATOM 2529 N N . THR B 1 12 ? -30.078 -23.25 63.656 1 24.53 12 THR B N 1
ATOM 2530 C CA . THR B 1 12 ? -29.891 -24.188 62.531 1 24.53 12 THR B CA 1
ATOM 2531 C C . THR B 1 12 ? -30.906 -23.906 61.438 1 24.53 12 THR B C 1
ATOM 2533 O O . THR B 1 12 ? -32.094 -24.188 61.562 1 24.53 12 THR B O 1
ATOM 2536 N N . LYS B 1 13 ? -31.031 -22.641 60.844 1 27.08 13 LYS B N 1
ATOM 2537 C CA . LYS B 1 13 ? -32.125 -22.344 59.906 1 27.08 13 LYS B CA 1
ATOM 2538 C C . LYS B 1 13 ? -32.094 -23.328 58.719 1 27.08 13 LYS B C 1
ATOM 2540 O O . LYS B 1 13 ? -31.078 -23.516 58.062 1 27.08 13 LYS B O 1
ATOM 2545 N N . THR B 1 14 ? -32.969 -24.359 58.625 1 26.3 14 THR B N 1
ATOM 2546 C CA . THR B 1 14 ? -33.219 -25.438 57.656 1 26.3 14 THR B CA 1
ATOM 2547 C C . THR B 1 14 ? -33.625 -24.875 56.312 1 26.3 14 THR B C 1
ATOM 2549 O O . THR B 1 14 ? -34.656 -24.219 56.188 1 26.3 14 THR B O 1
ATOM 2552 N N . ASN B 1 15 ? -32.719 -24.375 55.469 1 25.44 15 ASN B N 1
ATOM 2553 C CA . ASN B 1 15 ? -32.938 -23.734 54.188 1 25.44 15 ASN B CA 1
ATOM 2554 C C . ASN B 1 15 ? -33.594 -24.688 53.188 1 25.44 15 ASN B C 1
ATOM 2556 O O . ASN B 1 15 ? -33.031 -25.75 52.875 1 25.44 15 ASN B O 1
ATOM 2560 N N . THR B 1 16 ? -34.938 -24.906 53.25 1 28.61 16 THR B N 1
ATOM 2561 C CA . THR B 1 16 ? -35.688 -25.766 52.344 1 28.61 16 THR B CA 1
ATOM 2562 C C . THR B 1 16 ? -35.438 -25.375 50.875 1 28.61 16 THR B C 1
ATOM 2564 O O . THR B 1 16 ? -35.594 -24.203 50.531 1 28.61 16 THR B O 1
ATOM 2567 N N . PRO B 1 17 ? -34.719 -26.156 50.094 1 30.27 17 PRO B N 1
ATOM 2568 C CA . PRO B 1 17 ? -34.25 -25.906 48.719 1 30.27 17 PRO B CA 1
ATOM 2569 C C . PRO B 1 17 ? -35.375 -25.875 47.719 1 30.27 17 PRO B C 1
ATOM 2571 O O . PRO B 1 17 ? -36.25 -26.734 47.719 1 30.27 17 PRO B O 1
ATOM 2574 N N . LEU B 1 18 ? -35.969 -24.703 47.438 1 30.86 18 LEU B N 1
ATOM 2575 C CA . LEU B 1 18 ? -37.031 -24.531 46.438 1 30.86 18 LEU B CA 1
ATOM 2576 C C . LEU B 1 18 ? -36.625 -25.172 45.094 1 30.86 18 LEU B C 1
ATOM 2578 O O . LEU B 1 18 ? -35.531 -24.891 44.594 1 30.86 18 LEU B O 1
ATOM 2582 N N . ALA B 1 19 ? -37.125 -26.344 44.719 1 31.12 19 ALA B N 1
ATOM 2583 C CA . ALA B 1 19 ? -36.969 -27.156 43.5 1 31.12 19 ALA B CA 1
ATOM 2584 C C . ALA B 1 19 ? -37.438 -26.391 42.281 1 31.12 19 ALA B C 1
ATOM 2586 O O . ALA B 1 19 ? -38.625 -26.062 42.156 1 31.12 19 ALA B O 1
ATOM 2587 N N . THR B 1 20 ? -36.719 -25.438 41.781 1 30.56 20 THR B N 1
ATOM 2588 C CA . THR B 1 20 ? -37.094 -24.719 40.594 1 30.56 20 THR B CA 1
ATOM 2589 C C . THR B 1 20 ? -37.312 -25.672 39.438 1 30.56 20 THR B C 1
ATOM 2591 O O . THR B 1 20 ? -36.406 -26.484 39.125 1 30.56 20 THR B O 1
ATOM 2594 N N . ALA B 1 21 ? -38.562 -26.094 39.094 1 30.94 21 ALA B N 1
ATOM 2595 C CA . ALA B 1 21 ? -38.969 -26.875 37.938 1 30.94 21 ALA B CA 1
ATOM 2596 C C . ALA B 1 21 ? -38.469 -26.25 36.625 1 30.94 21 ALA B C 1
ATOM 2598 O O . ALA B 1 21 ? -38.875 -25.125 36.312 1 30.94 21 ALA B O 1
ATOM 2599 N N . MET B 1 22 ? -37.25 -26.594 36.188 1 28.36 22 MET B N 1
ATOM 2600 C CA . MET B 1 22 ? -36.656 -26.156 34.938 1 28.36 22 MET B CA 1
ATOM 2601 C C . MET B 1 22 ? -37.5 -26.594 33.75 1 28.36 22 MET B C 1
ATOM 2603 O O . MET B 1 22 ? -37.719 -27.781 33.531 1 28.36 22 MET B O 1
ATOM 2607 N N . LEU B 1 23 ? -38.562 -25.781 33.375 1 31.66 23 LEU B N 1
ATOM 2608 C CA . LEU B 1 23 ? -39.312 -26 32.125 1 31.66 23 LEU B CA 1
ATOM 2609 C C . LEU B 1 23 ? -38.344 -26.188 30.969 1 31.66 23 LEU B C 1
ATOM 2611 O O . LEU B 1 23 ? -37.562 -25.297 30.641 1 31.66 23 LEU B O 1
ATOM 2615 N N . CYS B 1 24 ? -37.969 -27.453 30.656 1 29.59 24 CYS B N 1
ATOM 2616 C CA . CYS B 1 24 ? -37.156 -27.891 29.516 1 29.59 24 CYS B CA 1
ATOM 2617 C C . CYS B 1 24 ? -37.844 -27.531 28.203 1 29.59 24 CYS B C 1
ATOM 2619 O O . CYS B 1 24 ? -38.844 -28.125 27.828 1 29.59 24 CYS B O 1
ATOM 2621 N N . VAL B 1 25 ? -37.969 -26.234 27.859 1 34.34 25 VAL B N 1
ATOM 2622 C CA . VAL B 1 25 ? -38.469 -25.953 26.516 1 34.34 25 VAL B CA 1
ATOM 2623 C C . VAL B 1 25 ? -37.625 -26.688 25.484 1 34.34 25 VAL B C 1
ATOM 2625 O O . VAL B 1 25 ? -36.438 -26.422 25.359 1 34.34 25 VAL B O 1
ATOM 2628 N N . VAL B 1 26 ? -38.031 -27.906 25.094 1 33.41 26 VAL B N 1
ATOM 2629 C CA . VAL B 1 26 ? -37.406 -28.656 24 1 33.41 26 VAL B CA 1
ATOM 2630 C C . VAL B 1 26 ? -37.5 -27.844 22.719 1 33.41 26 VAL B C 1
ATOM 2632 O O . VAL B 1 26 ? -38.594 -27.578 22.203 1 33.41 26 VAL B O 1
ATOM 2635 N N . VAL B 1 27 ? -36.688 -26.828 22.562 1 34.06 27 VAL B N 1
ATOM 2636 C CA . VAL B 1 27 ? -36.625 -26.188 21.25 1 34.06 27 VAL B CA 1
ATOM 2637 C C . VAL B 1 27 ? -36.312 -27.219 20.172 1 34.06 27 VAL B C 1
ATOM 2639 O O . VAL B 1 27 ? -35.281 -27.891 20.234 1 34.06 27 VAL B O 1
ATOM 2642 N N . ALA B 1 28 ? -37.375 -27.766 19.484 1 35.28 28 ALA B N 1
ATOM 2643 C CA . ALA B 1 28 ? -37.219 -28.609 18.297 1 35.28 28 ALA B CA 1
ATOM 2644 C C . ALA B 1 28 ? -36.219 -28.016 17.312 1 35.28 28 ALA B C 1
ATOM 2646 O O . ALA B 1 28 ? -36.312 -26.828 16.969 1 35.28 28 ALA B O 1
ATOM 2647 N N . ALA B 1 29 ? -35.062 -28.656 17.25 1 35.75 29 ALA B N 1
ATOM 2648 C CA . ALA B 1 29 ? -33.969 -28.359 16.328 1 35.75 29 ALA B CA 1
ATOM 2649 C C . ALA B 1 29 ? -34.438 -28.344 14.883 1 35.75 29 ALA B C 1
ATOM 2651 O O . ALA B 1 29 ? -35.125 -29.266 14.453 1 35.75 29 ALA B O 1
ATOM 2652 N N . PRO B 1 30 ? -34.625 -27.156 14.281 1 41.38 30 PRO B N 1
ATOM 2653 C CA . PRO B 1 30 ? -35.031 -27.203 12.875 1 41.38 30 PRO B CA 1
ATOM 2654 C C . PRO B 1 30 ? -34.25 -28.234 12.07 1 41.38 30 PRO B C 1
ATOM 2656 O O . PRO B 1 30 ? -33.125 -28.578 12.422 1 41.38 30 PRO B O 1
ATOM 2659 N N . PRO B 1 31 ? -34.969 -29.094 11.273 1 35.94 31 PRO B N 1
ATOM 2660 C CA . PRO B 1 31 ? -34.219 -30.094 10.492 1 35.94 31 PRO B CA 1
ATOM 2661 C C . PRO B 1 31 ? -33.031 -29.5 9.75 1 35.94 31 PRO B C 1
ATOM 2663 O O . PRO B 1 31 ? -33.031 -28.312 9.438 1 35.94 31 PRO B O 1
ATOM 2666 N N . SER B 1 32 ? -31.844 -30.109 9.961 1 31.19 32 SER B N 1
ATOM 2667 C CA . SER B 1 32 ? -30.562 -29.844 9.305 1 31.19 32 SER B CA 1
ATOM 2668 C C . SER B 1 32 ? -30.688 -29.938 7.789 1 31.19 32 SER B C 1
ATOM 2670 O O . SER B 1 32 ? -31 -31 7.258 1 31.19 32 SER B O 1
ATOM 2672 N N . ALA B 1 33 ? -31.016 -28.844 7.09 1 37.28 33 ALA B N 1
ATOM 2673 C CA . ALA B 1 33 ? -31.062 -28.766 5.633 1 37.28 33 ALA B CA 1
ATOM 2674 C C . ALA B 1 33 ? -29.766 -29.281 5.02 1 37.28 33 ALA B C 1
ATOM 2676 O O . ALA B 1 33 ? -29.438 -28.969 3.871 1 37.28 33 ALA B O 1
ATOM 2677 N N . GLY B 1 34 ? -28.922 -30.047 5.73 1 32.78 34 GLY B N 1
ATOM 2678 C CA . GLY B 1 34 ? -27.609 -30.359 5.18 1 32.78 34 GLY B CA 1
ATOM 2679 C C . GLY B 1 34 ? -27.672 -31.234 3.943 1 32.78 34 GLY B C 1
ATOM 2680 O O . GLY B 1 34 ? -26.672 -31.422 3.25 1 32.78 34 GLY B O 1
ATOM 2681 N N . ALA B 1 35 ? -28.625 -32.219 3.855 1 36.53 35 ALA B N 1
ATOM 2682 C CA . ALA B 1 35 ? -28.453 -33.375 2.994 1 36.53 35 ALA B CA 1
ATOM 2683 C C . ALA B 1 35 ? -28.594 -33 1.522 1 36.53 35 ALA B C 1
ATOM 2685 O O . ALA B 1 35 ? -28.047 -33.688 0.646 1 36.53 35 ALA B O 1
ATOM 2686 N N . GLU B 1 36 ? -29.5 -32.031 1.199 1 34.97 36 GLU B N 1
ATOM 2687 C CA . GLU B 1 36 ? -29.938 -32 -0.193 1 34.97 36 GLU B CA 1
ATOM 2688 C C . GLU B 1 36 ? -28.844 -31.453 -1.104 1 34.97 36 GLU B C 1
ATOM 2690 O O . GLU B 1 36 ? -28.953 -31.516 -2.33 1 34.97 36 GLU B O 1
ATOM 2695 N N . ALA B 1 37 ? -27.938 -30.703 -0.563 1 36.88 37 ALA B N 1
ATOM 2696 C CA . ALA B 1 37 ? -27.062 -29.969 -1.468 1 36.88 37 ALA B CA 1
ATOM 2697 C C . ALA B 1 37 ? -26.031 -30.875 -2.111 1 36.88 37 ALA B C 1
ATOM 2699 O O . ALA B 1 37 ? -25.219 -30.422 -2.926 1 36.88 37 ALA B O 1
ATOM 2700 N N . GLU B 1 38 ? -25.875 -32.156 -1.715 1 36.88 38 GLU B N 1
ATOM 2701 C CA . GLU B 1 38 ? -24.781 -32.969 -2.195 1 36.88 38 GLU B CA 1
ATOM 2702 C C . GLU B 1 38 ? -25.016 -33.438 -3.637 1 36.88 38 GLU B C 1
ATOM 2704 O O . GLU B 1 38 ? -24.062 -33.75 -4.355 1 36.88 38 GLU B O 1
ATOM 2709 N N . ALA B 1 39 ? -26.219 -33.656 -4.141 1 37.62 39 ALA B N 1
ATOM 2710 C CA . ALA B 1 39 ? -26.562 -34.406 -5.352 1 37.62 39 ALA B CA 1
ATOM 2711 C C . ALA B 1 39 ? -26.031 -33.688 -6.594 1 37.62 39 ALA B C 1
ATOM 2713 O O . ALA B 1 39 ? -25.594 -34.344 -7.551 1 37.62 39 ALA B O 1
ATOM 2714 N N . ALA B 1 40 ? -26.172 -32.344 -6.762 1 37.69 40 ALA B N 1
ATOM 2715 C CA . ALA B 1 40 ? -26.125 -31.688 -8.062 1 37.69 40 ALA B CA 1
ATOM 2716 C C . ALA B 1 40 ? -24.688 -31.469 -8.516 1 37.69 40 ALA B C 1
ATOM 2718 O O . ALA B 1 40 ? -24.453 -30.875 -9.57 1 37.69 40 ALA B O 1
ATOM 2719 N N . THR B 1 41 ? -23.672 -31.391 -7.715 1 42.59 41 THR B N 1
ATOM 2720 C CA . THR B 1 41 ? -22.375 -30.812 -8.039 1 42.59 41 THR B CA 1
ATOM 2721 C C . THR B 1 41 ? -21.516 -31.812 -8.828 1 42.59 41 THR B C 1
ATOM 2723 O O . THR B 1 41 ? -20.312 -31.578 -9.016 1 42.59 41 THR B O 1
ATOM 2726 N N . GLY B 1 42 ? -22.219 -32.625 -9.773 1 48.38 42 GLY B N 1
ATOM 2727 C CA . GLY B 1 42 ? -21.453 -33.656 -10.461 1 48.38 42 GLY B CA 1
ATOM 2728 C C . GLY B 1 42 ? -20.344 -34.219 -9.602 1 48.38 42 GLY B C 1
ATOM 2729 O O . GLY B 1 42 ? -19.469 -34.938 -10.102 1 48.38 42 GLY B O 1
ATOM 2730 N N . ARG B 1 43 ? -20.047 -33.625 -8.539 1 52.69 43 ARG B N 1
ATOM 2731 C CA . ARG B 1 43 ? -19 -34.156 -7.68 1 52.69 43 ARG B CA 1
ATOM 2732 C C . ARG B 1 43 ? -19.391 -35.531 -7.148 1 52.69 43 ARG B C 1
ATOM 2734 O O . ARG B 1 43 ? -20.547 -35.75 -6.75 1 52.69 43 ARG B O 1
ATOM 2741 N N . ARG B 1 44 ? -18.562 -36.5 -7.434 1 59.84 44 ARG B N 1
ATOM 2742 C CA . ARG B 1 44 ? -18.734 -37.844 -6.871 1 59.84 44 ARG B CA 1
ATOM 2743 C C . ARG B 1 44 ? -18.891 -37.781 -5.355 1 59.84 44 ARG B C 1
ATOM 2745 O O . ARG B 1 44 ? -18.375 -36.875 -4.707 1 59.84 44 ARG B O 1
ATOM 2752 N N . SER B 1 45 ? -19.812 -38.438 -4.695 1 68.12 45 SER B N 1
ATOM 2753 C CA . SER B 1 45 ? -20.234 -38.531 -3.303 1 68.12 45 SER B CA 1
ATOM 2754 C C . SER B 1 45 ? -19.031 -38.719 -2.377 1 68.12 45 SER B C 1
ATOM 2756 O O . SER B 1 45 ? -19.094 -38.344 -1.197 1 68.12 45 SER B O 1
ATOM 2758 N N . ASN B 1 46 ? -17.781 -38.938 -2.814 1 88.5 46 ASN B N 1
ATOM 2759 C CA . ASN B 1 46 ? -16.672 -39.281 -1.916 1 88.5 46 ASN B CA 1
ATOM 2760 C C . ASN B 1 46 ? -15.555 -38.25 -1.985 1 88.5 46 ASN B C 1
ATOM 2762 O O . ASN B 1 46 ? -14.406 -38.562 -1.672 1 88.5 46 ASN B O 1
ATOM 2766 N N . CYS B 1 47 ? -15.922 -37 -2.324 1 95.19 47 CYS B N 1
ATOM 2767 C CA . CYS B 1 47 ? -14.867 -36 -2.441 1 95.19 47 CYS B CA 1
ATOM 2768 C C . CYS B 1 47 ? -14.688 -35.25 -1.129 1 95.19 47 CYS B C 1
ATOM 2770 O O . CYS B 1 47 ? -15.664 -34.844 -0.485 1 95.19 47 CYS B O 1
ATOM 2772 N N . THR B 1 48 ? -13.398 -35.094 -0.699 1 96.12 48 THR B N 1
ATOM 2773 C CA . THR B 1 48 ? -13.078 -34.25 0.447 1 96.12 48 THR B CA 1
ATOM 2774 C C . THR B 1 48 ? -13.516 -32.812 0.19 1 96.12 48 THR B C 1
ATOM 2776 O O . THR B 1 48 ? -13.156 -32.219 -0.833 1 96.12 48 THR B O 1
ATOM 2779 N N . THR B 1 49 ? -14.281 -32.281 1.098 1 96.06 49 THR B N 1
ATOM 2780 C CA . THR B 1 49 ? -14.836 -30.969 0.85 1 96.06 49 THR B CA 1
ATOM 2781 C C . THR B 1 49 ? -14.164 -29.922 1.743 1 96.06 49 THR B C 1
ATOM 2783 O O . THR B 1 49 ? -14.32 -28.719 1.526 1 96.06 49 THR B O 1
ATOM 2786 N N . HIS B 1 50 ? -13.453 -30.438 2.781 1 97.44 50 HIS B N 1
ATOM 2787 C CA . HIS B 1 50 ? -12.773 -29.531 3.695 1 97.44 50 HIS B CA 1
ATOM 2788 C C . HIS B 1 50 ? -11.414 -30.078 4.117 1 97.44 50 HIS B C 1
ATOM 2790 O O . HIS B 1 50 ? -11.234 -31.297 4.195 1 97.44 50 HIS B O 1
ATOM 2796 N N . CYS B 1 51 ? -10.523 -29.203 4.32 1 98.25 51 CYS B N 1
ATOM 2797 C CA . CYS B 1 51 ? -9.25 -29.469 4.98 1 98.25 51 CYS B CA 1
ATOM 2798 C C . CYS B 1 51 ? -9.008 -28.484 6.117 1 98.25 51 CYS B C 1
ATOM 2800 O O . CYS B 1 51 ? -8.695 -27.328 5.879 1 98.25 51 CYS B O 1
ATOM 2802 N N . GLY B 1 52 ? -9.188 -28.969 7.32 1 96.62 52 GLY B N 1
ATOM 2803 C CA . GLY B 1 52 ? -9.289 -28.016 8.406 1 96.62 52 GLY B CA 1
ATOM 2804 C C . GLY B 1 52 ? -10.445 -27.047 8.242 1 96.62 52 GLY B C 1
ATOM 2805 O O . GLY B 1 52 ? -11.594 -27.469 8.07 1 96.62 52 GLY B O 1
ATOM 2806 N N . ASN B 1 53 ? -10.109 -25.766 8.234 1 95.12 53 ASN B N 1
ATOM 2807 C CA . ASN B 1 53 ? -11.164 -24.766 8.117 1 95.12 53 ASN B CA 1
ATOM 2808 C C . ASN B 1 53 ? -11.297 -24.25 6.684 1 95.12 53 ASN B C 1
ATOM 2810 O O . ASN B 1 53 ? -12.023 -23.297 6.426 1 95.12 53 ASN B O 1
ATOM 2814 N N . ILE B 1 54 ? -10.617 -24.922 5.77 1 97.62 54 ILE B N 1
ATOM 2815 C CA . ILE B 1 54 ? -10.633 -24.438 4.387 1 97.62 54 ILE B CA 1
ATOM 2816 C C . ILE B 1 54 ? -11.594 -25.297 3.564 1 97.62 54 ILE B C 1
ATOM 2818 O O . ILE B 1 54 ? -11.477 -26.531 3.539 1 97.62 54 ILE B O 1
ATOM 2822 N N . SER B 1 55 ? -12.531 -24.641 2.93 1 97.44 55 SER B N 1
ATOM 2823 C CA . SER B 1 55 ? -13.414 -25.328 1.991 1 97.44 55 SER B CA 1
ATOM 2824 C C . SER B 1 55 ? -12.711 -25.578 0.664 1 97.44 55 SER B C 1
ATOM 2826 O O . SER B 1 55 ? -11.953 -24.734 0.178 1 97.44 55 SER B O 1
ATOM 2828 N N . ILE B 1 56 ? -13.031 -26.781 0.109 1 97.81 56 ILE B N 1
ATOM 2829 C CA . ILE B 1 56 ? -12.43 -27.172 -1.16 1 97.81 56 ILE B CA 1
ATOM 2830 C C . ILE B 1 56 ? -13.508 -27.281 -2.236 1 97.81 56 ILE B C 1
ATOM 2832 O O . ILE B 1 56 ? -14.094 -28.344 -2.438 1 97.81 56 ILE B O 1
ATOM 2836 N N . PRO B 1 57 ? -13.68 -26.234 -2.918 1 96.94 57 PRO B N 1
ATOM 2837 C CA . PRO B 1 57 ? -14.688 -26.281 -3.986 1 96.94 57 PRO B CA 1
ATOM 2838 C C . PRO B 1 57 ? -14.109 -26.781 -5.309 1 96.94 57 PRO B C 1
ATOM 2840 O O . PRO B 1 57 ? -12.93 -26.562 -5.598 1 96.94 57 PRO B O 1
ATOM 2843 N N . TYR B 1 58 ? -14.984 -27.469 -6.035 1 95.94 58 TYR B N 1
ATOM 2844 C CA . TYR B 1 58 ? -14.625 -27.641 -7.434 1 95.94 58 TYR B CA 1
ATOM 2845 C C . TYR B 1 58 ? -14.391 -26.297 -8.117 1 95.94 58 TYR B C 1
ATOM 2847 O O . TYR B 1 58 ? -15.109 -25.328 -7.855 1 95.94 58 TYR B O 1
ATOM 2855 N N . PRO B 1 59 ? -13.32 -26.125 -8.945 1 94.81 59 PRO B N 1
ATOM 2856 C CA . PRO B 1 59 ? -12.656 -27.156 -9.734 1 94.81 59 PRO B CA 1
ATOM 2857 C C . PRO B 1 59 ? -11.492 -27.812 -8.992 1 94.81 59 PRO B C 1
ATOM 2859 O O . PRO B 1 59 ? -10.789 -28.656 -9.547 1 94.81 59 PRO B O 1
ATOM 2862 N N . PHE B 1 60 ? -11.344 -27.375 -7.707 1 95.75 60 PHE B N 1
ATOM 2863 C CA . PHE B 1 60 ? -10.297 -27.984 -6.906 1 95.75 60 PHE B CA 1
ATOM 2864 C C . PHE B 1 60 ? -10.789 -29.297 -6.297 1 95.75 60 PHE B C 1
ATOM 2866 O O . PHE B 1 60 ? -11.992 -29.5 -6.133 1 95.75 60 PHE B O 1
ATOM 2873 N N . GLY B 1 61 ? -9.789 -30.172 -6.008 1 96.31 61 GLY B N 1
ATOM 2874 C CA . GLY B 1 61 ? -10.109 -31.422 -5.34 1 96.31 61 GLY B CA 1
ATOM 2875 C C . GLY B 1 61 ? -8.875 -32.156 -4.828 1 96.31 61 GLY B C 1
ATOM 2876 O O . GLY B 1 61 ? -7.754 -31.844 -5.219 1 96.31 61 GLY B O 1
ATOM 2877 N N . VAL B 1 62 ? -9.156 -33.125 -3.996 1 96.5 62 VAL B N 1
ATOM 2878 C CA . VAL B 1 62 ? -8.07 -33.875 -3.387 1 96.5 62 VAL B CA 1
ATOM 2879 C C . VAL B 1 62 ? -7.949 -35.25 -4.055 1 96.5 62 VAL B C 1
ATOM 2881 O O . VAL B 1 62 ? -6.871 -35.625 -4.523 1 96.5 62 VAL B O 1
ATOM 2884 N N . GLU B 1 63 ? -9.047 -35.938 -4.148 1 95.88 63 GLU B N 1
ATOM 2885 C CA . GLU B 1 63 ? -9.047 -37.312 -4.707 1 95.88 63 GLU B CA 1
ATOM 2886 C C . GLU B 1 63 ? -9.117 -37.281 -6.23 1 95.88 63 GLU B C 1
ATOM 2888 O O . GLU B 1 63 ? -9.75 -36.375 -6.809 1 95.88 63 GLU B O 1
ATOM 2893 N N . PRO B 1 64 ? -8.516 -38.344 -6.812 1 92.81 64 PRO B N 1
ATOM 2894 C CA . PRO B 1 64 ? -8.719 -38.469 -8.258 1 92.81 64 PRO B CA 1
ATOM 2895 C C . PRO B 1 64 ? -10.195 -38.469 -8.648 1 92.81 64 PRO B C 1
ATOM 2897 O O . PRO B 1 64 ? -11 -39.156 -8.023 1 92.81 64 PRO B O 1
ATOM 2900 N N . GLY B 1 65 ? -10.539 -37.688 -9.633 1 92.81 65 GLY B N 1
ATOM 2901 C CA . GLY B 1 65 ? -11.922 -37.594 -10.078 1 92.81 65 GLY B CA 1
ATOM 2902 C C . GLY B 1 65 ? -12.68 -36.438 -9.453 1 92.81 65 GLY B C 1
ATOM 2903 O O . GLY B 1 65 ? -13.797 -36.125 -9.859 1 92.81 65 GLY B O 1
ATOM 2904 N N . CYS B 1 66 ? -12.023 -35.781 -8.5 1 95.62 66 CYS B N 1
ATOM 2905 C CA . CYS B 1 66 ? -12.719 -34.719 -7.766 1 95.62 66 CYS B CA 1
ATOM 2906 C C . CYS B 1 66 ? -12.234 -33.344 -8.195 1 95.62 66 CYS B C 1
ATOM 2908 O O . CYS B 1 66 ? -12.688 -32.344 -7.664 1 95.62 66 CYS B O 1
ATOM 2910 N N . TYR B 1 67 ? -11.359 -33.25 -9.055 1 93.75 67 TYR B N 1
ATOM 2911 C CA . TYR B 1 67 ? -10.875 -31.984 -9.562 1 93.75 67 TYR B CA 1
ATOM 2912 C C . TYR B 1 67 ? -10.938 -31.938 -11.086 1 93.75 67 TYR B C 1
ATOM 2914 O O . TYR B 1 67 ? -11.039 -32.969 -11.734 1 93.75 67 TYR B O 1
ATOM 2922 N N . HIS B 1 68 ? -10.977 -30.781 -11.633 1 90.56 68 HIS B N 1
ATOM 2923 C CA . HIS B 1 68 ? -11.227 -30.562 -13.055 1 90.56 68 HIS B CA 1
ATOM 2924 C C . HIS B 1 68 ? -10.062 -31.062 -13.898 1 90.56 68 HIS B C 1
ATOM 2926 O O . HIS B 1 68 ? -10.266 -31.781 -14.883 1 90.56 68 HIS B O 1
ATOM 2932 N N . GLU B 1 69 ? -8.883 -30.641 -13.664 1 87.31 69 GLU B N 1
ATOM 2933 C CA . GLU B 1 69 ? -7.66 -31.047 -14.336 1 87.31 69 GLU B CA 1
ATOM 2934 C C . GLU B 1 69 ? -6.488 -31.125 -13.367 1 87.31 69 GLU B C 1
ATOM 2936 O O . GLU B 1 69 ? -6.609 -30.719 -12.203 1 87.31 69 GLU B O 1
ATOM 2941 N N . SER B 1 70 ? -5.398 -31.641 -13.875 1 82.81 70 SER B N 1
ATOM 2942 C CA . SER B 1 70 ? -4.297 -32.031 -12.992 1 82.81 70 SER B CA 1
ATOM 2943 C C . SER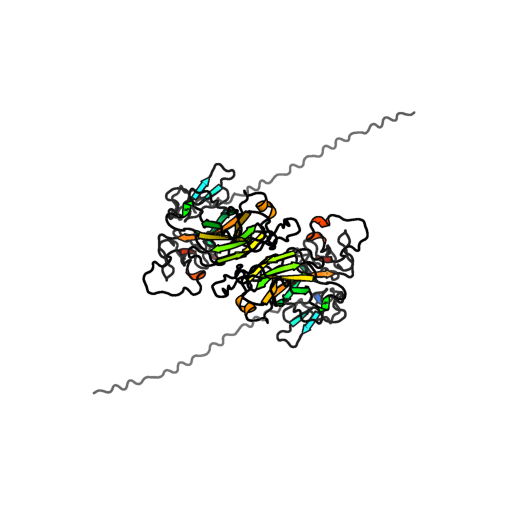 B 1 70 ? -3.795 -30.828 -12.188 1 82.81 70 SER B C 1
ATOM 2945 O O . SER B 1 70 ? -3.344 -30.984 -11.055 1 82.81 70 SER B O 1
ATOM 2947 N N . GLY B 1 71 ? -3.912 -29.625 -12.727 1 85.75 71 GLY B N 1
ATOM 2948 C CA . GLY B 1 71 ? -3.426 -28.453 -12.031 1 85.75 71 GLY B CA 1
ATOM 2949 C C . GLY B 1 71 ? -4.301 -28.047 -10.859 1 85.75 71 GLY B C 1
ATOM 2950 O O . GLY B 1 71 ? -3.9 -27.219 -10.031 1 85.75 71 GLY B O 1
ATOM 2951 N N . PHE B 1 72 ? -5.453 -28.688 -10.664 1 91.62 72 PHE B N 1
ATOM 2952 C CA . PHE B 1 72 ? -6.402 -28.297 -9.633 1 91.62 72 PHE B CA 1
ATOM 2953 C C . PHE B 1 72 ? -6.426 -29.328 -8.508 1 91.62 72 PHE B C 1
ATOM 2955 O O . PHE B 1 72 ? -7.234 -29.234 -7.582 1 91.62 72 PHE B O 1
ATOM 2962 N N . ASN B 1 73 ? -5.492 -30.25 -8.594 1 92.88 73 ASN B N 1
ATOM 2963 C CA . ASN B 1 73 ? -5.34 -31.219 -7.508 1 92.88 73 ASN B CA 1
ATOM 2964 C C . ASN B 1 73 ? -4.742 -30.562 -6.266 1 92.88 73 ASN B C 1
ATOM 2966 O O . ASN B 1 73 ? -3.809 -29.766 -6.367 1 92.88 73 ASN B O 1
ATOM 2970 N N . LEU B 1 74 ? -5.309 -30.922 -5.137 1 95.06 74 LEU B N 1
ATOM 2971 C CA . LEU B 1 74 ? -4.797 -30.453 -3.854 1 95.06 74 LEU B CA 1
ATOM 2972 C C . LEU B 1 74 ? -4.453 -31.641 -2.947 1 95.06 74 LEU B C 1
ATOM 2974 O O . LEU B 1 74 ? -4.887 -32.75 -3.197 1 95.06 74 LEU B O 1
ATOM 2978 N N . THR B 1 75 ? -3.605 -31.359 -1.995 1 96.06 75 THR B N 1
ATOM 2979 C CA . THR B 1 75 ? -3.277 -32.344 -0.963 1 96.06 75 THR B CA 1
ATOM 2980 C C . THR B 1 75 ? -3.656 -31.797 0.419 1 96.06 75 THR B C 1
ATOM 2982 O O . THR B 1 75 ? -3.252 -30.703 0.802 1 96.06 75 THR B O 1
ATOM 2985 N N . CYS B 1 76 ? -4.469 -32.531 1.107 1 97.88 76 CYS B N 1
ATOM 2986 C CA . CYS B 1 76 ? -4.773 -32.219 2.502 1 97.88 76 CYS B CA 1
ATOM 2987 C C . CYS B 1 76 ? -3.865 -33 3.439 1 97.88 76 CYS B C 1
ATOM 2989 O O . CYS B 1 76 ? -4.082 -34.219 3.666 1 97.88 76 CYS B O 1
ATOM 2991 N N . ASN B 1 77 ? -2.883 -32.375 3.998 1 97.69 77 ASN B N 1
ATOM 2992 C CA . ASN B 1 77 ? -1.914 -33.031 4.875 1 97.69 77 ASN B CA 1
ATOM 2993 C C . ASN B 1 77 ? -2.451 -33.156 6.297 1 97.69 77 ASN B C 1
ATOM 2995 O O . ASN B 1 77 ? -2.562 -32.188 7.023 1 97.69 77 ASN B O 1
ATOM 2999 N N . GLN B 1 78 ? -2.68 -34.375 6.707 1 96.25 78 GLN B N 1
ATOM 3000 C CA . GLN B 1 78 ? -3.328 -34.688 7.98 1 96.25 78 GLN B CA 1
ATOM 3001 C 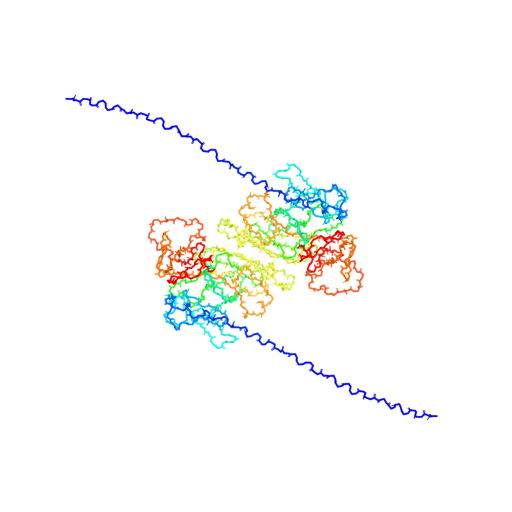C . GLN B 1 78 ? -2.312 -34.75 9.117 1 96.25 78 GLN B C 1
ATOM 3003 O O . GLN B 1 78 ? -2.686 -34.844 10.289 1 96.25 78 GLN B O 1
ATOM 3008 N N . SER B 1 79 ? -1.093 -34.562 8.797 1 96.31 79 SER B N 1
ATOM 3009 C CA . SER B 1 79 ? -0.077 -34.625 9.844 1 96.31 79 SER B CA 1
ATOM 3010 C C . SER B 1 79 ? -0.037 -33.344 10.648 1 96.31 79 SER B C 1
ATOM 3012 O O . SER B 1 79 ? 0.553 -33.281 11.727 1 96.31 79 SER B O 1
ATOM 3014 N N . TYR B 1 80 ? -0.602 -32.344 10.078 1 95.31 80 TYR B N 1
ATOM 3015 C CA . TYR B 1 80 ? -0.726 -31.094 10.805 1 95.31 80 TYR B CA 1
ATOM 3016 C C . TYR B 1 80 ? -2.021 -31.047 11.609 1 95.31 80 TYR B C 1
ATOM 3018 O O . TYR B 1 80 ? -2.977 -31.766 11.297 1 95.31 80 TYR B O 1
ATOM 3026 N N . SER B 1 81 ? -2.01 -30.188 12.688 1 95.25 81 SER B N 1
ATOM 3027 C CA . SER B 1 81 ? -3.221 -29.953 13.469 1 95.25 81 SER B CA 1
ATOM 3028 C C . SER B 1 81 ? -3.506 -28.469 13.625 1 95.25 81 SER B C 1
ATOM 3030 O O . SER B 1 81 ? -2.775 -27.766 14.32 1 95.25 81 SER B O 1
ATOM 3032 N N . PRO B 1 82 ? -4.531 -28.047 13.148 1 96.38 82 PRO B N 1
ATOM 3033 C CA . PRO B 1 82 ? -5.438 -28.672 12.172 1 96.38 82 PRO B CA 1
ATOM 3034 C C . PRO B 1 82 ? -4.746 -29.016 10.859 1 96.38 82 PRO B C 1
ATOM 3036 O O . PRO B 1 82 ? -3.654 -28.516 10.578 1 96.38 82 PRO B O 1
ATOM 3039 N N . PRO B 1 83 ? -5.359 -29.875 10.055 1 97.81 83 PRO B N 1
ATOM 3040 C CA . PRO B 1 83 ? -4.773 -30.25 8.766 1 97.81 83 PRO B CA 1
ATOM 3041 C C . PRO B 1 83 ? -4.504 -29.047 7.867 1 97.81 83 PRO B C 1
ATOM 3043 O O . PRO B 1 83 ? -5.238 -28.062 7.918 1 97.81 83 PRO B O 1
ATOM 3046 N N . GLN B 1 84 ? -3.471 -29.219 6.984 1 97.62 84 GLN B N 1
ATOM 3047 C CA . GLN B 1 84 ? -3.088 -28.141 6.086 1 97.62 84 GLN B CA 1
ATOM 3048 C C . GLN B 1 84 ? -3.264 -28.547 4.625 1 97.62 84 GLN B C 1
ATOM 3050 O O . GLN B 1 84 ? -3.018 -29.688 4.262 1 97.62 84 GLN B O 1
ATOM 3055 N N . LEU B 1 85 ? -3.693 -27.547 3.881 1 97.81 85 LEU B N 1
ATOM 3056 C CA . LEU B 1 85 ? -3.965 -27.75 2.461 1 97.81 85 LEU B CA 1
ATOM 3057 C C . LEU B 1 85 ? -2.797 -27.266 1.61 1 97.81 85 LEU B C 1
ATOM 3059 O O . LEU B 1 85 ? -2.24 -26.188 1.869 1 97.81 85 LEU B O 1
ATOM 3063 N N . PHE B 1 86 ? -2.436 -28.062 0.522 1 95.06 86 PHE B N 1
ATOM 3064 C CA . PHE B 1 86 ? -1.304 -27.719 -0.33 1 95.06 86 PHE B CA 1
ATOM 3065 C C . PHE B 1 86 ? -1.681 -27.828 -1.803 1 95.06 86 PHE B C 1
ATOM 3067 O O . PHE B 1 86 ? -2.527 -28.641 -2.172 1 95.06 86 PHE B O 1
ATOM 3074 N N . LEU B 1 87 ? -1.033 -26.938 -2.631 1 92.44 87 LEU B N 1
ATOM 3075 C CA . LEU B 1 87 ? -1.203 -27.062 -4.074 1 92.44 87 LEU B CA 1
ATOM 3076 C C . LEU B 1 87 ? -0.525 -28.328 -4.594 1 92.44 87 LEU B C 1
ATOM 3078 O O . LEU B 1 87 ? 0.669 -28.531 -4.363 1 92.44 87 LEU B O 1
ATOM 3082 N N . GLY B 1 88 ? -1.316 -29.062 -5.281 1 89.75 88 GLY B N 1
ATOM 3083 C CA . GLY B 1 88 ? -0.753 -30.297 -5.805 1 89.75 88 GLY B CA 1
ATOM 3084 C C . GLY B 1 88 ? -0.112 -31.156 -4.734 1 89.75 88 GLY B C 1
ATOM 3085 O O . GLY B 1 88 ? -0.685 -31.359 -3.66 1 89.75 88 GLY B O 1
ATOM 3086 N N . ASP B 1 89 ? 1.025 -31.688 -5.109 1 85.38 89 ASP B N 1
ATOM 3087 C CA . ASP B 1 89 ? 1.803 -32.5 -4.172 1 85.38 89 ASP B CA 1
ATOM 3088 C C . ASP B 1 89 ? 3.023 -31.719 -3.672 1 85.38 89 ASP B C 1
ATOM 3090 O O . ASP B 1 89 ? 4.012 -32.312 -3.246 1 85.38 89 ASP B O 1
ATOM 3094 N N . GLY B 1 90 ? 2.893 -30.422 -3.754 1 84.31 90 GLY B N 1
ATOM 3095 C CA . GLY B 1 90 ? 4.055 -29.609 -3.439 1 84.31 90 GLY B CA 1
ATOM 3096 C C . GLY B 1 90 ? 4.027 -29.047 -2.029 1 84.31 90 GLY B C 1
ATOM 3097 O O . GLY B 1 90 ? 3.438 -29.641 -1.129 1 84.31 90 GLY B O 1
ATOM 3098 N N . THR B 1 91 ? 4.82 -27.969 -1.825 1 87.38 91 THR B N 1
ATOM 3099 C CA . THR B 1 91 ? 5.023 -27.422 -0.489 1 87.38 91 THR B CA 1
ATOM 3100 C C . THR B 1 91 ? 4.312 -26.078 -0.34 1 87.38 91 THR B C 1
ATOM 3102 O O . THR B 1 91 ? 4.391 -25.438 0.712 1 87.38 91 THR B O 1
ATOM 3105 N N . VAL B 1 92 ? 3.582 -25.734 -1.402 1 91.31 92 VAL B N 1
ATOM 3106 C CA . VAL B 1 92 ? 2.908 -24.438 -1.332 1 91.31 92 VAL B CA 1
ATOM 3107 C C . VAL B 1 92 ? 1.586 -24.578 -0.583 1 91.31 92 VAL B C 1
ATOM 3109 O O . VAL B 1 92 ? 0.63 -25.156 -1.106 1 91.31 92 VAL B O 1
ATOM 3112 N N . GLN B 1 93 ? 1.562 -24 0.547 1 95 93 GLN B N 1
ATOM 3113 C CA . GLN B 1 93 ? 0.371 -24.094 1.386 1 95 93 GLN B CA 1
ATOM 3114 C C . GLN B 1 93 ? -0.733 -23.172 0.888 1 95 93 GLN B C 1
ATOM 3116 O O . GLN B 1 93 ? -0.468 -22.016 0.521 1 95 93 GLN B O 1
ATOM 3121 N N . VAL B 1 94 ? -1.962 -23.703 0.925 1 96.5 94 VAL B N 1
ATOM 3122 C CA . VAL B 1 94 ? -3.15 -22.938 0.581 1 96.5 94 VAL B CA 1
ATOM 3123 C C . VAL B 1 94 ? -3.803 -22.391 1.852 1 96.5 94 VAL B C 1
ATOM 3125 O O . VAL B 1 94 ? -4.066 -23.156 2.791 1 96.5 94 VAL B O 1
ATOM 3128 N N . LEU B 1 95 ? -4.082 -21.125 1.815 1 97 95 LEU B N 1
ATOM 3129 C CA . LEU B 1 95 ? -4.664 -20.484 2.992 1 97 95 LEU B CA 1
ATOM 3130 C C . LEU B 1 95 ? -6.16 -20.25 2.795 1 97 95 LEU B C 1
ATOM 3132 O O . LEU B 1 95 ? -6.914 -20.188 3.768 1 97 95 LEU B O 1
ATOM 3136 N N . ASP B 1 96 ? -6.516 -20.031 1.617 1 97.56 96 ASP B N 1
ATOM 3137 C CA . ASP B 1 96 ? -7.91 -19.734 1.31 1 97.56 96 ASP B CA 1
ATOM 3138 C C . ASP B 1 96 ? -8.188 -19.891 -0.185 1 97.56 96 ASP B C 1
ATOM 3140 O O . ASP B 1 96 ? -7.305 -19.656 -1.012 1 97.56 96 ASP B O 1
ATOM 3144 N N . ILE B 1 97 ? -9.43 -20.312 -0.449 1 97.31 97 ILE B N 1
ATOM 3145 C CA . ILE B 1 97 ? -9.906 -20.359 -1.826 1 97.31 97 ILE B CA 1
ATOM 3146 C C . ILE B 1 97 ? -11.148 -19.484 -1.969 1 97.31 97 ILE B C 1
ATOM 3148 O O . ILE B 1 97 ? -12.164 -19.734 -1.308 1 97.31 97 ILE B O 1
ATOM 3152 N N . ASP B 1 98 ? -11.047 -18.5 -2.82 1 95.88 98 ASP B N 1
ATOM 3153 C CA . ASP B 1 98 ? -12.164 -17.594 -3.086 1 95.88 98 ASP B CA 1
ATOM 3154 C C . ASP B 1 98 ? -12.781 -17.875 -4.457 1 95.88 98 ASP B C 1
ATOM 3156 O O . ASP B 1 98 ? -12.367 -17.281 -5.457 1 95.88 98 ASP B O 1
ATOM 3160 N N . LEU B 1 99 ? -13.773 -18.688 -4.457 1 94.5 99 LEU B N 1
ATOM 3161 C CA . LEU B 1 99 ? -14.375 -19.188 -5.695 1 94.5 99 LEU B CA 1
ATOM 3162 C C . LEU B 1 99 ? -15.031 -18.047 -6.469 1 94.5 99 LEU B C 1
ATOM 3164 O O . LEU B 1 99 ? -14.805 -17.891 -7.672 1 94.5 99 LEU B O 1
ATOM 3168 N N . PRO B 1 100 ? -15.758 -17.125 -5.883 1 89.69 100 PRO B N 1
ATOM 3169 C CA . PRO B 1 100 ? -16.422 -16.062 -6.637 1 89.69 100 PRO B CA 1
ATOM 3170 C C . PRO B 1 100 ? -15.43 -15.141 -7.348 1 89.69 100 PRO B C 1
ATOM 3172 O O . PRO B 1 100 ? -15.727 -14.617 -8.43 1 89.69 100 PRO B O 1
ATOM 3175 N N . ASN B 1 101 ? -14.289 -14.992 -6.742 1 89.38 101 ASN B N 1
ATOM 3176 C CA . ASN B 1 101 ? -13.328 -14.07 -7.32 1 89.38 101 ASN B CA 1
ATOM 3177 C C . ASN B 1 101 ? -12.211 -14.805 -8.062 1 89.38 101 ASN B C 1
ATOM 3179 O O . ASN B 1 101 ? -11.328 -14.18 -8.648 1 89.38 101 ASN B O 1
ATOM 3183 N N . GLY B 1 102 ? -12.242 -16.078 -8.039 1 91.62 102 GLY B N 1
ATOM 3184 C CA . GLY B 1 102 ? -11.266 -16.875 -8.758 1 91.62 102 GLY B CA 1
ATOM 3185 C C . GLY B 1 102 ? -9.852 -16.703 -8.219 1 91.62 102 GLY B C 1
ATOM 3186 O O . GLY B 1 102 ? -8.898 -16.594 -8.992 1 91.62 102 GLY B O 1
ATOM 3187 N N . THR B 1 103 ? -9.734 -16.641 -6.867 1 93.88 103 THR B N 1
ATOM 3188 C CA . THR B 1 103 ? -8.406 -16.422 -6.305 1 93.88 103 THR B CA 1
ATOM 3189 C C . THR B 1 103 ? -8.086 -17.484 -5.254 1 93.88 103 THR B C 1
ATOM 3191 O O . THR B 1 103 ? -8.984 -18.094 -4.688 1 93.88 103 THR B O 1
ATOM 3194 N N . VAL B 1 104 ? -6.82 -17.719 -5.156 1 95.44 104 VAL B N 1
ATOM 3195 C CA . VAL B 1 104 ? -6.285 -18.609 -4.125 1 95.44 104 VAL B CA 1
ATOM 3196 C C . VAL B 1 104 ? -5.199 -17.891 -3.336 1 95.44 104 VAL B C 1
ATOM 3198 O O . VAL B 1 104 ? -4.273 -17.312 -3.918 1 95.44 104 VAL B O 1
ATOM 3201 N N . ARG B 1 105 ? -5.391 -17.781 -2.047 1 96.94 105 ARG B N 1
ATOM 3202 C CA . ARG B 1 105 ? -4.367 -17.234 -1.164 1 96.94 105 ARG B CA 1
ATOM 3203 C C . ARG B 1 105 ? -3.396 -18.328 -0.711 1 96.94 105 ARG B C 1
ATOM 3205 O O . ARG B 1 105 ? -3.816 -19.375 -0.214 1 96.94 105 ARG B O 1
ATOM 3212 N N . ILE B 1 106 ? -2.109 -18.078 -0.94 1 95.69 106 ILE B N 1
ATOM 3213 C CA . ILE B 1 106 ? -1.107 -19.078 -0.588 1 95.69 106 ILE B CA 1
ATOM 3214 C C . ILE B 1 106 ? -0.102 -18.469 0.392 1 95.69 106 ILE B C 1
ATOM 3216 O O . ILE B 1 106 ? -0.092 -17.266 0.62 1 95.69 106 ILE B O 1
ATOM 3220 N N . ASN B 1 107 ? 0.645 -19.375 0.983 1 93.44 107 ASN B N 1
ATOM 3221 C CA . ASN B 1 107 ? 1.801 -18.953 1.77 1 93.44 107 ASN B CA 1
ATOM 3222 C C . ASN B 1 107 ? 3.074 -18.938 0.93 1 93.44 107 ASN B C 1
ATOM 3224 O O . ASN B 1 107 ? 3.477 -19.969 0.384 1 93.44 107 ASN B O 1
ATOM 3228 N N . SER B 1 108 ? 3.631 -17.781 0.8 1 87.81 108 SER B N 1
ATOM 3229 C CA . SER B 1 108 ? 4.832 -17.609 -0.008 1 87.81 108 SER B CA 1
ATOM 3230 C C . SER B 1 108 ? 6.078 -17.5 0.867 1 87.81 108 SER B C 1
ATOM 3232 O O . SER B 1 108 ? 6.062 -16.812 1.891 1 87.81 108 SER B O 1
ATOM 3234 N N . LYS B 1 109 ? 7.117 -18.219 0.489 1 85 109 LYS B N 1
ATOM 3235 C CA . LYS B 1 109 ? 8.391 -18.156 1.199 1 85 109 LYS B CA 1
ATOM 3236 C C . LYS B 1 109 ? 9.312 -17.109 0.598 1 85 109 LYS B C 1
ATOM 3238 O O . LYS B 1 109 ? 9.32 -16.906 -0.618 1 85 109 LYS B O 1
ATOM 3243 N N . PRO B 1 110 ? 10.055 -16.484 1.51 1 87.75 110 PRO B N 1
ATOM 3244 C CA . PRO B 1 110 ? 11.055 -15.555 0.971 1 87.75 110 PRO B CA 1
ATOM 3245 C C . PRO B 1 110 ? 12.148 -16.25 0.178 1 87.75 110 PRO B C 1
ATOM 3247 O O . PRO B 1 110 ? 12.5 -17.406 0.483 1 87.75 110 PRO B O 1
ATOM 3250 N N . LEU B 1 111 ? 12.57 -15.609 -0.835 1 86.81 111 LEU B N 1
ATOM 3251 C CA . LEU B 1 111 ? 13.742 -16.062 -1.578 1 86.81 111 LEU B CA 1
ATOM 3252 C C . LEU B 1 111 ? 14.984 -15.289 -1.161 1 86.81 111 LEU B C 1
ATOM 3254 O O . LEU B 1 111 ? 15.086 -14.086 -1.407 1 86.81 111 LEU B O 1
ATOM 3258 N N . GLU B 1 112 ? 15.844 -16 -0.529 1 84.88 112 GLU B N 1
ATOM 3259 C CA . GLU B 1 112 ? 17.125 -15.398 -0.164 1 84.88 112 GLU B CA 1
ATOM 3260 C C . GLU B 1 112 ? 18.062 -15.328 -1.364 1 84.88 112 GLU B C 1
ATOM 3262 O O . GLU B 1 112 ? 18.297 -16.328 -2.037 1 84.88 112 GLU B O 1
ATOM 3267 N N . ILE B 1 113 ? 18.484 -14.18 -1.587 1 82.56 113 ILE B N 1
ATOM 3268 C CA . ILE B 1 113 ? 19.422 -13.977 -2.68 1 82.56 113 ILE B CA 1
ATOM 3269 C C . ILE B 1 113 ? 20.734 -13.391 -2.133 1 82.56 113 ILE B C 1
ATOM 3271 O O . ILE B 1 113 ? 20.734 -12.328 -1.517 1 82.56 113 ILE B O 1
ATOM 3275 N N . LEU B 1 114 ? 21.766 -14.172 -2.318 1 76.69 114 LEU B N 1
ATOM 3276 C CA . LEU B 1 114 ? 23.094 -13.727 -1.896 1 76.69 114 LEU B CA 1
ATOM 3277 C C . LEU B 1 114 ? 23.719 -12.82 -2.949 1 76.69 114 LEU B C 1
ATOM 3279 O O . LEU B 1 114 ? 23.609 -13.094 -4.148 1 76.69 114 LEU B O 1
ATOM 3283 N N . TYR B 1 115 ? 23.984 -11.727 -2.482 1 68.94 115 TYR B N 1
ATOM 3284 C CA . TYR B 1 115 ? 24.688 -10.844 -3.41 1 68.94 115 TYR B CA 1
ATOM 3285 C C . TYR B 1 115 ? 26.094 -10.539 -2.922 1 68.94 115 TYR B C 1
ATOM 3287 O O . TYR B 1 115 ? 26.328 -10.414 -1.718 1 68.94 115 TYR B O 1
ATOM 3295 N N . GLY B 1 116 ? 27.078 -11.305 -3.396 1 57.12 116 GLY B N 1
ATOM 3296 C CA . GLY B 1 116 ? 28.469 -11.164 -2.982 1 57.12 116 GLY B CA 1
ATOM 3297 C C . GLY B 1 116 ? 29.156 -9.969 -3.605 1 57.12 116 GLY B C 1
ATOM 3298 O O . GLY B 1 116 ? 28.859 -8.828 -3.258 1 57.12 116 GLY B O 1
ATOM 3299 N N . ASP B 1 117 ? 30.016 -10.195 -4.656 1 55.5 117 ASP B N 1
ATOM 3300 C CA . ASP B 1 117 ? 31.031 -9.305 -5.207 1 55.5 117 ASP B CA 1
ATOM 3301 C C . ASP B 1 117 ? 30.406 -8.156 -5.984 1 55.5 117 ASP B C 1
ATOM 3303 O O . ASP B 1 117 ? 29.266 -8.258 -6.441 1 55.5 117 ASP B O 1
ATOM 3307 N N . ASN B 1 118 ? 31.031 -7.039 -6.031 1 54.44 118 ASN B N 1
ATOM 3308 C CA . ASN B 1 118 ? 30.766 -5.824 -6.793 1 54.44 118 ASN B CA 1
ATOM 3309 C C . ASN B 1 118 ? 30.344 -6.145 -8.227 1 54.44 118 ASN B C 1
ATOM 3311 O O . ASN B 1 118 ? 31.078 -6.797 -8.961 1 54.44 118 ASN B O 1
ATOM 3315 N N . GLY B 1 119 ? 29.219 -5.812 -8.68 1 56.06 119 GLY B N 1
ATOM 3316 C CA . GLY B 1 119 ? 28.797 -5.832 -10.07 1 56.06 119 GLY B CA 1
ATOM 3317 C C . GLY B 1 119 ? 28.047 -7.094 -10.453 1 56.06 119 GLY B C 1
ATOM 3318 O O . GLY B 1 119 ? 27.562 -7.215 -11.578 1 56.06 119 GLY B O 1
ATOM 3319 N N . LYS B 1 120 ? 27.953 -8.008 -9.414 1 61.72 120 LYS B N 1
ATOM 3320 C CA . LYS B 1 120 ? 27.344 -9.25 -9.883 1 61.72 120 LYS B CA 1
ATOM 3321 C C . LYS B 1 120 ? 25.828 -9.234 -9.703 1 61.72 120 LYS B C 1
ATOM 3323 O O . LYS B 1 120 ? 25.328 -8.688 -8.727 1 61.72 120 LYS B O 1
ATOM 3328 N N . VAL B 1 121 ? 25.141 -9.57 -10.766 1 70.69 121 VAL B N 1
ATOM 3329 C CA . VAL B 1 121 ? 23.688 -9.75 -10.836 1 70.69 121 VAL B CA 1
ATOM 3330 C C . VAL B 1 121 ? 23.344 -11.188 -10.469 1 70.69 121 VAL B C 1
ATOM 3332 O O . VAL B 1 121 ? 23.938 -12.141 -10.977 1 70.69 121 VAL B O 1
ATOM 3335 N N . SER B 1 122 ? 22.609 -11.336 -9.32 1 78.75 122 SER B N 1
ATOM 3336 C CA . SER B 1 122 ? 22.062 -12.641 -8.977 1 78.75 122 SER B CA 1
ATOM 3337 C C . SER B 1 122 ? 20.609 -12.766 -9.406 1 78.75 122 SER B C 1
ATOM 3339 O O . SER B 1 122 ? 19.859 -11.781 -9.375 1 78.75 122 SER B O 1
ATOM 3341 N N . ARG B 1 123 ? 20.328 -14.008 -9.914 1 80.56 123 ARG B N 1
ATOM 3342 C CA . ARG B 1 123 ? 18.984 -14.211 -10.414 1 80.56 123 ARG B CA 1
ATOM 3343 C C . ARG B 1 123 ? 18.344 -15.453 -9.805 1 80.56 123 ARG B C 1
ATOM 3345 O O . ARG B 1 123 ? 19.031 -16.453 -9.562 1 80.56 123 ARG B O 1
ATOM 3352 N N . ARG B 1 124 ? 17.125 -15.344 -9.469 1 87.94 124 ARG B N 1
ATOM 3353 C CA . ARG B 1 124 ? 16.266 -16.453 -9.086 1 87.94 124 ARG B CA 1
ATOM 3354 C C . ARG B 1 124 ? 14.922 -16.375 -9.797 1 87.94 124 ARG B C 1
ATOM 3356 O O . ARG B 1 124 ? 14.617 -15.375 -10.445 1 87.94 124 ARG B O 1
ATOM 3363 N N . THR B 1 125 ? 14.25 -17.516 -9.758 1 88 125 THR B N 1
ATOM 3364 C CA . THR B 1 125 ? 12.93 -17.562 -10.383 1 88 125 THR B CA 1
ATOM 3365 C C . THR B 1 125 ? 11.852 -17.828 -9.344 1 88 125 THR B C 1
ATOM 3367 O O . THR B 1 125 ? 12.016 -18.688 -8.477 1 88 125 THR B O 1
ATOM 3370 N N . TRP B 1 126 ? 10.875 -17 -9.344 1 89.56 126 TRP B N 1
ATOM 3371 C CA . TRP B 1 126 ? 9.664 -17.234 -8.57 1 89.56 126 TRP B CA 1
ATOM 3372 C C . TRP B 1 126 ? 8.562 -17.812 -9.461 1 89.56 126 TRP B C 1
ATOM 3374 O O . TRP B 1 126 ? 8.336 -17.328 -10.57 1 89.56 126 TRP B O 1
ATOM 3384 N N . ARG B 1 127 ? 7.84 -18.781 -8.891 1 86.38 127 ARG B N 1
ATOM 3385 C CA . ARG B 1 127 ? 6.719 -19.391 -9.602 1 86.38 127 ARG B CA 1
ATOM 3386 C C . ARG B 1 127 ? 5.461 -19.391 -8.742 1 86.38 127 ARG B C 1
ATOM 3388 O O . ARG B 1 127 ? 5.484 -19.828 -7.59 1 86.38 127 ARG B O 1
ATOM 3395 N N . ALA B 1 128 ? 4.285 -18.781 -9.141 1 83.25 128 ALA B N 1
ATOM 3396 C CA . ALA B 1 128 ? 3.025 -18.625 -8.422 1 83.25 128 ALA B CA 1
ATOM 3397 C C . ALA B 1 128 ? 2.572 -19.938 -7.809 1 83.25 128 ALA B C 1
ATOM 3399 O O . ALA B 1 128 ? 2.131 -19.984 -6.66 1 83.25 128 ALA B O 1
ATOM 3400 N N . GLY B 1 129 ? 2.701 -21.125 -8.43 1 78.62 129 GLY B N 1
ATOM 3401 C CA . GLY B 1 129 ? 2.277 -22.422 -7.926 1 78.62 129 GLY B CA 1
ATOM 3402 C C . GLY B 1 129 ? 3.426 -23.25 -7.383 1 78.62 129 GLY B C 1
ATOM 3403 O O . GLY B 1 129 ? 3.215 -24.359 -6.887 1 78.62 129 GLY B O 1
ATOM 3404 N N . GLY B 1 130 ? 4.508 -22.625 -7.352 1 76.44 130 GLY B N 1
ATOM 3405 C CA . GLY B 1 130 ? 5.672 -23.359 -6.887 1 76.44 130 GLY B CA 1
ATOM 3406 C C . GLY B 1 130 ? 6.367 -24.141 -7.988 1 76.44 130 GLY B C 1
ATOM 3407 O O . GLY B 1 130 ? 5.938 -24.109 -9.141 1 76.44 130 GLY B O 1
ATOM 3408 N N . LEU B 1 131 ? 7.531 -24.734 -7.809 1 62.66 131 LEU B N 1
ATOM 3409 C CA . LEU B 1 131 ? 8.406 -25.391 -8.773 1 62.66 131 LEU B CA 1
ATOM 3410 C C . LEU B 1 131 ? 7.695 -26.578 -9.406 1 62.66 131 LEU B C 1
ATOM 3412 O O . LEU B 1 131 ? 7.926 -26.891 -10.578 1 62.66 131 LEU B O 1
ATOM 3416 N N . GLY B 1 132 ? 6.852 -27.234 -8.812 1 54.94 132 GLY B N 1
ATOM 3417 C CA . GLY B 1 132 ? 6.281 -28.469 -9.352 1 54.94 132 GLY B CA 1
ATOM 3418 C C . GLY B 1 132 ? 5.051 -28.234 -10.203 1 54.94 132 GLY B C 1
ATOM 3419 O O . GLY B 1 132 ? 4.582 -29.141 -10.891 1 54.94 132 GLY B O 1
ATOM 3420 N N . TYR B 1 133 ? 4.527 -27.125 -10.195 1 55.97 133 TYR B N 1
ATOM 3421 C CA . TYR B 1 133 ? 3.281 -26.938 -10.93 1 55.97 133 TYR B CA 1
ATOM 3422 C C . TYR B 1 133 ? 3.559 -26.562 -12.383 1 55.97 133 TYR B C 1
ATOM 3424 O O . TYR B 1 133 ? 2.639 -26.5 -13.203 1 55.97 133 TYR B O 1
ATOM 3432 N N . ALA B 1 134 ? 4.699 -26.25 -12.836 1 52 134 ALA B N 1
ATOM 3433 C CA . ALA B 1 134 ? 5.012 -25.688 -14.141 1 52 134 ALA B CA 1
ATOM 3434 C C . ALA B 1 134 ? 4.84 -26.719 -15.25 1 52 134 ALA B C 1
ATOM 3436 O O . ALA B 1 134 ? 4.648 -26.359 -16.422 1 52 134 ALA B O 1
ATOM 3437 N N . ALA B 1 135 ? 4.965 -28.047 -15.016 1 47.31 135 ALA B N 1
ATOM 3438 C CA . ALA B 1 135 ? 5.188 -28.828 -16.219 1 47.31 135 ALA B CA 1
ATOM 3439 C C . ALA B 1 135 ? 4.008 -28.703 -17.188 1 47.31 135 ALA B C 1
ATOM 3441 O O . ALA B 1 135 ? 4.188 -28.703 -18.406 1 47.31 135 ALA B O 1
ATOM 3442 N N . ASP B 1 136 ? 2.859 -28.891 -16.828 1 52.97 136 ASP B N 1
ATOM 3443 C CA . ASP B 1 136 ? 1.822 -28.906 -17.859 1 52.97 136 ASP B CA 1
ATOM 3444 C C . ASP B 1 136 ? 1.175 -27.531 -18 1 52.97 136 ASP B C 1
ATOM 3446 O O . ASP B 1 136 ? 0.248 -27.359 -18.797 1 52.97 136 ASP B O 1
ATOM 3450 N N . GLY B 1 137 ? 1.668 -26.547 -17.469 1 57.19 137 GLY B N 1
ATOM 3451 C CA . GLY B 1 137 ? 1.209 -25.188 -17.703 1 57.19 137 GLY B CA 1
ATOM 3452 C C . GLY B 1 137 ? 0.934 -24.422 -16.406 1 57.19 137 GLY B C 1
ATOM 3453 O O . GLY B 1 137 ? 0.857 -25.016 -15.336 1 57.19 137 GLY B O 1
ATOM 3454 N N . PRO B 1 138 ? 1.062 -23.062 -16.516 1 68.62 138 PRO B N 1
ATOM 3455 C CA . PRO B 1 138 ? 0.792 -22.375 -15.242 1 68.62 138 PRO B CA 1
ATOM 3456 C C . PRO B 1 138 ? -0.699 -22.297 -14.922 1 68.62 138 PRO B C 1
ATOM 3458 O O . PRO B 1 138 ? -1.485 -21.812 -15.727 1 68.62 138 PRO B O 1
ATOM 3461 N N . TYR B 1 139 ? -1.134 -23.078 -14.023 1 81.88 139 TYR B N 1
ATOM 3462 C CA . TYR B 1 139 ? -2.51 -23.047 -13.539 1 81.88 139 TYR B CA 1
ATOM 3463 C C . TYR B 1 139 ? -2.738 -21.844 -12.625 1 81.88 139 TYR B C 1
ATOM 3465 O O . TYR B 1 139 ? -3.881 -21.5 -12.328 1 81.88 139 TYR B O 1
ATOM 3473 N N . PHE B 1 140 ? -1.606 -21.266 -12.352 1 89.12 140 PHE B N 1
ATOM 3474 C CA . PHE B 1 140 ? -1.712 -20.141 -11.43 1 89.12 140 PHE B CA 1
ATOM 3475 C C . PHE B 1 140 ? -0.885 -18.953 -11.93 1 89.12 140 PHE B C 1
ATOM 3477 O O . PHE B 1 140 ? 0.197 -19.141 -12.484 1 89.12 140 PHE B O 1
ATOM 3484 N N . VAL B 1 141 ? -1.45 -17.812 -11.703 1 87.44 141 VAL B N 1
ATOM 3485 C CA . VAL B 1 141 ? -0.74 -16.562 -11.953 1 87.44 141 VAL B CA 1
ATOM 3486 C C . VAL B 1 141 ? -0.852 -15.656 -10.734 1 87.44 141 VAL B C 1
ATOM 3488 O O . VAL B 1 141 ? -1.826 -15.734 -9.984 1 87.44 141 VAL B O 1
ATOM 3491 N N . ALA B 1 142 ? 0.224 -14.883 -10.57 1 91.06 142 ALA B N 1
ATOM 3492 C CA . ALA B 1 142 ? 0.109 -13.875 -9.516 1 91.06 142 ALA B CA 1
ATOM 3493 C C . ALA B 1 142 ? -1.064 -12.938 -9.789 1 91.06 142 ALA B C 1
ATOM 3495 O O . ALA B 1 142 ? -1.281 -12.516 -10.922 1 91.06 142 ALA B O 1
ATOM 3496 N N . GLY B 1 143 ? -1.82 -12.703 -8.688 1 90.38 143 GLY B N 1
ATOM 3497 C CA . GLY B 1 143 ? -2.916 -11.766 -8.867 1 90.38 143 GLY B CA 1
ATOM 3498 C C . GLY B 1 143 ? -2.453 -10.375 -9.258 1 90.38 143 GLY B C 1
ATOM 3499 O O . GLY B 1 143 ? -1.618 -9.773 -8.578 1 90.38 143 GLY B O 1
ATOM 3500 N N . ALA B 1 144 ? -3.006 -9.914 -10.359 1 85.69 144 ALA B N 1
ATOM 3501 C CA . ALA B 1 144 ? -2.65 -8.578 -10.836 1 85.69 144 ALA B CA 1
ATOM 3502 C C . ALA B 1 144 ? -3.104 -7.504 -9.844 1 85.69 144 ALA B C 1
ATOM 3504 O O . ALA B 1 144 ? -4.277 -7.453 -9.469 1 85.69 144 ALA B O 1
ATOM 3505 N N . GLY B 1 145 ? -2.141 -6.684 -9.5 1 85.94 145 GLY B N 1
ATOM 3506 C CA . GLY B 1 145 ? -2.48 -5.59 -8.602 1 85.94 145 GLY B CA 1
ATOM 3507 C C . GLY B 1 145 ? -2.816 -6.051 -7.195 1 85.94 145 GLY B C 1
ATOM 3508 O O . GLY B 1 145 ? -3.336 -5.273 -6.391 1 85.94 145 GLY B O 1
ATOM 3509 N N . ARG B 1 146 ? -2.541 -7.301 -6.938 1 92.44 146 ARG B N 1
ATOM 3510 C CA . ARG B 1 146 ? -2.963 -7.84 -5.648 1 92.44 146 ARG B CA 1
ATOM 3511 C C . ARG B 1 146 ? -1.76 -8.211 -4.789 1 92.44 146 ARG B C 1
ATOM 3513 O O . ARG B 1 146 ? -1.917 -8.656 -3.648 1 92.44 146 ARG B O 1
ATOM 3520 N N . ASN B 1 147 ? -0.647 -8.062 -5.387 1 94.38 147 ASN B N 1
ATOM 3521 C CA . ASN B 1 147 ? 0.578 -8.398 -4.668 1 94.38 147 ASN B CA 1
ATOM 3522 C C . ASN B 1 147 ? 1.605 -7.27 -4.758 1 94.38 147 ASN B C 1
ATOM 3524 O O . ASN B 1 147 ? 1.542 -6.441 -5.668 1 94.38 147 ASN B O 1
ATOM 3528 N N . ASN B 1 148 ? 2.506 -7.305 -3.809 1 94.25 148 ASN B N 1
ATOM 3529 C CA . ASN B 1 148 ? 3.662 -6.414 -3.811 1 94.25 148 ASN B CA 1
ATOM 3530 C C . ASN B 1 148 ? 4.973 -7.195 -3.861 1 94.25 148 ASN B C 1
ATOM 3532 O O . ASN B 1 148 ? 5.062 -8.297 -3.314 1 94.25 148 ASN B O 1
ATOM 3536 N N . LEU B 1 149 ? 5.898 -6.582 -4.559 1 95.88 149 LEU B N 1
ATOM 3537 C CA . LEU B 1 149 ? 7.293 -6.973 -4.391 1 95.88 149 LEU B CA 1
ATOM 3538 C C . LEU B 1 149 ? 7.863 -6.418 -3.09 1 95.88 149 LEU B C 1
ATOM 3540 O O . LEU B 1 149 ? 7.789 -5.211 -2.84 1 95.88 149 LEU B O 1
ATOM 3544 N N . VAL B 1 150 ? 8.398 -7.301 -2.293 1 93.38 150 VAL B N 1
ATOM 3545 C CA . VAL B 1 150 ? 8.992 -6.875 -1.03 1 93.38 150 VAL B CA 1
ATOM 3546 C C . VAL B 1 150 ? 10.445 -7.336 -0.965 1 93.38 150 VAL B C 1
ATOM 3548 O O . VAL B 1 150 ? 10.758 -8.484 -1.306 1 93.38 150 VAL B O 1
ATOM 3551 N N . ALA B 1 151 ? 11.297 -6.43 -0.566 1 91.31 151 ALA B N 1
ATOM 3552 C CA . ALA B 1 151 ? 12.711 -6.777 -0.396 1 91.31 151 ALA B CA 1
ATOM 3553 C C . ALA B 1 151 ? 13.227 -6.305 0.959 1 91.31 151 ALA B C 1
ATOM 3555 O O . ALA B 1 151 ? 13.031 -5.148 1.337 1 91.31 151 ALA B O 1
ATOM 3556 N N . LEU B 1 152 ? 13.773 -7.246 1.663 1 88.44 152 LEU B N 1
ATOM 3557 C CA . LEU B 1 152 ? 14.43 -6.949 2.932 1 88.44 152 LEU B CA 1
ATOM 3558 C C . LEU B 1 152 ? 15.953 -7.008 2.787 1 88.44 152 LEU B C 1
ATOM 3560 O O . LEU B 1 152 ? 16.5 -8.039 2.41 1 88.44 152 LEU B O 1
ATOM 3564 N N . GLY B 1 153 ? 16.562 -5.992 3.004 1 84.69 153 GLY B N 1
ATOM 3565 C CA . GLY B 1 153 ? 18 -5.852 2.844 1 84.69 153 GLY B CA 1
ATOM 3566 C C . GLY B 1 153 ? 18.469 -4.406 2.881 1 84.69 153 GLY B C 1
ATOM 3567 O O . GLY B 1 153 ? 17.75 -3.529 3.365 1 84.69 153 GLY B O 1
ATOM 3568 N N . CYS B 1 154 ? 19.734 -4.219 2.395 1 83.06 154 CYS B N 1
ATOM 3569 C CA . CYS B 1 154 ? 20.297 -2.869 2.434 1 83.06 154 CYS B CA 1
ATOM 3570 C C . CYS B 1 154 ? 21.047 -2.549 1.145 1 83.06 154 CYS B C 1
ATOM 3572 O O . CYS B 1 154 ? 21.969 -3.27 0.763 1 83.06 154 CYS B O 1
ATOM 3574 N N . ASN B 1 155 ? 20.547 -1.438 0.556 1 83.69 155 ASN B N 1
ATOM 3575 C CA . ASN B 1 155 ? 21.25 -0.821 -0.573 1 83.69 155 ASN B CA 1
ATOM 3576 C C . ASN B 1 155 ? 21.422 -1.804 -1.728 1 83.69 155 ASN B C 1
ATOM 3578 O O . ASN B 1 155 ? 22.5 -1.909 -2.299 1 83.69 155 ASN B O 1
ATOM 3582 N N . VAL B 1 156 ? 20.469 -2.547 -1.935 1 84.31 156 VAL B N 1
ATOM 3583 C CA . VAL B 1 156 ? 20.391 -3.459 -3.07 1 84.31 156 VAL B CA 1
ATOM 3584 C C . VAL B 1 156 ? 19.094 -3.227 -3.83 1 84.31 156 VAL B C 1
ATOM 3586 O O . VAL B 1 156 ? 18.047 -3 -3.223 1 84.31 156 VAL B O 1
ATOM 3589 N N . GLN B 1 157 ? 19.25 -3.307 -5.117 1 88.75 157 GLN B N 1
ATOM 3590 C CA . GLN B 1 157 ? 18.062 -3.158 -5.953 1 88.75 157 GLN B CA 1
ATOM 3591 C C . GLN B 1 157 ? 17.469 -4.516 -6.301 1 88.75 157 GLN B C 1
ATOM 3593 O O . GLN B 1 157 ? 18.141 -5.375 -6.867 1 88.75 157 GLN B O 1
ATOM 3598 N N . ALA B 1 158 ? 16.281 -4.633 -5.922 1 92.75 158 ALA B N 1
ATOM 3599 C CA . ALA B 1 158 ? 15.531 -5.812 -6.34 1 92.75 158 ALA B CA 1
ATOM 3600 C C . ALA B 1 158 ? 14.703 -5.52 -7.586 1 92.75 158 ALA B C 1
ATOM 3602 O O . ALA B 1 158 ? 13.93 -4.562 -7.609 1 92.75 158 ALA B O 1
ATOM 3603 N N . ILE B 1 159 ? 14.836 -6.359 -8.594 1 92.94 159 ILE B N 1
ATOM 3604 C CA . ILE B 1 159 ? 14.156 -6.16 -9.867 1 92.94 159 ILE B CA 1
ATOM 3605 C C . ILE B 1 159 ? 13.336 -7.402 -10.211 1 92.94 159 ILE B C 1
ATOM 3607 O O . ILE B 1 159 ? 13.844 -8.523 -10.148 1 92.94 159 ILE B O 1
ATOM 3611 N N . LEU B 1 160 ? 12.117 -7.109 -10.461 1 94.31 160 LEU B N 1
ATOM 3612 C CA . LEU B 1 160 ? 11.211 -8.164 -10.898 1 94.31 160 LEU B CA 1
ATOM 3613 C C . LEU B 1 160 ? 11.031 -8.141 -12.414 1 94.31 160 LEU B C 1
ATOM 3615 O O . LEU B 1 160 ? 10.617 -7.121 -12.977 1 94.31 160 LEU B O 1
ATOM 3619 N N . LEU B 1 161 ? 11.297 -9.266 -13.008 1 91.31 161 LEU B N 1
ATOM 3620 C CA . LEU B 1 161 ? 11.227 -9.375 -14.461 1 91.31 161 LEU B CA 1
ATOM 3621 C C . LEU B 1 161 ? 10.211 -10.43 -14.883 1 91.31 161 LEU B C 1
ATOM 3623 O O . LEU B 1 161 ? 10.008 -11.422 -14.18 1 91.31 161 LEU B O 1
ATOM 3627 N N . GLY B 1 162 ? 9.586 -10.172 -16.016 1 86.06 162 GLY B N 1
ATOM 3628 C CA . GLY B 1 162 ? 8.836 -11.242 -16.656 1 86.06 162 GLY B CA 1
ATOM 3629 C C . GLY B 1 162 ? 9.727 -12.273 -17.328 1 86.06 162 GLY B C 1
ATOM 3630 O O . GLY B 1 162 ? 10.938 -12.094 -17.406 1 86.06 162 GLY B O 1
ATOM 3631 N N . GLU B 1 163 ? 9.102 -13.359 -17.766 1 77.25 163 GLU B N 1
ATOM 3632 C CA . GLU B 1 163 ? 9.844 -14.391 -18.469 1 77.25 163 GLU B CA 1
ATOM 3633 C C . GLU B 1 163 ? 10.547 -13.82 -19.703 1 77.25 163 GLU B C 1
ATOM 3635 O O . GLU B 1 163 ? 11.625 -14.289 -20.078 1 77.25 163 GLU B O 1
ATOM 3640 N N . ASP B 1 164 ? 10 -12.82 -20.266 1 79 164 ASP B N 1
ATOM 3641 C CA . ASP B 1 164 ? 10.555 -12.164 -21.453 1 79 164 ASP B CA 1
ATOM 3642 C C . ASP B 1 164 ? 11.539 -11.07 -21.047 1 79 164 ASP B C 1
ATOM 3644 O O . ASP B 1 164 ? 11.93 -10.25 -21.891 1 79 164 ASP B O 1
ATOM 3648 N N . ASN B 1 165 ? 11.844 -10.953 -19.859 1 83.75 165 ASN B N 1
ATOM 3649 C CA . ASN B 1 165 ? 12.789 -10 -19.297 1 83.75 165 ASN B CA 1
ATOM 3650 C C . ASN B 1 165 ? 12.219 -8.586 -19.297 1 83.75 165 ASN B C 1
ATOM 3652 O O . ASN B 1 165 ? 12.961 -7.609 -19.156 1 83.75 165 ASN B O 1
ATOM 3656 N N . THR B 1 166 ? 10.938 -8.57 -19.5 1 85.06 166 THR B N 1
ATOM 3657 C CA . THR B 1 166 ? 10.289 -7.27 -19.359 1 85.06 166 THR B CA 1
ATOM 3658 C C . THR B 1 166 ? 10.289 -6.836 -17.891 1 85.06 166 THR B C 1
ATOM 3660 O O . THR B 1 166 ? 10.102 -7.664 -16.984 1 85.06 166 THR B O 1
ATOM 3663 N N . LEU B 1 167 ? 10.516 -5.543 -17.719 1 87.94 167 LEU B N 1
ATOM 3664 C CA . LEU B 1 167 ? 10.508 -5 -16.359 1 87.94 167 LEU B CA 1
ATOM 3665 C C . LEU B 1 167 ? 9.094 -4.965 -15.805 1 87.94 167 LEU B C 1
ATOM 3667 O O . LEU B 1 167 ? 8.195 -4.379 -16.406 1 87.94 167 LEU B O 1
ATOM 3671 N N . VAL B 1 168 ? 8.867 -5.547 -14.641 1 90.19 168 VAL B N 1
ATOM 3672 C CA . VAL B 1 168 ? 7.543 -5.648 -14.039 1 90.19 168 VAL B CA 1
ATOM 3673 C C . VAL B 1 168 ? 7.465 -4.742 -12.812 1 90.19 168 VAL B C 1
ATOM 3675 O O . VAL B 1 168 ? 6.48 -4.02 -12.633 1 90.19 168 VAL B O 1
ATOM 3678 N N . SER B 1 169 ? 8.445 -4.809 -11.93 1 93 169 SER B N 1
ATOM 3679 C CA . SER B 1 169 ? 8.484 -4.043 -10.688 1 93 169 SER B CA 1
ATOM 3680 C C . SER B 1 169 ? 9.906 -3.951 -10.141 1 93 169 SER B C 1
ATOM 3682 O O . SER B 1 169 ? 10.797 -4.672 -10.594 1 93 169 SER B O 1
ATOM 3684 N N . SER B 1 170 ? 10.109 -3.01 -9.227 1 93.38 170 SER B N 1
ATOM 3685 C CA . SER B 1 170 ? 11.414 -2.867 -8.586 1 93.38 170 SER B CA 1
ATOM 3686 C C . SER B 1 170 ? 11.305 -2.119 -7.266 1 93.38 170 SER B C 1
ATOM 3688 O O . SER B 1 170 ? 10.414 -1.287 -7.086 1 93.38 170 SER B O 1
ATOM 3690 N N . CYS B 1 171 ? 12.172 -2.42 -6.34 1 93.62 171 CYS B N 1
ATOM 3691 C CA . CYS B 1 171 ? 12.266 -1.601 -5.137 1 93.62 171 CYS B CA 1
ATOM 3692 C C . CYS B 1 171 ? 13.664 -1.682 -4.535 1 93.62 171 CYS B C 1
ATOM 3694 O O . CYS B 1 171 ? 14.445 -2.574 -4.879 1 93.62 171 CYS B O 1
ATOM 3696 N N . TYR B 1 172 ? 13.977 -0.745 -3.721 1 90.44 172 TYR B N 1
ATOM 3697 C CA . TYR B 1 172 ? 15.312 -0.53 -3.18 1 90.44 172 TYR B CA 1
ATOM 3698 C C . TYR B 1 172 ? 15.258 -0.192 -1.694 1 90.44 172 TYR B C 1
ATOM 3700 O O . TYR B 1 172 ? 14.891 0.927 -1.321 1 90.44 172 TYR B O 1
ATOM 3708 N N . PRO B 1 173 ? 15.562 -1.197 -0.863 1 89.62 173 PRO B N 1
ATOM 3709 C CA . PRO B 1 173 ? 15.672 -0.861 0.558 1 89.62 173 PRO B CA 1
ATOM 3710 C C . PRO B 1 173 ? 16.938 -0.057 0.875 1 89.62 173 PRO B C 1
ATOM 3712 O O . PRO B 1 173 ? 18.047 -0.546 0.679 1 89.62 173 PRO B O 1
ATOM 3715 N N . PHE B 1 174 ? 16.734 1.095 1.506 1 88.12 174 PHE B N 1
ATOM 3716 C CA . PHE B 1 174 ? 17.812 2.021 1.823 1 88.12 174 PHE B CA 1
ATOM 3717 C C . PHE B 1 174 ? 18.328 1.795 3.24 1 88.12 174 PHE B C 1
ATOM 3719 O O . PHE B 1 174 ? 17.531 1.626 4.172 1 88.12 174 PHE B O 1
ATOM 3726 N N . CYS B 1 175 ? 19.609 1.805 3.371 1 82.88 175 CYS B N 1
ATOM 3727 C CA . CYS B 1 175 ? 20.25 1.825 4.68 1 82.88 175 CYS B CA 1
ATOM 3728 C C . CYS B 1 175 ? 21.344 2.885 4.738 1 82.88 175 CYS B C 1
ATOM 3730 O O . CYS B 1 175 ? 22.219 2.928 3.871 1 82.88 175 CYS B O 1
ATOM 3732 N N . PRO B 1 176 ? 21.219 3.746 5.805 1 77.56 176 PRO B N 1
ATOM 3733 C CA . PRO B 1 176 ? 22.297 4.723 5.945 1 77.56 176 PRO B CA 1
ATOM 3734 C C . PRO B 1 176 ? 23.625 4.086 6.367 1 77.56 176 PRO B C 1
ATOM 3736 O O . PRO B 1 176 ? 23.625 2.975 6.906 1 77.56 176 PRO B O 1
ATOM 3739 N N . THR B 1 177 ? 24.891 4.621 5.961 1 70.12 177 THR B N 1
ATOM 3740 C CA . THR B 1 177 ? 26.219 4.094 6.258 1 70.12 177 THR B CA 1
ATOM 3741 C C . THR B 1 177 ? 26.438 4.012 7.766 1 70.12 177 THR B C 1
ATOM 3743 O O . THR B 1 177 ? 27.188 3.156 8.242 1 70.12 177 THR B O 1
ATOM 3746 N N . THR B 1 178 ? 26.062 5.07 8.297 1 56.31 178 THR B N 1
ATOM 3747 C CA . THR B 1 178 ? 26.297 5.105 9.742 1 56.31 178 THR B CA 1
ATOM 3748 C C . THR B 1 178 ? 25.031 4.688 10.492 1 56.31 178 THR B C 1
ATOM 3750 O O . THR B 1 178 ? 23.984 5.305 10.352 1 56.31 178 THR B O 1
ATOM 3753 N N . GLY B 1 179 ? 24.938 3.334 10.93 1 53.53 179 GLY B N 1
ATOM 3754 C CA . GLY B 1 179 ? 23.922 2.953 11.898 1 53.53 179 GLY B CA 1
ATOM 3755 C C . GLY B 1 179 ? 23.031 1.82 11.414 1 53.53 179 GLY B C 1
ATOM 3756 O O . GLY B 1 179 ? 23.031 1.488 10.227 1 53.53 179 GLY B O 1
ATOM 3757 N N . GLY B 1 180 ? 22.484 1.031 12.43 1 50.56 180 GLY B N 1
ATOM 3758 C CA . GLY B 1 180 ? 21.719 -0.194 12.562 1 50.56 180 GLY B CA 1
ATOM 3759 C C . GLY B 1 180 ? 20.484 -0.225 11.672 1 50.56 180 GLY B C 1
ATOM 3760 O O . GLY B 1 180 ? 20.062 0.809 11.141 1 50.56 180 GLY B O 1
ATOM 3761 N N . TYR B 1 181 ? 20.328 -1.333 11.148 1 52.84 181 TYR B N 1
ATOM 3762 C CA . TYR B 1 181 ? 19.078 -1.737 10.5 1 52.84 181 TYR B CA 1
ATOM 3763 C C . TYR B 1 181 ? 17.875 -1.219 11.266 1 52.84 181 TYR B C 1
ATOM 3765 O O . TYR B 1 181 ? 17.828 -1.293 12.5 1 52.84 181 TYR B O 1
ATOM 3773 N N . MET B 1 182 ? 17.359 -0.111 10.883 1 53.5 182 MET B N 1
ATOM 3774 C CA . MET B 1 182 ? 16.156 0.224 11.633 1 53.5 182 MET B CA 1
ATOM 3775 C C . MET B 1 182 ? 15.047 -0.793 11.367 1 53.5 182 MET B C 1
ATOM 3777 O O . MET B 1 182 ? 14.758 -1.115 10.219 1 53.5 182 MET B O 1
ATOM 3781 N N . ASP B 1 183 ? 15.031 -1.79 12.273 1 52.53 183 ASP B N 1
ATOM 3782 C CA . ASP B 1 183 ? 13.914 -2.719 12.422 1 52.53 183 ASP B CA 1
ATOM 3783 C C . ASP B 1 183 ? 12.578 -1.984 12.367 1 52.53 183 ASP B C 1
ATOM 3785 O O . ASP B 1 183 ? 12.219 -1.275 13.312 1 52.53 183 ASP B O 1
ATOM 3789 N N . THR B 1 184 ? 12.211 -1.601 11.133 1 57.94 184 THR B N 1
ATOM 3790 C CA . THR B 1 184 ? 10.867 -1.045 11.156 1 57.94 184 THR B CA 1
ATOM 3791 C C . THR B 1 184 ? 9.828 -2.135 10.906 1 57.94 184 THR B C 1
ATOM 3793 O O . THR B 1 184 ? 10.117 -3.143 10.258 1 57.94 184 THR B O 1
ATOM 3796 N N . ASP B 1 185 ? 8.797 -2.236 11.703 1 63.38 185 ASP B N 1
ATOM 3797 C CA . ASP B 1 185 ? 7.629 -3.107 11.641 1 63.38 185 ASP B CA 1
ATOM 3798 C C . ASP B 1 185 ? 6.961 -3.031 10.273 1 63.38 185 ASP B C 1
ATOM 3800 O O . ASP B 1 185 ? 6.129 -3.877 9.93 1 63.38 185 ASP B O 1
ATOM 3804 N N . THR B 1 186 ? 7.34 -2 9.453 1 75.19 186 THR B N 1
ATOM 3805 C CA . THR B 1 186 ? 6.715 -1.843 8.148 1 75.19 186 THR B CA 1
ATOM 3806 C C . THR B 1 186 ? 7.754 -1.506 7.086 1 75.19 186 THR B C 1
ATOM 3808 O O . THR B 1 186 ? 8.898 -1.185 7.41 1 75.19 186 THR B O 1
ATOM 3811 N N . CYS B 1 187 ? 7.395 -1.705 5.855 1 87.56 187 CYS B N 1
ATOM 3812 C CA . CYS B 1 187 ? 8.312 -1.44 4.754 1 87.56 187 CYS B CA 1
ATOM 3813 C C . CYS B 1 187 ? 8.297 0.035 4.371 1 87.56 187 CYS B C 1
ATOM 3815 O O . CYS B 1 187 ? 7.691 0.412 3.365 1 87.56 187 CYS B O 1
ATOM 3817 N N . SER B 1 188 ? 9.031 0.823 5.137 1 89.62 188 SER B N 1
ATOM 3818 C CA . SER B 1 188 ? 9.094 2.271 4.98 1 89.62 188 SER B CA 1
ATOM 3819 C C . SER B 1 188 ? 10.148 2.672 3.961 1 89.62 188 SER B C 1
ATOM 3821 O O . SER B 1 188 ? 10.383 3.861 3.732 1 89.62 188 SER B O 1
ATOM 3823 N N . GLY B 1 189 ? 10.75 1.734 3.379 1 91.25 189 GLY B N 1
ATOM 3824 C CA . GLY B 1 189 ? 11.852 2.01 2.473 1 91.25 189 GLY B CA 1
ATOM 3825 C C . GLY B 1 189 ? 13.211 1.894 3.133 1 91.25 189 GLY B C 1
ATOM 3826 O O . GLY B 1 189 ? 14.242 1.901 2.453 1 91.25 189 GLY B O 1
ATOM 3827 N N . ILE B 1 190 ? 13.18 1.826 4.395 1 88.38 190 ILE B N 1
ATOM 3828 C CA . ILE B 1 190 ? 14.422 1.68 5.145 1 88.38 190 ILE B CA 1
ATOM 3829 C C . ILE B 1 190 ? 14.602 0.223 5.57 1 88.38 190 ILE B C 1
ATOM 3831 O O . ILE B 1 190 ? 13.836 -0.288 6.391 1 88.38 190 ILE B O 1
ATOM 3835 N N . GLY B 1 191 ? 15.555 -0.421 5.066 1 85.12 191 GLY B N 1
ATOM 3836 C CA . GLY B 1 191 ? 15.812 -1.819 5.371 1 85.12 191 GLY B CA 1
ATOM 3837 C C . GLY B 1 191 ? 14.773 -2.76 4.777 1 85.12 191 GLY B C 1
ATOM 3838 O O . GLY B 1 191 ? 14.977 -3.977 4.766 1 85.12 191 GLY B O 1
ATOM 3839 N N . CYS B 1 192 ? 13.719 -2.283 4.371 1 90.06 192 CYS B N 1
ATOM 3840 C CA . CYS B 1 192 ? 12.625 -2.998 3.732 1 90.06 192 CYS B CA 1
ATOM 3841 C C . CYS B 1 192 ? 11.898 -2.104 2.734 1 90.06 192 CYS B C 1
ATOM 3843 O O . CYS B 1 192 ? 11.484 -0.993 3.074 1 90.06 192 CYS B O 1
ATOM 3845 N N . CYS B 1 193 ? 11.75 -2.564 1.554 1 92.25 193 CYS B N 1
ATOM 3846 C CA . CYS B 1 193 ? 11.023 -1.8 0.548 1 92.25 193 CYS B CA 1
ATOM 3847 C C . CYS B 1 193 ? 9.898 -2.629 -0.055 1 92.25 193 CYS B C 1
ATOM 3849 O O . CYS B 1 193 ? 9.867 -3.85 0.104 1 92.25 193 CYS B O 1
ATOM 3851 N N . GLN B 1 194 ? 9.016 -1.912 -0.683 1 92.31 194 GLN B N 1
ATOM 3852 C CA . GLN B 1 194 ? 7.918 -2.598 -1.359 1 92.31 194 GLN B CA 1
ATOM 3853 C C . GLN B 1 194 ? 7.473 -1.83 -2.602 1 92.31 194 GLN B C 1
ATOM 3855 O O . GLN B 1 194 ? 7.637 -0.611 -2.676 1 92.31 194 GLN B O 1
ATOM 3860 N N . ALA B 1 195 ? 6.934 -2.559 -3.549 1 93.62 195 ALA B N 1
ATOM 3861 C CA . ALA B 1 195 ? 6.395 -1.992 -4.785 1 93.62 195 ALA B CA 1
ATOM 3862 C C . ALA B 1 195 ? 5.266 -2.857 -5.336 1 93.62 195 ALA B C 1
ATOM 3864 O O . ALA B 1 195 ? 5.332 -4.09 -5.281 1 93.62 195 ALA B O 1
ATOM 3865 N N . THR B 1 196 ? 4.32 -2.199 -5.926 1 90.38 196 THR B N 1
ATOM 3866 C CA . THR B 1 196 ? 3.154 -2.904 -6.449 1 90.38 196 THR B CA 1
ATOM 3867 C C . THR B 1 196 ? 3.525 -3.721 -7.684 1 90.38 196 THR B C 1
ATOM 3869 O O . THR B 1 196 ? 4.273 -3.248 -8.547 1 90.38 196 THR B O 1
ATOM 3872 N N . ILE B 1 197 ? 2.969 -4.906 -7.695 1 91.5 197 ILE B N 1
ATOM 38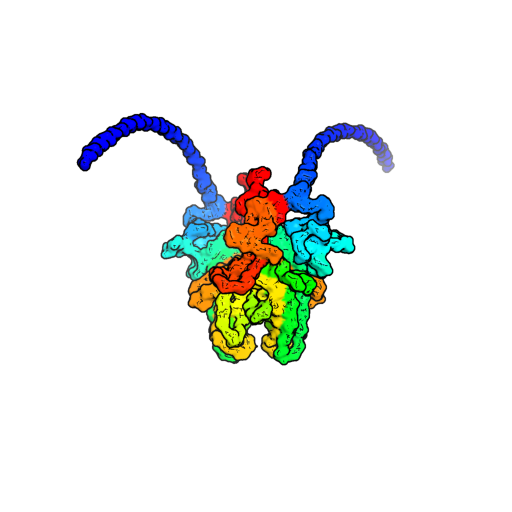73 C CA . ILE B 1 197 ? 3.051 -5.719 -8.906 1 91.5 197 ILE B CA 1
ATOM 3874 C C . ILE B 1 197 ? 1.76 -5.578 -9.711 1 91.5 197 ILE B C 1
ATOM 3876 O O . ILE B 1 197 ? 0.732 -6.16 -9.352 1 91.5 197 ILE B O 1
ATOM 3880 N N . LEU B 1 198 ? 1.844 -4.91 -10.75 1 85.5 198 LEU B N 1
ATOM 3881 C CA . LEU B 1 198 ? 0.636 -4.613 -11.516 1 85.5 198 LEU B CA 1
ATOM 3882 C C . LEU B 1 198 ? 0.302 -5.758 -12.469 1 85.5 198 LEU B C 1
ATOM 3884 O O . LEU B 1 198 ? -0.873 -6.051 -12.703 1 85.5 198 LEU B O 1
ATOM 3888 N N . GLU B 1 199 ? 1.355 -6.379 -12.922 1 83.81 199 GLU B N 1
ATOM 3889 C CA . GLU B 1 199 ? 1.141 -7.445 -13.891 1 83.81 199 GLU B CA 1
ATOM 3890 C C . GLU B 1 199 ? 1.304 -8.82 -13.258 1 83.81 199 GLU B C 1
ATOM 3892 O O . GLU B 1 199 ? 2.365 -9.141 -12.711 1 83.81 199 GLU B O 1
ATOM 3897 N N . GLY B 1 200 ? 0.211 -9.508 -13.398 1 86.12 200 GLY B N 1
ATOM 3898 C CA . GLY B 1 200 ? 0.292 -10.875 -12.914 1 86.12 200 GLY B CA 1
ATOM 3899 C C . GLY B 1 200 ? 0.897 -11.828 -13.93 1 86.12 200 GLY B C 1
ATOM 3900 O O . GLY B 1 200 ? 0.55 -11.789 -15.109 1 86.12 200 GLY B O 1
ATOM 3901 N N . ARG B 1 201 ? 1.823 -12.609 -13.484 1 85.31 201 ARG B N 1
ATOM 3902 C CA . ARG B 1 201 ? 2.471 -13.625 -14.305 1 85.31 201 ARG B CA 1
ATOM 3903 C C . ARG B 1 201 ? 2.566 -14.953 -13.562 1 85.31 201 ARG B C 1
ATOM 3905 O O . ARG B 1 201 ? 2.426 -14.992 -12.336 1 85.31 201 ARG B O 1
ATOM 3912 N N . ALA B 1 202 ? 2.74 -15.961 -14.414 1 85.5 202 ALA B N 1
ATOM 3913 C CA . ALA B 1 202 ? 2.9 -17.281 -13.812 1 85.5 202 ALA B CA 1
ATOM 3914 C C . ALA B 1 202 ? 4.266 -17.422 -13.148 1 85.5 202 ALA B C 1
ATOM 3916 O O . ALA B 1 202 ? 4.422 -18.203 -12.195 1 85.5 202 ALA B O 1
ATOM 3917 N N . SER B 1 203 ? 5.133 -16.719 -13.695 1 87.31 203 SER B N 1
ATOM 3918 C CA . SER B 1 203 ? 6.484 -16.75 -13.156 1 87.31 203 SER B CA 1
ATOM 3919 C C . SER B 1 203 ? 7.168 -15.391 -13.32 1 87.31 203 SER B C 1
ATOM 3921 O O . SER B 1 203 ? 6.832 -14.625 -14.227 1 87.31 203 SER B O 1
ATOM 3923 N N . TYR B 1 204 ? 8.07 -15.156 -12.352 1 90 204 TYR B N 1
ATOM 3924 C CA . TYR B 1 204 ? 8.891 -13.953 -12.406 1 90 204 TYR B CA 1
ATOM 3925 C C . TYR B 1 204 ? 10.367 -14.289 -12.266 1 90 204 TYR B C 1
ATOM 3927 O O . TYR B 1 204 ? 10.734 -15.219 -11.547 1 90 204 TYR B O 1
ATOM 3935 N N . GLY B 1 205 ? 11.125 -13.508 -13.062 1 91 205 GLY B N 1
ATOM 3936 C CA . GLY B 1 205 ? 12.547 -13.453 -12.742 1 91 205 GLY B CA 1
ATOM 3937 C C . GLY B 1 205 ? 12.883 -12.422 -11.688 1 91 205 GLY B C 1
ATOM 3938 O O . GLY B 1 205 ? 12.414 -11.281 -11.75 1 91 205 GLY B O 1
ATOM 3939 N N . LEU B 1 206 ? 13.648 -12.875 -10.672 1 91.81 206 LEU B N 1
ATOM 3940 C CA . LEU B 1 206 ? 14.109 -11.969 -9.625 1 91.81 206 LEU B CA 1
ATOM 3941 C C . LEU B 1 206 ? 15.594 -11.656 -9.789 1 91.81 206 LEU B C 1
ATOM 3943 O O . LEU B 1 206 ? 16.438 -12.562 -9.766 1 91.81 206 LEU B O 1
ATOM 3947 N N . GLN B 1 207 ? 15.797 -10.406 -9.969 1 90.88 207 GLN B N 1
ATOM 3948 C CA . GLN B 1 207 ? 17.172 -9.938 -10.117 1 90.88 207 GLN B CA 1
ATOM 3949 C C . GLN B 1 207 ? 17.547 -8.961 -9.008 1 90.88 207 GLN B C 1
ATOM 3951 O O . GLN B 1 207 ? 16.75 -8.094 -8.641 1 90.88 207 GLN B O 1
ATOM 3956 N N . VAL B 1 208 ? 18.719 -9.203 -8.438 1 89.19 208 VAL B N 1
ATOM 3957 C CA . VAL B 1 208 ? 19.219 -8.297 -7.406 1 89.19 208 VAL B CA 1
ATOM 3958 C C . VAL B 1 208 ? 20.562 -7.711 -7.836 1 89.19 208 VAL B C 1
ATOM 3960 O O . VAL B 1 208 ? 21.422 -8.43 -8.344 1 89.19 208 VAL B O 1
ATOM 3963 N N . GLN B 1 209 ? 20.641 -6.387 -7.629 1 82.56 209 GLN B N 1
ATOM 3964 C CA . GLN B 1 209 ? 21.906 -5.742 -7.965 1 82.56 209 GLN B CA 1
ATOM 3965 C C . GLN B 1 209 ? 22.281 -4.688 -6.926 1 82.56 209 GLN B C 1
ATOM 3967 O O . GLN B 1 209 ? 21.406 -4.023 -6.367 1 82.56 209 GLN B O 1
ATOM 3972 N N . ARG B 1 210 ? 23.5 -4.559 -6.816 1 77.44 210 ARG B N 1
ATOM 3973 C CA . ARG B 1 210 ? 24.016 -3.559 -5.883 1 77.44 210 ARG B CA 1
ATOM 3974 C C . ARG B 1 210 ? 24.016 -2.172 -6.516 1 77.44 210 ARG B C 1
ATOM 3976 O O . ARG B 1 210 ? 24.375 -2.016 -7.684 1 77.44 210 ARG B O 1
ATOM 3983 N N . VAL B 1 211 ? 23.297 -1.346 -5.617 1 69.38 211 VAL B N 1
ATOM 3984 C CA . VAL B 1 211 ? 23.297 0.051 -6.035 1 69.38 211 VAL B CA 1
ATOM 3985 C C . VAL B 1 211 ? 24.188 0.873 -5.102 1 69.38 211 VAL B C 1
ATOM 3987 O O . VAL B 1 211 ? 24.016 0.825 -3.879 1 69.38 211 VAL B O 1
ATOM 3990 N N . GLY B 1 212 ? 25.312 1.291 -5.508 1 62.06 212 GLY B N 1
ATOM 3991 C CA . GLY B 1 212 ? 26.203 2.154 -4.742 1 62.06 212 GLY B CA 1
ATOM 3992 C C . GLY B 1 212 ? 27.297 1.395 -4.008 1 62.06 212 GLY B C 1
ATOM 3993 O O . GLY B 1 212 ? 27.469 0.191 -4.215 1 62.06 212 GLY B O 1
ATOM 3994 N N . PHE B 1 213 ? 28.141 2.084 -3.203 1 55.16 213 PHE B N 1
ATOM 3995 C CA . PHE B 1 213 ? 29.469 1.604 -2.803 1 55.16 213 PHE B CA 1
ATOM 3996 C C . PHE B 1 213 ? 29.422 1.035 -1.389 1 55.16 213 PHE B C 1
ATOM 3998 O O . PHE B 1 213 ? 30.422 0.481 -0.91 1 55.16 213 PHE B O 1
ATOM 4005 N N . VAL B 1 214 ? 28.266 1.229 -0.754 1 54.78 214 VAL B N 1
ATOM 4006 C CA . VAL B 1 214 ? 28.453 0.923 0.66 1 54.78 214 VAL B CA 1
ATOM 4007 C C . VAL B 1 214 ? 28.047 -0.521 0.936 1 54.78 214 VAL B C 1
ATOM 4009 O O . VAL B 1 214 ? 26.984 -0.968 0.486 1 54.78 214 VAL B O 1
ATOM 4012 N N . TYR B 1 215 ? 29.078 -1.291 1.39 1 53.44 215 TYR B N 1
ATOM 4013 C CA . TYR B 1 215 ? 29 -2.725 1.647 1 53.44 215 TYR B CA 1
ATOM 4014 C C . TYR B 1 215 ? 28.234 -3.004 2.932 1 53.44 215 TYR B C 1
ATOM 4016 O O . TYR B 1 215 ? 28.594 -2.523 4.004 1 53.44 215 TYR B O 1
ATOM 4024 N N . TYR B 1 216 ? 26.969 -3.25 3.043 1 56.66 216 TYR B N 1
ATOM 4025 C CA . TYR B 1 216 ? 26.578 -3.723 4.363 1 56.66 216 TYR B CA 1
ATOM 4026 C C . TYR B 1 216 ? 26.406 -5.238 4.379 1 56.66 216 TYR B C 1
ATOM 4028 O O . TYR B 1 216 ? 27.156 -5.938 5.074 1 56.66 216 TYR B O 1
ATOM 4036 N N . ARG B 1 217 ? 25.281 -5.672 4.047 1 61.12 217 ARG B N 1
ATOM 4037 C CA . ARG B 1 217 ? 24.938 -7.082 4.195 1 61.12 217 ARG B CA 1
ATOM 4038 C C . ARG B 1 217 ? 24.891 -7.781 2.844 1 61.12 217 ARG B C 1
ATOM 4040 O O . ARG B 1 217 ? 24.516 -7.18 1.838 1 61.12 217 ARG B O 1
ATOM 4047 N N . SER B 1 218 ? 25.406 -9.008 2.795 1 66.5 218 SER B N 1
ATOM 4048 C CA . SER B 1 218 ? 25.641 -9.812 1.603 1 66.5 218 SER B CA 1
ATOM 4049 C C . SER B 1 218 ? 24.375 -10.531 1.15 1 66.5 218 SER B C 1
ATOM 4051 O O . SER B 1 218 ? 24.422 -11.375 0.258 1 66.5 218 SER B O 1
ATOM 4053 N N . TRP B 1 219 ? 23.219 -10.18 1.84 1 77.56 219 TRP B N 1
ATOM 4054 C CA . TRP B 1 219 ? 22.047 -10.914 1.352 1 77.56 219 TRP B CA 1
ATOM 4055 C C . TRP B 1 219 ? 20.812 -10.031 1.358 1 77.56 219 TRP B C 1
ATOM 4057 O O . TRP B 1 219 ? 20.766 -9.023 2.068 1 77.56 219 TRP B O 1
ATOM 4067 N N . VAL B 1 220 ? 19.875 -10.367 0.474 1 84.25 220 VAL B N 1
ATOM 4068 C CA . VAL B 1 220 ? 18.547 -9.75 0.428 1 84.25 220 VAL B CA 1
ATOM 4069 C C . VAL B 1 220 ? 17.469 -10.828 0.381 1 84.25 220 VAL B C 1
ATOM 4071 O O . VAL B 1 220 ? 17.641 -11.852 -0.29 1 84.25 220 VAL B O 1
ATOM 4074 N N . ASN B 1 221 ? 16.469 -10.688 1.229 1 87.56 221 ASN B N 1
ATOM 4075 C CA . ASN B 1 221 ? 15.273 -11.516 1.118 1 87.56 221 ASN B CA 1
ATOM 4076 C C . ASN B 1 221 ? 14.211 -10.852 0.241 1 87.56 221 ASN B C 1
ATOM 4078 O O . ASN B 1 221 ? 13.836 -9.703 0.478 1 87.56 221 ASN B O 1
ATOM 4082 N N . VAL B 1 222 ? 13.789 -11.57 -0.791 1 91.44 222 VAL B N 1
ATOM 4083 C CA . VAL B 1 222 ? 12.758 -11.055 -1.686 1 91.44 222 VAL B CA 1
ATOM 4084 C C . VAL B 1 222 ? 11.492 -11.891 -1.562 1 91.44 222 VAL B C 1
ATOM 4086 O O . VAL B 1 222 ? 11.555 -13.125 -1.542 1 91.44 222 VAL B O 1
ATOM 4089 N N . LEU B 1 223 ? 10.375 -11.148 -1.463 1 92.06 223 LEU B N 1
ATOM 4090 C CA . LEU B 1 223 ? 9.086 -11.82 -1.32 1 92.06 223 LEU B CA 1
ATOM 4091 C C . LEU B 1 223 ? 8.039 -11.188 -2.232 1 92.06 223 LEU B C 1
ATOM 4093 O O . LEU B 1 223 ? 8.117 -10 -2.547 1 92.06 223 LEU B O 1
ATOM 4097 N N . ILE B 1 224 ? 7.152 -12.016 -2.664 1 93.94 224 ILE B N 1
ATOM 4098 C CA . ILE B 1 224 ? 5.891 -11.555 -3.223 1 93.94 224 ILE B CA 1
ATOM 4099 C C . ILE B 1 224 ? 4.781 -11.703 -2.184 1 93.94 224 ILE B C 1
ATOM 4101 O O . ILE B 1 224 ? 4.496 -12.812 -1.724 1 93.94 224 ILE B O 1
ATOM 4105 N N . VAL B 1 225 ? 4.191 -10.531 -1.814 1 94.38 225 VAL B N 1
ATOM 4106 C CA . VAL B 1 225 ? 3.279 -10.5 -0.677 1 94.38 225 VAL B CA 1
ATOM 4107 C C . VAL B 1 225 ? 1.978 -9.812 -1.08 1 94.38 225 VAL B C 1
ATOM 4109 O O . VAL B 1 225 ? 1.993 -8.82 -1.812 1 94.38 225 VAL B O 1
ATOM 4112 N N . GLU B 1 226 ? 0.918 -10.391 -0.559 1 95 226 GLU B N 1
ATOM 4113 C CA . GLU B 1 226 ? -0.37 -9.742 -0.784 1 95 226 GLU B CA 1
ATOM 4114 C C . GLU B 1 226 ? -0.337 -8.281 -0.341 1 95 226 GLU B C 1
ATOM 4116 O O . GLU B 1 226 ? 0.221 -7.961 0.71 1 95 226 GLU B O 1
ATOM 4121 N N . SER B 1 227 ? -0.978 -7.352 -1.107 1 89.25 227 SER B N 1
ATOM 4122 C CA . SER B 1 227 ? -0.842 -5.906 -0.954 1 89.25 227 SER B CA 1
ATOM 4123 C C . SER B 1 227 ? -1.391 -5.441 0.391 1 89.25 227 SER B C 1
ATOM 4125 O O . SER B 1 227 ? -0.894 -4.473 0.967 1 89.25 227 SER B O 1
ATOM 4127 N N . ASP B 1 228 ? -2.389 -6.121 0.968 1 83.69 228 ASP B N 1
ATOM 4128 C CA . ASP B 1 228 ? -3.037 -5.652 2.189 1 83.69 228 ASP B CA 1
ATOM 4129 C C . ASP B 1 228 ? -2.395 -6.277 3.426 1 83.69 228 ASP B C 1
ATOM 4131 O O . ASP B 1 228 ? -2.809 -6 4.555 1 83.69 228 ASP B O 1
ATOM 4135 N N . TYR B 1 229 ? -1.35 -7.012 3.178 1 87 229 TYR B N 1
ATOM 4136 C CA . TYR B 1 229 ? -0.681 -7.668 4.297 1 87 229 TYR B CA 1
ATOM 4137 C C . TYR B 1 229 ? 0.337 -6.738 4.945 1 87 229 TYR B C 1
ATOM 4139 O O . TYR B 1 229 ? 1.19 -6.168 4.262 1 87 229 TYR B O 1
ATOM 4147 N N . LEU B 1 230 ? 0.216 -6.59 6.242 1 77.81 230 LEU B N 1
ATOM 4148 C CA . LEU B 1 230 ? 1.193 -5.809 6.992 1 77.81 230 LEU B CA 1
ATOM 4149 C C . LEU B 1 230 ? 2.365 -6.68 7.43 1 77.81 230 LEU B C 1
ATOM 4151 O O . LEU B 1 230 ? 2.271 -7.391 8.438 1 77.81 230 LEU B O 1
ATOM 4155 N N . LEU B 1 231 ? 3.375 -6.531 6.68 1 78.81 231 LEU B N 1
ATOM 4156 C CA . LEU B 1 231 ? 4.559 -7.344 6.938 1 78.81 231 LEU B CA 1
ATOM 4157 C C . LEU B 1 231 ? 5.375 -6.77 8.086 1 78.81 231 LEU B C 1
ATOM 4159 O O . LEU B 1 231 ? 5.66 -5.57 8.117 1 78.81 231 LEU B O 1
ATOM 4163 N N . ASN B 1 232 ? 5.605 -7.59 9.07 1 75.69 232 ASN B N 1
ATOM 4164 C CA . ASN B 1 232 ? 6.574 -7.242 10.109 1 75.69 232 ASN B CA 1
ATOM 4165 C C . ASN B 1 232 ? 8 -7.582 9.68 1 75.69 232 ASN B C 1
ATOM 4167 O O . ASN B 1 232 ? 8.422 -8.734 9.773 1 75.69 232 ASN B O 1
ATOM 4171 N N . SER B 1 233 ? 8.719 -6.625 9.258 1 75.69 233 SER B N 1
ATOM 4172 C CA . SER B 1 233 ? 10.023 -6.809 8.625 1 75.69 233 SER B CA 1
ATOM 4173 C C . SER B 1 233 ? 11.023 -7.422 9.602 1 75.69 233 SER B C 1
ATOM 4175 O O . SER B 1 233 ? 11.93 -8.148 9.188 1 75.69 233 SER B O 1
ATOM 4177 N N . THR B 1 234 ? 10.906 -7.168 10.852 1 71.56 234 THR B N 1
ATOM 4178 C CA . THR B 1 234 ? 11.852 -7.684 11.836 1 71.56 234 THR B CA 1
ATOM 4179 C C . THR B 1 234 ? 11.812 -9.211 11.875 1 71.56 234 THR B C 1
ATOM 4181 O O . THR B 1 234 ? 12.859 -9.859 12.008 1 71.56 234 THR B O 1
ATOM 4184 N N . GLU B 1 235 ? 10.648 -9.75 11.727 1 66.44 235 GLU B N 1
ATOM 4185 C CA . GLU B 1 235 ? 10.484 -11.203 11.758 1 66.44 235 GLU B CA 1
ATOM 4186 C C . GLU B 1 235 ? 11.164 -11.859 10.562 1 66.44 235 GLU B C 1
ATOM 4188 O O . GLU B 1 235 ? 11.758 -12.938 10.695 1 66.44 235 GLU B O 1
ATOM 4193 N N . TYR B 1 236 ? 11.125 -11.18 9.484 1 67.44 236 TYR B N 1
ATOM 4194 C CA . TYR B 1 236 ? 11.609 -11.789 8.25 1 67.44 236 TYR B CA 1
ATOM 4195 C C . TYR B 1 236 ? 13.109 -11.578 8.078 1 67.44 236 TYR B C 1
ATOM 4197 O O . TYR B 1 236 ? 13.766 -12.312 7.344 1 67.44 236 TYR B O 1
ATOM 4205 N N . TYR B 1 237 ? 13.625 -10.609 8.773 1 65.5 237 TYR B N 1
ATOM 4206 C CA . TYR B 1 237 ? 15.062 -10.375 8.727 1 65.5 237 TYR B CA 1
ATOM 4207 C C . TYR B 1 237 ? 15.82 -11.453 9.492 1 65.5 237 TYR B C 1
ATOM 4209 O O . TYR B 1 237 ? 16.906 -11.859 9.078 1 65.5 237 TYR B O 1
ATOM 4217 N N . TYR B 1 238 ? 15.195 -11.906 10.5 1 64.25 238 TYR B N 1
ATOM 4218 C CA . TYR B 1 238 ? 15.953 -12.797 11.375 1 64.25 238 TYR B CA 1
ATOM 4219 C C . TYR B 1 238 ? 15.492 -14.242 11.211 1 64.25 238 TYR B C 1
ATOM 4221 O O . TYR B 1 238 ? 16.203 -15.172 11.578 1 64.25 238 TYR B O 1
ATOM 4229 N N . ASN B 1 239 ? 14.273 -14.32 10.711 1 62.22 239 ASN B N 1
ATOM 4230 C CA . ASN B 1 239 ? 13.75 -15.672 10.578 1 62.22 239 ASN B CA 1
ATOM 4231 C C . ASN B 1 239 ? 13.367 -15.992 9.141 1 62.22 239 ASN B C 1
ATOM 4233 O O . ASN B 1 239 ? 12.312 -15.562 8.664 1 62.22 239 ASN B O 1
ATOM 4237 N N . ASN B 1 240 ? 14.203 -16.719 8.477 1 61.16 240 ASN B N 1
ATOM 4238 C CA . ASN B 1 240 ? 13.953 -17.094 7.086 1 61.16 240 ASN B CA 1
ATOM 4239 C C . ASN B 1 240 ? 12.812 -18.109 6.973 1 61.16 240 ASN B C 1
ATOM 4241 O O . ASN B 1 240 ? 12.414 -18.469 5.867 1 61.16 240 ASN B O 1
ATOM 4245 N N . ALA B 1 241 ? 12.32 -18.422 8.07 1 61.88 241 ALA B N 1
ATOM 4246 C CA . ALA B 1 241 ? 11.297 -19.469 8.031 1 61.88 241 ALA B CA 1
ATOM 4247 C C . ALA B 1 241 ? 9.898 -18.859 7.93 1 61.88 241 ALA B C 1
ATOM 4249 O O . ALA B 1 241 ? 8.938 -19.562 7.621 1 61.88 241 ALA B O 1
ATOM 4250 N N . ASP B 1 242 ? 9.875 -17.641 7.887 1 78.25 242 ASP B N 1
ATOM 4251 C CA . ASP B 1 242 ? 8.547 -17.047 7.902 1 78.25 242 ASP B CA 1
ATOM 4252 C C . ASP B 1 242 ? 8 -16.875 6.488 1 78.25 242 ASP B C 1
ATOM 4254 O O . ASP B 1 242 ? 8.766 -16.797 5.527 1 78.25 242 ASP B O 1
ATOM 4258 N N . THR B 1 243 ? 6.707 -17.203 6.375 1 87.81 243 THR B N 1
ATOM 4259 C CA . THR B 1 243 ? 5.996 -17.062 5.109 1 87.81 243 THR B CA 1
ATOM 4260 C C . THR B 1 243 ? 5.016 -15.898 5.164 1 87.81 243 THR B C 1
ATOM 4262 O O . THR B 1 243 ? 4.672 -15.422 6.25 1 87.81 243 THR B O 1
ATOM 4265 N N . ALA B 1 244 ? 4.762 -15.359 4.023 1 91.5 244 ALA B N 1
ATOM 4266 C CA . ALA B 1 244 ? 3.748 -14.32 3.887 1 91.5 244 ALA B CA 1
ATOM 4267 C C . ALA B 1 244 ? 2.721 -14.688 2.82 1 91.5 244 ALA B C 1
ATOM 4269 O O . ALA B 1 244 ? 3.039 -15.398 1.863 1 91.5 244 ALA B O 1
ATOM 4270 N N . PRO B 1 245 ? 1.531 -14.203 3.047 1 95.5 245 PRO B N 1
ATOM 4271 C CA . PRO B 1 245 ? 0.512 -14.555 2.055 1 95.5 245 PRO B CA 1
ATOM 4272 C C . PRO B 1 245 ? 0.747 -13.875 0.705 1 95.5 245 PRO B C 1
ATOM 4274 O O . PRO B 1 245 ? 1.241 -12.75 0.653 1 95.5 245 PRO B O 1
ATOM 4277 N N . ALA B 1 246 ? 0.436 -14.578 -0.332 1 96.12 246 ALA B N 1
ATOM 4278 C CA . ALA B 1 246 ? 0.369 -14.062 -1.698 1 96.12 246 ALA B CA 1
ATOM 4279 C C . ALA B 1 246 ? -0.943 -14.461 -2.369 1 96.12 246 ALA B C 1
ATOM 4281 O O . ALA B 1 246 ? -1.525 -15.5 -2.043 1 96.12 246 ALA B O 1
ATOM 4282 N N . MET B 1 247 ? -1.363 -13.625 -3.244 1 96.19 247 MET B N 1
ATOM 4283 C CA . MET B 1 247 ? -2.625 -13.875 -3.936 1 96.19 247 MET B CA 1
ATOM 4284 C C . MET B 1 247 ? -2.375 -14.375 -5.355 1 96.19 247 MET B C 1
ATOM 4286 O O . MET B 1 247 ? -1.661 -13.734 -6.125 1 96.19 247 MET B O 1
ATOM 4290 N N . LEU B 1 248 ? -3.035 -15.5 -5.648 1 93.12 248 LEU B N 1
ATOM 4291 C CA . LEU B 1 248 ? -2.975 -16.047 -7 1 93.12 248 LEU B CA 1
ATOM 4292 C C . LEU B 1 248 ? -4.359 -16.094 -7.633 1 93.12 248 LEU B C 1
ATOM 4294 O O . LEU B 1 248 ? -5.371 -16.047 -6.93 1 93.12 248 LEU B O 1
ATOM 4298 N N . THR B 1 249 ? -4.324 -16.094 -8.898 1 90.81 249 THR B N 1
ATOM 4299 C CA . THR B 1 249 ? -5.488 -16.438 -9.703 1 90.81 249 THR B CA 1
ATOM 4300 C C . THR B 1 249 ? -5.258 -17.75 -10.461 1 90.81 249 THR B C 1
ATOM 4302 O O . THR B 1 249 ? -4.141 -18.016 -10.914 1 90.81 249 THR B O 1
ATOM 4305 N N . TRP B 1 250 ? -6.289 -18.547 -10.508 1 90 250 TRP B N 1
ATOM 4306 C CA . TRP B 1 250 ? -6.113 -19.766 -11.273 1 90 250 TRP B CA 1
ATOM 4307 C C . TRP B 1 250 ? -6.719 -19.641 -12.664 1 90 250 TRP B C 1
ATOM 4309 O O . TRP B 1 250 ? -7.52 -18.734 -12.914 1 90 250 TRP B O 1
ATOM 4319 N N . ALA B 1 251 ? -6.246 -20.531 -13.484 1 85.75 251 ALA B N 1
ATOM 4320 C CA . ALA B 1 251 ? -6.734 -20.516 -14.859 1 85.75 251 ALA B CA 1
ATOM 4321 C C . ALA B 1 251 ? -7.012 -21.938 -15.359 1 85.75 251 ALA B C 1
ATOM 4323 O O . ALA B 1 251 ? -6.254 -22.859 -15.062 1 85.75 251 ALA B O 1
ATOM 4324 N N . ILE B 1 252 ? -8.164 -22 -16.109 1 85.81 252 ILE B N 1
ATOM 4325 C CA . ILE B 1 252 ? -8.484 -23.203 -16.844 1 85.81 252 ILE B CA 1
ATOM 4326 C C . ILE B 1 252 ? -7.699 -23.234 -18.156 1 85.81 252 ILE B C 1
ATOM 4328 O O . ILE B 1 252 ? -7.676 -22.25 -18.891 1 85.81 252 ILE B O 1
ATOM 4332 N N . ASN B 1 253 ? -7.012 -24.359 -18.359 1 78.88 253 ASN B N 1
ATOM 4333 C CA . ASN B 1 253 ? -6.191 -24.469 -19.562 1 78.88 253 ASN B CA 1
ATOM 4334 C C . ASN B 1 253 ? -6.758 -25.5 -20.516 1 78.88 253 ASN B C 1
ATOM 4336 O O . ASN B 1 253 ? -6.375 -25.547 -21.688 1 78.88 253 ASN B O 1
ATOM 4340 N N . SER B 1 254 ? -7.656 -26.234 -20.094 1 78.38 254 SER B N 1
ATOM 4341 C CA . SER B 1 254 ? -8.102 -27.406 -20.844 1 78.38 254 SER B CA 1
ATOM 4342 C C . SER B 1 254 ? -9.219 -27.047 -21.828 1 78.38 254 SER B C 1
ATOM 4344 O O . SER B 1 254 ? -9.68 -27.891 -22.594 1 78.38 254 SER B O 1
ATOM 4346 N N . SER B 1 255 ? -9.648 -25.844 -21.719 1 82.25 255 SER B N 1
ATOM 4347 C CA . SER B 1 255 ? -10.727 -25.438 -22.609 1 82.25 255 SER B CA 1
ATOM 4348 C C . SER B 1 255 ? -10.539 -24 -23.094 1 82.25 255 SER B C 1
ATOM 4350 O O . SER B 1 255 ? -9.594 -23.328 -22.688 1 82.25 255 SER B O 1
ATOM 4352 N N . ILE B 1 256 ? -11.398 -23.656 -24.031 1 81.62 256 ILE B N 1
ATOM 4353 C CA . ILE B 1 256 ? -11.336 -22.312 -24.594 1 81.62 256 ILE B CA 1
ATOM 4354 C C . ILE B 1 256 ? -12.516 -21.484 -24.109 1 81.62 256 ILE B C 1
ATOM 4356 O O . ILE B 1 256 ? -13.633 -21.984 -23.984 1 81.62 256 ILE B O 1
ATOM 4360 N N . CYS B 1 257 ? -12.156 -20.297 -23.781 1 85.62 257 CYS B N 1
ATOM 4361 C CA . CYS B 1 257 ? -13.219 -19.328 -23.5 1 85.62 257 CYS B CA 1
ATOM 4362 C C . CYS B 1 257 ? -13.656 -18.625 -24.766 1 85.62 257 CYS B C 1
ATOM 4364 O O . CYS B 1 257 ? -12.906 -17.844 -25.344 1 85.62 257 CYS B O 1
ATOM 4366 N N . HIS B 1 258 ? -14.867 -18.828 -25.125 1 83.06 258 HIS B N 1
ATOM 4367 C CA . HIS B 1 258 ? -15.391 -18.25 -26.359 1 83.06 258 HIS B CA 1
ATOM 4368 C C . HIS B 1 258 ? -15.805 -16.797 -26.156 1 83.06 258 HIS B C 1
ATOM 4370 O O . HIS B 1 258 ? -16.062 -16.375 -25.016 1 83.06 258 HIS B O 1
ATOM 4376 N N . THR B 1 259 ? -15.859 -16.094 -27.203 1 77.12 259 THR B N 1
ATOM 4377 C CA . THR B 1 259 ? -16.172 -14.664 -27.172 1 77.12 259 THR B CA 1
ATOM 4378 C C . THR B 1 259 ? -17.562 -14.43 -26.609 1 77.12 259 THR B C 1
ATOM 4380 O O . THR B 1 259 ? -17.844 -13.359 -26.062 1 77.12 259 THR B O 1
ATOM 4383 N N . ASN B 1 260 ? -18.406 -15.422 -26.672 1 78.31 260 ASN B N 1
ATOM 4384 C CA . ASN B 1 260 ? -19.766 -15.258 -26.156 1 78.31 260 ASN B CA 1
ATOM 4385 C C . ASN B 1 260 ? -19.844 -15.555 -24.656 1 78.31 260 ASN B C 1
ATOM 4387 O O . ASN B 1 260 ? -20.938 -15.578 -24.078 1 78.31 260 ASN B O 1
ATOM 4391 N N . GLY B 1 261 ? -18.719 -15.844 -24.188 1 82.06 261 GLY B N 1
ATOM 4392 C CA . GLY B 1 261 ? -18.672 -16.047 -22.75 1 82.06 261 GLY B CA 1
ATOM 4393 C C . GLY B 1 261 ? -18.875 -17.5 -22.359 1 82.06 261 GLY B C 1
ATOM 4394 O O . GLY B 1 261 ? -18.922 -17.828 -21.156 1 82.06 261 GLY B O 1
ATOM 4395 N N . LEU B 1 262 ? -18.984 -18.328 -23.281 1 87.5 262 LEU B N 1
ATOM 4396 C CA . LEU B 1 262 ? -19.234 -19.734 -22.984 1 87.5 262 LEU B CA 1
ATOM 4397 C C . LEU B 1 262 ? -17.922 -20.531 -23 1 87.5 262 LEU B C 1
ATOM 4399 O O . LEU B 1 262 ? -16.984 -20.172 -23.719 1 87.5 262 LEU B O 1
ATOM 4403 N N . SER B 1 263 ? -17.812 -21.469 -22.141 1 90.56 263 SER B N 1
ATOM 4404 C CA . SER B 1 263 ? -16.703 -22.406 -22.062 1 90.56 263 SER B CA 1
ATOM 4405 C C . SER B 1 263 ? -17.156 -23.75 -21.5 1 90.56 263 SER B C 1
ATOM 4407 O O . SER B 1 263 ? -18 -23.812 -20.609 1 90.56 263 SER B O 1
ATOM 4409 N N . PRO B 1 264 ? -16.594 -24.828 -22.078 1 92.06 264 PRO B N 1
ATOM 4410 C CA . PRO B 1 264 ? -16.953 -26.156 -21.547 1 92.06 264 PRO B CA 1
ATOM 4411 C C . PRO B 1 264 ? -16.672 -26.281 -20.047 1 92.06 264 PRO B C 1
ATOM 4413 O O . PRO B 1 264 ? -17.312 -27.094 -19.375 1 92.06 264 PRO B O 1
ATOM 4416 N N . ALA B 1 265 ? -15.781 -25.516 -19.609 1 92.19 265 ALA B N 1
ATOM 4417 C CA . ALA B 1 265 ? -15.43 -25.594 -18.188 1 92.19 265 ALA B CA 1
ATOM 4418 C C . ALA B 1 265 ? -16.484 -24.891 -17.328 1 92.19 265 ALA B C 1
ATOM 4420 O O . ALA B 1 265 ? -16.609 -25.172 -16.141 1 92.19 265 ALA B O 1
ATOM 4421 N N . CYS B 1 266 ? -17.125 -23.906 -17.859 1 93.94 266 CYS B N 1
ATOM 4422 C CA . CYS B 1 266 ? -18.188 -23.203 -17.156 1 93.94 266 CYS B CA 1
ATOM 4423 C C . CYS B 1 266 ? -19.531 -23.891 -17.344 1 93.94 266 CYS B C 1
ATOM 4425 O O . CYS B 1 266 ? -20.328 -23.5 -18.203 1 93.94 266 CYS B O 1
ATOM 4427 N N . ARG B 1 267 ? -19.859 -24.719 -16.438 1 94.25 267 ARG B N 1
ATOM 4428 C CA . ARG B 1 267 ? -20.891 -25.719 -16.656 1 94.25 267 ARG B CA 1
ATOM 4429 C C . ARG B 1 267 ? -22.25 -25.219 -16.172 1 94.25 267 ARG B C 1
ATOM 4431 O O . ARG B 1 267 ? -23.297 -25.766 -16.547 1 94.25 267 ARG B O 1
ATOM 4438 N N . SER B 1 268 ? -22.219 -24.281 -15.344 1 94.31 268 SER B N 1
ATOM 4439 C CA . SER B 1 268 ? -23.484 -23.844 -14.742 1 94.31 268 SER B CA 1
ATOM 4440 C C . SER B 1 268 ? -24.25 -22.922 -15.68 1 94.31 268 SER B C 1
ATOM 4442 O O . SER B 1 268 ? -23.672 -22.125 -16.406 1 94.31 268 SER B O 1
ATOM 4444 N N . ASN B 1 269 ? -25.547 -23.172 -15.484 1 92.56 269 ASN B N 1
ATOM 4445 C CA . ASN B 1 269 ? -26.359 -22.109 -16.047 1 92.56 269 ASN B CA 1
ATOM 4446 C C . ASN B 1 269 ? -26.094 -20.766 -15.375 1 92.56 269 ASN B C 1
ATOM 4448 O O . ASN B 1 269 ? -25.828 -20.703 -14.18 1 92.56 269 ASN B O 1
ATOM 4452 N N . HIS B 1 270 ? -26.156 -19.766 -16.203 1 93.69 270 HIS B N 1
ATOM 4453 C CA . HIS B 1 270 ? -25.922 -18.406 -15.719 1 93.69 270 HIS B CA 1
ATOM 4454 C C . HIS B 1 270 ? -24.469 -18.203 -15.32 1 93.69 270 HIS B C 1
ATOM 4456 O O . HIS B 1 270 ? -24.188 -17.547 -14.305 1 93.69 270 HIS B O 1
ATOM 4462 N N . SER B 1 271 ? -23.547 -18.891 -15.93 1 94.88 271 SER B N 1
ATOM 4463 C CA . SER B 1 271 ? -22.109 -18.672 -15.766 1 94.88 271 SER B CA 1
ATOM 4464 C C . SER B 1 271 ? -21.484 -18.188 -17.062 1 94.88 271 SER B C 1
ATOM 4466 O O . SER B 1 271 ? -22.078 -18.297 -18.141 1 94.88 271 SER B O 1
ATOM 4468 N N . PHE B 1 272 ? -20.328 -17.547 -16.922 1 91.94 272 PHE B N 1
ATOM 4469 C CA . PHE B 1 272 ? -19.578 -17.109 -18.094 1 91.94 272 PHE B CA 1
ATOM 4470 C C . PHE B 1 272 ? -18.078 -17.234 -17.844 1 91.94 272 PHE B C 1
ATOM 4472 O O . PHE B 1 272 ? -17.641 -17.312 -16.688 1 91.94 272 PHE B O 1
ATOM 4479 N N . CYS B 1 273 ? -17.391 -17.312 -18.906 1 89.88 273 CYS B N 1
ATOM 4480 C CA . CYS B 1 273 ? -15.938 -17.391 -18.797 1 89.88 273 CYS B CA 1
ATOM 4481 C C . CYS B 1 273 ? -15.312 -16.016 -19.031 1 89.88 273 CYS B C 1
ATOM 4483 O O . CYS B 1 273 ? -15.891 -15.172 -19.703 1 89.88 273 CYS B O 1
ATOM 4485 N N . LEU B 1 274 ? -14.211 -15.781 -18.25 1 83.19 274 LEU B N 1
ATOM 4486 C CA . LEU B 1 274 ? -13.398 -14.578 -18.391 1 83.19 274 LEU B CA 1
ATOM 4487 C C . LEU B 1 274 ? -11.953 -14.93 -18.75 1 83.19 274 LEU B C 1
ATOM 4489 O O . LEU B 1 274 ? -11.312 -15.703 -18.031 1 83.19 274 LEU B O 1
ATOM 4493 N N . ASN B 1 275 ? -11.484 -14.367 -19.828 1 74.81 275 ASN B N 1
ATOM 4494 C CA . ASN B 1 275 ? -10.094 -14.578 -20.219 1 74.81 275 ASN B CA 1
ATOM 4495 C C . ASN B 1 275 ? -9.141 -13.742 -19.375 1 74.81 275 ASN B C 1
ATOM 4497 O O . ASN B 1 275 ? -9.484 -12.641 -18.953 1 74.81 275 ASN B O 1
ATOM 4501 N N . TYR B 1 276 ? -8.078 -14.258 -18.766 1 62.25 276 TYR B N 1
ATOM 4502 C CA . TYR B 1 276 ? -7.102 -13.547 -17.953 1 62.25 276 TYR B CA 1
ATOM 4503 C C . TYR B 1 276 ? -6.402 -12.461 -18.75 1 62.25 276 TYR B C 1
ATOM 4505 O O . TYR B 1 276 ? -6.062 -11.398 -18.219 1 62.25 276 TYR B O 1
ATOM 4513 N N . ILE B 1 277 ? -5.941 -12.805 -20.031 1 50.88 277 ILE B N 1
ATOM 4514 C CA . ILE B 1 277 ? -5.043 -11.883 -20.719 1 50.88 277 ILE B CA 1
ATOM 4515 C C . ILE B 1 277 ? -5.66 -10.484 -20.734 1 50.88 277 ILE B C 1
ATOM 4517 O O . ILE B 1 277 ? -4.949 -9.484 -20.625 1 50.88 277 ILE B O 1
ATOM 4521 N N . LYS B 1 278 ? -6.922 -10.453 -21.172 1 44.09 278 LYS B N 1
ATOM 4522 C CA . LYS B 1 278 ? -7.379 -9.125 -21.578 1 44.09 278 LYS B CA 1
ATOM 4523 C C . LYS B 1 278 ? -7.266 -8.125 -20.422 1 44.09 278 LYS B C 1
ATOM 4525 O O . LYS B 1 278 ? -6.98 -6.949 -20.641 1 44.09 278 LYS B O 1
ATOM 4530 N N . ASP B 1 279 ? -7.785 -8.438 -19.422 1 39.91 279 ASP B N 1
ATOM 4531 C CA . ASP B 1 279 ? -8.016 -7.359 -18.469 1 39.91 279 ASP B CA 1
ATOM 4532 C C . ASP B 1 279 ? -6.695 -6.746 -18 1 39.91 279 ASP B C 1
ATOM 4534 O O . ASP B 1 279 ? -6.672 -5.629 -17.484 1 39.91 279 ASP B O 1
ATOM 4538 N N . PHE B 1 280 ? -5.676 -7.398 -17.781 1 34.78 280 PHE B N 1
ATOM 4539 C CA . PHE B 1 280 ? -4.5 -6.652 -17.344 1 34.78 280 PHE B CA 1
ATOM 4540 C C . PHE B 1 280 ? -3.797 -6.004 -18.531 1 34.78 280 PHE B C 1
ATOM 4542 O O . PHE B 1 280 ? -2.877 -5.203 -18.359 1 34.78 280 PHE B O 1
ATOM 4549 N N . ASP B 1 281 ? -3.691 -6.594 -19.719 1 35.03 281 ASP B N 1
ATOM 4550 C CA . ASP B 1 281 ? -3.1 -5.961 -20.891 1 35.03 281 ASP B CA 1
ATOM 4551 C C . ASP B 1 281 ? -4.047 -4.922 -21.5 1 35.03 281 ASP B C 1
ATOM 4553 O O . ASP B 1 281 ? -5.18 -5.246 -21.859 1 35.03 281 ASP B O 1
ATOM 4557 N N . GLN B 1 282 ? -4.02 -3.611 -21.125 1 33.38 282 GLN B N 1
ATOM 4558 C CA . GLN B 1 282 ? -4.676 -2.627 -21.984 1 33.38 282 GLN B CA 1
ATOM 4559 C C . GLN B 1 282 ? -4.797 -3.139 -23.406 1 33.38 282 GLN B C 1
ATOM 4561 O O . GLN B 1 282 ? -5.805 -2.896 -24.078 1 33.38 282 GLN B O 1
ATOM 4566 N N . ASP B 1 283 ? -3.592 -3.268 -23.984 1 32.16 283 ASP B N 1
ATOM 4567 C CA . ASP B 1 283 ? -3.656 -3.443 -25.438 1 32.16 283 ASP B CA 1
ATOM 4568 C C . ASP B 1 283 ? -4.383 -4.734 -25.797 1 32.16 283 ASP B C 1
ATOM 4570 O O . ASP B 1 283 ? -4.246 -5.234 -26.922 1 32.16 283 ASP B O 1
ATOM 4574 N N . PHE B 1 284 ? -4.93 -5.301 -24.875 1 31.64 284 PHE B N 1
ATOM 4575 C CA . PHE B 1 284 ? -5.469 -6.539 -25.422 1 31.64 284 PHE B CA 1
ATOM 4576 C C . PHE B 1 284 ? -6.555 -6.25 -26.453 1 31.64 284 PHE B C 1
ATOM 4578 O O . PHE B 1 284 ? -7.328 -7.137 -26.812 1 31.64 284 PHE B O 1
ATOM 4585 N N . LEU B 1 285 ? -6.91 -4.992 -26.656 1 30.95 285 LEU B N 1
ATOM 4586 C CA . LEU B 1 285 ? -7.906 -5.004 -27.719 1 30.95 285 LEU B CA 1
ATOM 4587 C C . LEU B 1 285 ? -7.445 -5.871 -28.891 1 30.95 285 LEU B C 1
ATOM 4589 O O . LEU B 1 285 ? -8.156 -6.008 -29.891 1 30.95 285 LEU B O 1
ATOM 4593 N N . TYR B 1 286 ? -6.137 -5.727 -29.266 1 29.78 286 TYR B N 1
ATOM 4594 C CA . TYR B 1 286 ? -6.113 -6.207 -30.641 1 29.78 286 TYR B CA 1
ATOM 4595 C C . TYR B 1 286 ? -6.422 -7.699 -30.719 1 29.78 286 TYR B C 1
ATOM 4597 O O . TYR B 1 286 ? -5.785 -8.5 -30.016 1 29.78 286 TYR B O 1
ATOM 4605 N N . GLY B 1 287 ? -7.688 -8.141 -30.797 1 31.17 287 GLY B N 1
ATOM 4606 C CA . GLY B 1 287 ? -8.047 -9.266 -31.641 1 31.17 287 GLY B CA 1
ATOM 4607 C C . GLY B 1 287 ? -7.02 -9.547 -32.719 1 31.17 287 GLY B C 1
ATOM 4608 O O . GLY B 1 287 ? -7.133 -9.039 -33.844 1 31.17 287 GLY B O 1
ATOM 4609 N N . TYR B 1 288 ? -5.684 -9.422 -32.594 1 31.06 288 TYR B N 1
ATOM 4610 C CA . TYR B 1 288 ? -5.074 -9.859 -33.844 1 31.06 288 TYR B CA 1
ATOM 4611 C C . TYR B 1 288 ? -5.723 -11.148 -34.344 1 31.06 288 TYR B C 1
ATOM 4613 O O . TYR B 1 288 ? -6.109 -12.008 -33.562 1 31.06 288 TYR B O 1
ATOM 4621 N N . GLU B 1 289 ? -6.301 -11.273 -35.5 1 31.17 289 GLU B N 1
ATOM 4622 C CA . GLU B 1 289 ? -6.551 -12.266 -36.562 1 31.17 289 GLU B CA 1
ATOM 4623 C C . GLU B 1 289 ? -5.516 -13.383 -36.5 1 31.17 289 GLU B C 1
ATOM 4625 O O . GLU B 1 289 ? -5.77 -14.492 -37 1 31.17 289 GLU B O 1
ATOM 4630 N N . ASP B 1 290 ? -4.121 -13.031 -36.625 1 30.92 290 ASP B N 1
ATOM 4631 C CA . ASP B 1 290 ? -3.18 -14.031 -37.125 1 30.92 290 ASP B CA 1
ATOM 4632 C C . ASP B 1 290 ? -2.811 -15.023 -36.031 1 30.92 290 ASP B C 1
ATOM 4634 O O . ASP B 1 290 ? -2.492 -14.633 -34.906 1 30.92 290 ASP B O 1
ATOM 4638 N N . GLY B 1 291 ? -3.186 -16.328 -35.906 1 33 291 GLY B N 1
ATOM 4639 C CA . GLY B 1 291 ? -3.133 -17.703 -35.406 1 33 291 GLY B CA 1
ATOM 4640 C C . GLY B 1 291 ? -2.34 -17.844 -34.125 1 33 291 GLY B C 1
ATOM 4641 O O . GLY B 1 291 ? -1.91 -18.953 -33.781 1 33 291 GLY B O 1
ATOM 4642 N N . ASP B 1 292 ? -1.5 -16.969 -33.688 1 37.5 292 ASP B N 1
ATOM 4643 C CA . ASP B 1 292 ? -0.735 -17.5 -32.562 1 37.5 292 ASP B CA 1
ATOM 4644 C C . ASP B 1 292 ? -1.655 -17.891 -31.406 1 37.5 292 ASP B C 1
ATOM 4646 O O . ASP B 1 292 ? -2.674 -17.25 -31.172 1 37.5 292 ASP B O 1
ATOM 4650 N N . PRO B 1 293 ? -1.528 -19.156 -30.875 1 39.69 293 PRO B N 1
ATOM 4651 C CA . PRO B 1 293 ? -2.375 -19.75 -29.844 1 39.69 293 PRO B CA 1
ATOM 4652 C C . PRO B 1 293 ? -2.666 -18.797 -28.688 1 39.69 293 PRO B C 1
ATOM 4654 O O . PRO B 1 293 ? -1.738 -18.234 -28.094 1 39.69 293 PRO B O 1
ATOM 4657 N N . VAL B 1 294 ? -3.654 -17.859 -28.75 1 44.53 294 VAL B N 1
ATOM 4658 C CA . VAL B 1 294 ? -4.289 -17 -27.75 1 44.53 294 VAL B CA 1
ATOM 4659 C C . VAL B 1 294 ? -4.203 -17.672 -26.375 1 44.53 294 VAL B C 1
ATOM 4661 O O . VAL B 1 294 ? -4.41 -18.875 -26.234 1 44.53 294 VAL B O 1
ATOM 4664 N N . ASP B 1 295 ? -3.41 -17.156 -25.422 1 54.03 295 ASP B N 1
ATOM 4665 C CA . ASP B 1 295 ? -3.486 -17.562 -24.016 1 54.03 295 ASP B CA 1
ATOM 4666 C C . ASP B 1 295 ? -4.918 -17.922 -23.625 1 54.03 295 ASP B C 1
ATOM 4668 O O . ASP B 1 295 ? -5.805 -17.062 -23.641 1 54.03 295 ASP B O 1
ATOM 4672 N N . GLN B 1 296 ? -5.293 -19.141 -23.859 1 64.81 296 GLN B N 1
ATOM 4673 C CA . GLN B 1 296 ? -6.598 -19.766 -23.656 1 64.81 296 GLN B CA 1
ATOM 4674 C C . GLN B 1 296 ? -6.938 -19.859 -22.172 1 64.81 296 GLN B C 1
ATOM 4676 O O . GLN B 1 296 ? -7.973 -20.422 -21.797 1 64.81 296 GLN B O 1
ATOM 4681 N N . ARG B 1 297 ? -6.145 -19.219 -21.406 1 77.31 297 ARG B N 1
ATOM 4682 C CA . ARG B 1 297 ? -6.395 -19.297 -19.969 1 77.31 297 ARG B CA 1
ATOM 4683 C C . ARG B 1 297 ? -7.598 -18.453 -19.578 1 77.31 297 ARG B C 1
ATOM 4685 O O . ARG B 1 297 ? -7.742 -17.312 -20.047 1 77.31 297 ARG B O 1
ATOM 4692 N N . HIS B 1 298 ? -8.484 -19.141 -18.875 1 84.19 298 HIS B N 1
ATOM 4693 C CA . HIS B 1 298 ? -9.672 -18.406 -18.469 1 84.19 298 HIS B CA 1
ATOM 4694 C C . HIS B 1 298 ? -10.211 -18.938 -17.141 1 84.19 298 HIS B C 1
ATOM 4696 O O . HIS B 1 298 ? -9.742 -19.953 -16.641 1 84.19 298 HIS B O 1
ATOM 4702 N N . ASN B 1 299 ? -11.086 -18.125 -16.578 1 89.31 299 ASN B N 1
ATOM 4703 C CA . ASN B 1 299 ? -11.82 -18.516 -15.375 1 89.31 299 ASN B CA 1
ATOM 4704 C C . ASN B 1 299 ? -13.328 -18.375 -15.578 1 89.31 299 ASN B C 1
ATOM 4706 O O . ASN B 1 299 ? -13.781 -17.75 -16.531 1 89.31 299 ASN B O 1
ATOM 4710 N N . CYS B 1 300 ? -14.039 -19.094 -14.758 1 92.06 300 CYS B N 1
ATOM 4711 C CA . CYS B 1 300 ? -15.5 -19.062 -14.836 1 92.06 300 CYS B CA 1
ATOM 4712 C C . CYS B 1 300 ? -16.078 -18.219 -13.695 1 92.06 300 CYS B C 1
ATOM 4714 O O . CYS B 1 300 ? -15.547 -18.219 -12.586 1 92.06 300 CYS B O 1
ATOM 4716 N N . ARG B 1 301 ? -17.172 -17.5 -14.031 1 92.81 301 ARG B N 1
ATOM 4717 C CA . ARG B 1 301 ? -17.875 -16.688 -13.047 1 92.81 301 ARG B CA 1
ATOM 4718 C C . ARG B 1 301 ? -19.391 -16.859 -13.172 1 92.81 301 ARG B C 1
ATOM 4720 O O . ARG B 1 301 ? -19.891 -17.203 -14.25 1 92.81 301 ARG B O 1
ATOM 4727 N N . CYS B 1 302 ? -20.031 -16.703 -11.992 1 94.44 302 CYS B N 1
ATOM 4728 C CA . CYS B 1 302 ? -21.484 -16.594 -12.07 1 94.44 302 CYS B CA 1
ATOM 4729 C C . CYS B 1 302 ? -21.906 -15.203 -12.516 1 94.44 302 CYS B C 1
ATOM 4731 O O . CYS B 1 302 ? -21.25 -14.219 -12.195 1 94.44 302 CYS B O 1
ATOM 4733 N N . ALA B 1 303 ? -23.016 -15.203 -13.273 1 91.19 303 ALA B N 1
ATOM 4734 C CA . ALA B 1 303 ? -23.531 -13.938 -13.789 1 91.19 303 ALA B CA 1
ATOM 4735 C C . ALA B 1 303 ? -24 -13.039 -12.648 1 91.19 303 ALA B C 1
ATOM 4737 O O . ALA B 1 303 ? -24.188 -13.5 -11.523 1 91.19 303 ALA B O 1
ATOM 4738 N N . GLY B 1 304 ? -24.109 -11.781 -13.039 1 90.25 304 GLY B N 1
ATOM 4739 C CA . GLY B 1 304 ? -24.625 -10.844 -12.055 1 90.25 304 GLY B CA 1
ATOM 4740 C C . GLY B 1 304 ? -25.969 -11.266 -11.484 1 90.25 304 GLY B C 1
ATOM 4741 O O . GLY B 1 304 ? -26.859 -11.711 -12.219 1 90.25 304 GLY B O 1
ATOM 4742 N N . GLY B 1 305 ? -26.109 -11.078 -10.164 1 90.38 305 GLY B N 1
ATOM 4743 C CA . GLY B 1 305 ? -27.344 -11.492 -9.508 1 90.38 305 GLY B CA 1
ATOM 4744 C C . GLY B 1 305 ? -27.344 -12.945 -9.078 1 90.38 305 GLY B C 1
ATOM 4745 O O . GLY B 1 305 ? -28.281 -13.414 -8.445 1 90.38 305 GLY B O 1
ATOM 4746 N N . TYR B 1 306 ? -26.359 -13.703 -9.523 1 92.5 306 TYR B N 1
ATOM 4747 C CA . TYR B 1 306 ? -26.219 -15.109 -9.172 1 92.5 306 TYR B CA 1
ATOM 4748 C C . TYR B 1 306 ? -24.969 -15.344 -8.336 1 92.5 306 TYR B C 1
ATOM 4750 O O . TYR B 1 306 ? -24.031 -14.547 -8.375 1 92.5 306 TYR B O 1
ATOM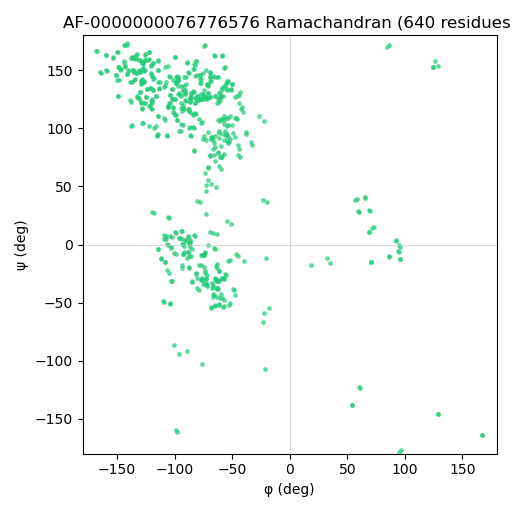 4758 N N . GLN B 1 307 ? -25.031 -16.328 -7.5 1 94.31 307 GLN B N 1
ATOM 4759 C CA . GLN B 1 307 ? -23.875 -16.75 -6.715 1 94.31 307 GLN B CA 1
ATOM 4760 C C . GLN B 1 307 ? -23.766 -18.281 -6.672 1 94.31 307 GLN B C 1
ATOM 4762 O O . GLN B 1 307 ? -24.688 -18.984 -7.078 1 94.31 307 GLN B O 1
ATOM 4767 N N . GLY B 1 308 ? -22.469 -18.703 -6.316 1 94.81 308 GLY B N 1
ATOM 4768 C CA . GLY B 1 308 ? -22.25 -20.125 -6.238 1 94.81 308 GLY B CA 1
ATOM 4769 C C . GLY B 1 308 ? -21.047 -20.594 -7.039 1 94.81 308 GLY B C 1
ATOM 4770 O O . GLY B 1 308 ? -20.016 -19.906 -7.078 1 94.81 308 GLY B O 1
ATOM 4771 N N . ASN B 1 309 ? -21.172 -21.828 -7.613 1 96.56 309 ASN B N 1
ATOM 4772 C CA . ASN B 1 309 ? -20.031 -22.438 -8.281 1 96.56 309 ASN B CA 1
ATOM 4773 C C . ASN B 1 309 ? -20.281 -22.594 -9.781 1 96.56 309 ASN B C 1
ATOM 4775 O O . ASN B 1 309 ? -21.062 -23.438 -10.203 1 96.56 309 ASN B O 1
ATOM 4779 N N . PRO B 1 310 ? -19.547 -21.812 -10.57 1 96.19 310 PRO B N 1
ATOM 4780 C CA . PRO B 1 310 ? -19.812 -21.812 -12.016 1 96.19 310 PRO B CA 1
ATOM 4781 C C . PRO B 1 310 ? -19.266 -23.078 -12.703 1 96.19 310 PRO B C 1
ATOM 4783 O O . PRO B 1 310 ? -19.578 -23.328 -13.867 1 96.19 310 PRO B O 1
ATOM 4786 N N . TYR B 1 311 ? -18.531 -23.875 -12.039 1 96 311 TYR B N 1
ATOM 4787 C CA . TYR B 1 311 ? -17.828 -25 -12.656 1 96 311 TYR B CA 1
A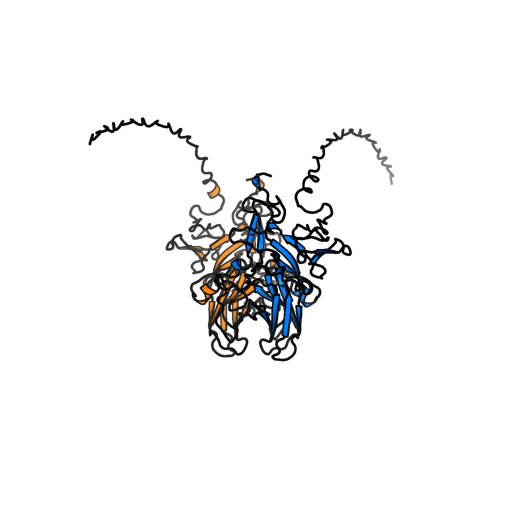TOM 4788 C C . TYR B 1 311 ? -18.656 -26.266 -12.594 1 96 311 TYR B C 1
ATOM 4790 O O . TYR B 1 311 ? -18.297 -27.281 -13.172 1 96 311 TYR B O 1
ATOM 4798 N N . ILE B 1 312 ? -19.781 -26.219 -11.875 1 95 312 ILE B N 1
ATOM 4799 C CA . ILE B 1 312 ? -20.641 -27.406 -11.758 1 95 312 ILE B CA 1
ATOM 4800 C C . ILE B 1 312 ? -22.031 -27.094 -12.305 1 95 312 ILE B C 1
ATOM 4802 O O . ILE B 1 312 ? -22.438 -25.938 -12.344 1 95 312 ILE B O 1
ATOM 4806 N N . SER B 1 313 ? -22.641 -28.203 -12.727 1 93.5 313 SER B N 1
ATOM 4807 C CA . SER B 1 313 ? -23.984 -28.016 -13.273 1 93.5 313 SER B CA 1
ATOM 4808 C C . SER B 1 313 ? -24.938 -27.438 -12.227 1 93.5 313 SER B C 1
ATOM 4810 O O . SER B 1 313 ? -24.938 -27.891 -11.078 1 93.5 313 SER B O 1
ATOM 4812 N N . HIS B 1 314 ? -25.672 -26.391 -12.578 1 92.69 314 HIS B N 1
ATOM 4813 C CA . HIS B 1 314 ? -26.625 -25.703 -11.727 1 92.69 314 HIS B CA 1
ATOM 4814 C C . HIS B 1 314 ? -25.953 -25.125 -10.492 1 92.69 314 HIS B C 1
ATOM 4816 O O . HIS B 1 314 ? -26.531 -25.078 -9.406 1 92.69 314 HIS B O 1
ATOM 4822 N N . GLY B 1 315 ? -24.766 -24.844 -10.641 1 95.06 315 GLY B N 1
ATOM 4823 C CA . GLY B 1 315 ? -24 -24.328 -9.516 1 95.06 315 GLY B CA 1
ATOM 4824 C C . GLY B 1 315 ? -24.281 -22.859 -9.227 1 95.06 315 GLY B C 1
ATOM 4825 O O . GLY B 1 315 ? -24.062 -22.406 -8.102 1 95.06 315 GLY B O 1
ATOM 4826 N N . CYS B 1 316 ? -24.609 -22.094 -10.25 1 95.25 316 CYS B N 1
ATOM 4827 C CA . CYS B 1 316 ? -24.969 -20.688 -10.055 1 95.25 316 CYS B CA 1
ATOM 4828 C C . CYS B 1 316 ? -26.453 -20.547 -9.75 1 95.25 316 CYS B C 1
ATOM 4830 O O . CYS B 1 316 ? -27.297 -21.016 -10.516 1 95.25 316 CYS B O 1
ATOM 4832 N N . TYR B 1 317 ? -26.703 -19.922 -8.594 1 94.12 317 TYR B N 1
ATOM 4833 C CA . TYR B 1 317 ? -28.094 -19.766 -8.195 1 94.12 317 TYR B CA 1
ATOM 4834 C C . TYR B 1 317 ? -28.406 -18.312 -7.863 1 94.12 317 TYR B C 1
ATOM 4836 O O . TYR B 1 317 ? -27.5 -17.531 -7.516 1 94.12 317 TYR B O 1
ATOM 4844 N N . ASP B 1 318 ? -29.672 -17.891 -7.961 1 91 318 ASP B N 1
ATOM 4845 C CA . ASP B 1 318 ? -30.125 -16.516 -7.77 1 91 318 ASP B CA 1
ATOM 4846 C C . ASP B 1 318 ? -30.031 -16.109 -6.301 1 91 318 ASP B C 1
ATOM 4848 O O . ASP B 1 318 ? -30.484 -16.844 -5.422 1 91 318 ASP B O 1
ATOM 4852 N N . ILE B 1 319 ? -29.406 -14.922 -5.98 1 86.25 319 ILE B N 1
ATOM 4853 C CA . ILE B 1 319 ? -29.203 -14.438 -4.621 1 86.25 319 ILE B CA 1
ATOM 4854 C C . ILE B 1 319 ? -30.547 -14.156 -3.963 1 86.25 319 ILE B C 1
ATOM 4856 O O . ILE B 1 319 ? -30.734 -14.43 -2.773 1 86.25 319 ILE B O 1
ATOM 4860 N N . ASN B 1 320 ? -31.453 -13.375 -4.566 1 77.38 320 ASN B N 1
ATOM 4861 C CA . ASN B 1 320 ? -32.75 -13.016 -4.008 1 77.38 320 ASN B CA 1
ATOM 4862 C C . ASN B 1 320 ? -33.656 -14.242 -3.834 1 77.38 320 ASN B C 1
ATOM 4864 O O . ASN B 1 320 ? -34.688 -14.164 -3.189 1 77.38 320 ASN B O 1
ATOM 4868 N N . GLU B 1 321 ? -33.406 -15.188 -4.41 1 57.03 321 GLU B N 1
ATOM 4869 C CA . GLU B 1 321 ? -34.344 -16.297 -4.32 1 57.03 321 GLU B CA 1
ATOM 4870 C C . GLU B 1 321 ? -33.969 -17.266 -3.199 1 57.03 321 GLU B C 1
ATOM 4872 O O . GLU B 1 321 ? -34.594 -18.297 -3.025 1 57.03 321 GLU B O 1
ATOM 4877 N N . CYS B 1 322 ? -32.875 -16.891 -2.549 1 46 322 CYS B N 1
ATOM 4878 C CA . CYS B 1 322 ? -32.75 -17.828 -1.434 1 46 322 CYS B CA 1
ATOM 4879 C C . CYS B 1 322 ? -33.531 -17.359 -0.232 1 46 322 CYS B C 1
ATOM 4881 O O . CYS B 1 322 ? -33.656 -16.156 0.003 1 46 322 CYS B O 1
#